Protein AF-A0A3B3S1I8-F1 (afdb_monomer)

Mean predicted aligned error: 24.07 Å

Secondary structure (DSSP, 8-state):
-HHHHHHHHHHHHHHHHHHHHHHHHHHHHHHHHHHHHHHHHHHHHHHHHHHHHHHHHHHHHHHHHHHHHHHHHHHHHHHHHHHHHHHHHHHHHHHHHHHHHHHHHHHHHHHHHHHHHHHHHHHHHHHHHHHHHHHHHHHHHHHH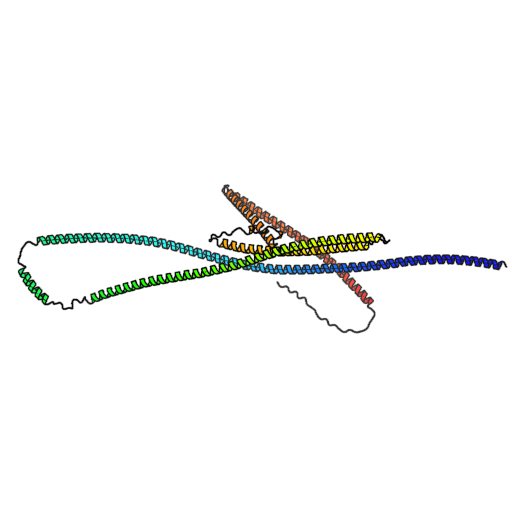HHHHHHHHHHHHHHHHHHHHHHHHHHHHHHHHHHHHHHHH-----SSHHHHHHHHHHHHHHHTT----TTSS---HHHHHHHHHHHHHHHHHHHHHHHHHHHHHHHHHHHHHHHHHHHHHHHHHHHHHHHHHHHHHHHHHHHHHHHHHHHHHHHHHHHHHHHHHHHHHHHHHHHHHHHHHHHHHHHHHHHHHTTSS----HHHHHHHHHHHHHHHHHHHHHHHHHHHHHHHHHHHHHHHHHHHHHHHHHHHHHHHHHHHHTGGG-----S-GGGG----TTTS-HHHHHHHHHHHHHHHHHHHHHHHHHHHHHHHHHHHHS--HHHHHHHHHHHHHHHHHHHHHHHHHHHHHHHHHHHHHHHHHHHHHHHHHHHHHHHHHHHHHHHHHHHHHHHHHH-------------------------

pLDDT: mean 82.88, std 17.0, range [35.06, 98.38]

Organism: NCBI:txid1676925

Radius of gyration: 67.81 Å; Cα contacts (8 Å, |Δi|>4): 25; chains: 1; bounding box: 142×93×246 Å

Sequence (566 aa):
MDIQENLKSQLQDRDRHLTDENIQLRDKNESVSAQLGAIQSKLDETAGSKAELSTKLIFSEEEKLKMSKDVIEVQIQTNKMKERYEAEAYELKNKILFLENRLMELEVEKDRSQRETQYAKGCLHAAEKNHKELVDEYVTLKSNYLALTEEHDREVSRNQELSEELLELAQAQDTLLKRSEGRAQRMPGREAAAELDRVRELVSRMSQHRLKPDELMVSEQERKILEEKLLRKQEELKEELERMKQHYEGQQRHLEDKMMAMSKEQQENKQTVHNIQHQLSKQTVALLSSQNQLKEVEMENSRLQLQVKELNEEYRARLQRYLQDFAEHLDQQSRNREAEKAPDEGHTRRFVNSVLQDVKTSYRSREEQLASAARMYKKRLRQTTRGHEALLVEYRMQREQILALADRGLVPGPPESHFCLLDGELRTDQGQELQRLREDKARLEHQLRDALEQSTLRSVSLLESGNPRNTSEEMWTDIRKELKDFVHSTLEVQERERAQLLTRAAVAEGQLSELQEYVDKHLGRYKEEITHLRHLLDTKGSRPRSAVEPKSDPGHHSKRSTSHEI

Foldseek 3Di:
DVVVVVVVVVVVVVVVVVVVVVVVVVVVVVVVVVVVVVVVVVVVVVVVVVVVVVVVVVVVVVVVVVVVVVVVVVVVVVVVVVVVVVVVVVVVVVVVVVVVVVVVVVVVVVVVVVVVVVVVVVVVVVVVVVVVVVVVVVVVVVVVVVVVVVVVVVVVVVVVVVVVVVVVVVVVVVVVVVVVVVVVPPDDDDCPVVVVVVVVVVVVVVVVPPPDPPVVPPDPVNVVVVVVVVVVVVVVVVVVVVVVVVVVVVVVVVVVVVVVVVVVVVVVVVVVVVVVVVVVVVVVVVVVVVVVVVVVVVVVVVVVVVVVVVVVVVVVVVVVVLVVVLVVLVVVQVVCVVPPDDRPVVVNVVSVVVVVVVVVVVVVVVVVVVVVVVVVVVVVLLVVLVVLVVVLVVLVVQLVVCVVVVPPPDDSDDRCVVVDDPDPVSDDPVSVVVVVVVVVVVVVVVVVVVVVVVVVVVVVVVVPDPDPPVVVVVVVVVVVVVVVVVVVVVVVVVVVVVVVVVVVVVVVVVVVVVVVVVCVVVVVVVVVVVVVVVVVVVVVVPDDDDDDDDDDDDDDDDDDDDDDDD

Solvent-accessible surface area (backbone atoms only — not comparable to full-atom values): 31429 Å² total; per-residue (Å²): 118,70,69,62,54,52,53,50,50,54,49,51,54,49,51,49,51,51,50,52,50,50,49,54,51,47,55,51,51,51,51,50,51,52,51,50,50,53,52,50,52,51,49,52,51,52,52,49,54,52,52,54,51,51,52,54,48,53,52,54,51,52,50,50,52,49,53,53,49,52,52,51,51,51,51,51,53,51,49,54,50,50,52,50,53,50,52,52,50,53,54,50,50,52,51,48,55,54,48,50,53,51,48,53,53,50,50,54,52,50,54,50,53,50,51,53,53,52,50,51,51,52,52,50,52,53,51,53,49,53,50,50,54,52,50,53,50,49,51,54,50,51,53,50,52,51,54,50,49,53,52,50,52,53,51,51,51,50,50,49,53,51,51,50,53,52,48,52,49,52,52,52,50,51,54,51,48,54,52,55,54,62,68,68,72,80,79,84,87,87,53,73,73,59,48,54,53,50,47,53,52,48,50,57,54,50,67,74,56,67,76,59,101,64,78,83,58,65,52,71,66,57,48,49,54,50,49,51,55,50,50,50,52,52,48,53,52,48,52,51,51,49,53,52,49,52,50,51,53,49,52,49,50,54,51,51,52,49,51,50,51,52,51,49,52,52,49,51,50,53,49,51,51,50,50,50,52,52,50,50,51,53,50,51,52,52,49,53,51,52,53,48,52,50,52,51,51,52,52,48,50,55,50,51,53,48,51,53,49,51,51,52,50,50,51,51,51,51,53,49,46,52,52,48,53,54,48,52,52,52,52,50,53,58,63,50,58,83,46,102,61,80,82,67,61,67,58,58,52,48,51,54,50,48,54,54,49,52,53,51,52,51,52,50,53,51,49,52,51,51,52,52,49,52,52,50,51,54,52,51,49,53,50,52,45,51,50,50,54,52,50,51,52,52,51,48,55,54,31,50,52,38,60,72,50,65,87,72,80,67,79,59,68,80,63,69,77,80,72,52,81,82,55,73,90,72,45,52,74,68,56,50,51,55,46,52,54,50,53,52,47,53,50,49,55,47,51,49,50,54,50,50,51,52,49,50,54,53,54,55,56,59,75,73,53,96,56,80,71,64,54,54,55,52,52,51,50,49,52,55,46,52,55,47,53,49,52,51,53,53,49,52,52,52,51,49,52,49,51,52,50,50,52,53,48,52,52,52,53,49,53,51,50,52,51,50,51,48,47,60,61,47,52,54,52,51,50,51,50,52,50,49,53,47,52,55,48,53,68,74,54,77,66,95,77,84,87,80,83,83,87,80,85,91,84,78,89,79,80,86,78,85,74,88,80,136

Structure (mmCIF, N/CA/C/O backbone):
data_AF-A0A3B3S1I8-F1
#
_entry.id   AF-A0A3B3S1I8-F1
#
loop_
_atom_site.group_PDB
_atom_site.id
_atom_site.type_symbol
_atom_site.label_atom_id
_atom_site.label_alt_id
_atom_site.label_comp_id
_atom_site.label_asym_id
_atom_site.label_entity_id
_atom_site.label_seq_id
_atom_site.pdbx_PDB_ins_code
_atom_site.Cartn_x
_atom_site.Cartn_y
_atom_site.Cartn_z
_atom_site.occupancy
_atom_site.B_iso_or_equiv
_atom_site.auth_seq_id
_atom_site.auth_comp_id
_atom_site.auth_asym_id
_atom_site.auth_atom_id
_atom_site.pdbx_PDB_model_num
ATOM 1 N N . MET A 1 1 ? 71.754 -12.634 -121.141 1.00 55.78 1 MET A N 1
ATOM 2 C CA . MET A 1 1 ? 71.679 -11.795 -119.927 1.00 55.78 1 MET A CA 1
ATOM 3 C C . MET A 1 1 ? 70.228 -11.568 -119.498 1.00 55.78 1 MET A C 1
ATOM 5 O O . MET A 1 1 ? 69.970 -11.550 -118.306 1.00 55.78 1 MET A O 1
ATOM 9 N N . ASP A 1 2 ? 69.274 -11.589 -120.430 1.00 57.44 2 ASP A N 1
ATOM 10 C CA . ASP A 1 2 ? 67.850 -11.283 -120.184 1.00 57.44 2 ASP A CA 1
ATOM 11 C C . ASP A 1 2 ? 67.067 -12.294 -119.318 1.00 57.44 2 ASP A C 1
ATOM 13 O O . ASP A 1 2 ? 66.076 -11.940 -118.684 1.00 57.44 2 ASP A O 1
ATOM 17 N N . ILE A 1 3 ? 67.513 -13.554 -119.221 1.00 59.53 3 ILE A N 1
ATOM 18 C CA . ILE A 1 3 ? 66.848 -14.569 -118.376 1.00 59.53 3 ILE A CA 1
ATOM 19 C C . ILE A 1 3 ? 67.167 -14.349 -116.886 1.00 59.53 3 ILE A C 1
ATOM 21 O O . ILE A 1 3 ? 66.320 -14.594 -116.030 1.00 59.53 3 ILE A O 1
ATOM 25 N N . GLN A 1 4 ? 68.365 -13.845 -116.560 1.00 59.66 4 GLN A N 1
ATOM 26 C CA . GLN A 1 4 ? 68.774 -13.599 -115.171 1.00 59.66 4 GLN A CA 1
ATOM 27 C C . GLN A 1 4 ? 68.118 -12.346 -114.576 1.00 59.66 4 GLN A C 1
ATOM 29 O O . GLN A 1 4 ? 67.796 -12.350 -113.390 1.00 59.66 4 GLN A O 1
ATOM 34 N N . GLU A 1 5 ? 67.873 -11.301 -115.372 1.00 63.78 5 GLU A N 1
ATOM 35 C CA . GLU A 1 5 ? 67.153 -10.104 -114.909 1.00 63.78 5 GLU A CA 1
ATOM 36 C C . GLU A 1 5 ? 65.661 -10.364 -114.684 1.00 63.78 5 GLU A C 1
ATOM 38 O O . GLU A 1 5 ? 65.116 -9.916 -113.677 1.00 63.78 5 GLU A O 1
ATOM 43 N N . ASN A 1 6 ? 65.010 -11.157 -115.542 1.00 69.25 6 ASN A N 1
ATOM 44 C CA . ASN A 1 6 ? 63.597 -11.505 -115.368 1.00 69.25 6 ASN A CA 1
ATOM 45 C C . ASN A 1 6 ? 63.377 -12.410 -114.138 1.00 69.25 6 ASN A C 1
ATOM 47 O O . ASN A 1 6 ? 62.474 -12.166 -113.340 1.00 69.25 6 ASN A O 1
ATOM 51 N N . LEU A 1 7 ? 64.261 -13.393 -113.909 1.00 73.25 7 LEU A N 1
ATOM 52 C CA . LEU A 1 7 ? 64.214 -14.225 -112.698 1.00 73.25 7 LEU A CA 1
ATOM 53 C C . LEU A 1 7 ? 64.437 -13.387 -111.427 1.00 73.25 7 LEU A C 1
ATOM 55 O O . LEU A 1 7 ? 63.780 -13.604 -110.413 1.00 73.25 7 LEU A O 1
ATOM 59 N N . LYS A 1 8 ? 65.341 -12.401 -111.488 1.00 76.62 8 LYS A N 1
ATOM 60 C CA . LYS A 1 8 ? 65.618 -11.476 -110.382 1.00 76.62 8 LYS A CA 1
ATOM 61 C C . LYS A 1 8 ? 64.436 -10.543 -110.099 1.00 76.62 8 LYS A C 1
ATOM 63 O O . LYS A 1 8 ? 64.132 -10.325 -108.932 1.00 76.62 8 LYS A O 1
ATOM 68 N N . SER A 1 9 ? 63.746 -10.049 -111.129 1.00 75.81 9 SER A N 1
ATOM 69 C CA . SER A 1 9 ? 62.526 -9.242 -110.973 1.00 75.81 9 SER A CA 1
ATOM 70 C C . SER A 1 9 ? 61.381 -10.054 -110.363 1.00 75.81 9 SER A C 1
ATOM 72 O O . SER A 1 9 ? 60.743 -9.597 -109.422 1.00 75.81 9 SER A O 1
ATOM 74 N N . GLN A 1 10 ? 61.162 -11.288 -110.828 1.00 79.75 10 GLN A N 1
ATOM 75 C CA . GLN A 1 10 ? 60.129 -12.173 -110.272 1.00 79.75 10 GLN A CA 1
ATOM 76 C C . GLN A 1 10 ? 60.408 -12.564 -108.816 1.00 79.75 10 GLN A C 1
ATOM 78 O O . GLN A 1 10 ? 59.480 -12.652 -108.015 1.00 79.75 10 GLN A O 1
ATOM 83 N N . LEU A 1 11 ? 61.679 -12.774 -108.457 1.00 80.69 11 LEU A N 1
ATOM 84 C CA . LEU A 1 11 ? 62.080 -12.999 -107.068 1.00 80.69 11 LEU A CA 1
ATOM 85 C C . LEU A 1 11 ? 61.860 -11.749 -106.208 1.00 80.69 11 LEU A C 1
ATOM 87 O O . LEU A 1 11 ? 61.323 -11.875 -105.117 1.00 80.69 11 LEU A O 1
ATOM 91 N N . GLN A 1 12 ? 62.175 -10.552 -106.712 1.00 82.38 12 GLN A N 1
ATOM 92 C CA . GLN A 1 12 ? 61.922 -9.296 -105.994 1.00 82.38 12 GLN A CA 1
ATOM 93 C C . GLN A 1 12 ? 60.431 -9.021 -105.774 1.00 82.38 12 GLN A C 1
ATOM 95 O O . GLN A 1 12 ? 60.051 -8.582 -104.691 1.00 82.38 12 GLN A O 1
ATOM 100 N N . ASP A 1 13 ? 59.577 -9.286 -106.761 1.00 83.00 13 ASP A N 1
ATOM 101 C CA . ASP A 1 13 ? 58.129 -9.106 -106.611 1.00 83.00 13 ASP A CA 1
ATOM 102 C C . ASP A 1 13 ? 57.516 -10.168 -105.689 1.00 83.00 13 ASP A C 1
ATOM 104 O O . ASP A 1 13 ? 56.612 -9.870 -104.907 1.00 83.00 13 ASP A O 1
ATOM 108 N N . ARG A 1 14 ? 58.054 -11.393 -105.705 1.00 86.12 14 ARG A N 1
ATOM 109 C CA . ARG A 1 14 ? 57.677 -12.448 -104.758 1.00 86.12 14 ARG A CA 1
ATOM 110 C C . ARG A 1 14 ? 58.143 -12.134 -103.336 1.00 86.12 14 ARG A C 1
ATOM 112 O O . ARG A 1 14 ? 57.374 -12.358 -102.408 1.00 86.12 14 ARG A O 1
ATOM 119 N N . ASP A 1 15 ? 59.334 -11.569 -103.161 1.00 83.25 15 ASP A N 1
ATOM 120 C CA . ASP A 1 15 ? 59.824 -11.093 -101.864 1.00 83.25 15 ASP A CA 1
ATOM 121 C C . ASP A 1 15 ? 58.969 -9.932 -101.344 1.00 83.25 15 ASP A C 1
ATOM 123 O O . ASP A 1 15 ? 58.599 -9.945 -100.175 1.00 83.25 15 ASP A O 1
ATOM 127 N N . ARG A 1 16 ? 58.570 -8.985 -102.208 1.00 85.44 16 ARG A N 1
ATOM 128 C CA . ARG A 1 16 ? 57.635 -7.900 -101.854 1.00 85.44 16 ARG A CA 1
ATOM 129 C C . ARG A 1 16 ? 56.271 -8.429 -101.414 1.00 85.44 16 ARG A C 1
ATOM 131 O O . ARG A 1 16 ? 55.774 -8.040 -100.361 1.00 85.44 16 ARG A O 1
ATOM 138 N N . HIS A 1 17 ? 55.695 -9.363 -102.172 1.00 88.25 17 HIS A N 1
ATOM 139 C CA . HIS A 1 17 ? 54.431 -10.000 -101.801 1.00 88.25 17 HIS A CA 1
ATOM 140 C C . HIS A 1 17 ? 54.547 -10.731 -100.458 1.00 88.25 17 HIS A C 1
ATOM 142 O O . HIS A 1 17 ? 53.671 -10.606 -99.607 1.00 88.25 17 HIS A O 1
ATOM 148 N N . LEU A 1 18 ? 55.636 -11.474 -100.244 1.00 88.38 18 LEU A N 1
ATOM 149 C CA . LEU A 1 18 ? 55.885 -12.158 -98.977 1.00 88.38 18 LEU A CA 1
ATOM 150 C C . LEU A 1 18 ? 56.093 -11.170 -97.824 1.00 88.38 18 LEU A C 1
ATOM 152 O O . LEU A 1 18 ? 55.641 -11.453 -96.718 1.00 88.38 18 LEU A O 1
ATOM 156 N N . THR A 1 19 ? 56.733 -10.016 -98.045 1.00 88.81 19 THR A N 1
ATOM 157 C CA . THR A 1 19 ? 56.860 -8.977 -97.012 1.00 88.81 19 THR A CA 1
ATOM 158 C C . THR A 1 19 ? 55.522 -8.334 -96.674 1.00 88.81 19 THR A C 1
ATOM 160 O O . THR A 1 19 ? 55.224 -8.186 -95.490 1.00 88.81 19 THR A O 1
ATOM 163 N N . ASP A 1 20 ? 54.693 -8.026 -97.672 1.00 90.81 20 ASP A N 1
ATOM 164 C CA . ASP A 1 20 ? 53.361 -7.447 -97.462 1.00 90.81 20 ASP A CA 1
ATOM 165 C C . ASP A 1 20 ? 52.439 -8.440 -96.741 1.00 90.81 20 ASP A C 1
ATOM 167 O O . ASP A 1 20 ? 51.731 -8.078 -95.801 1.00 90.81 20 ASP A O 1
ATOM 171 N N . GLU A 1 21 ? 52.500 -9.719 -97.115 1.00 92.19 21 GLU A N 1
ATOM 172 C CA . GLU A 1 21 ? 51.789 -10.799 -96.434 1.00 92.19 21 GLU A CA 1
ATOM 173 C C . GLU A 1 21 ? 52.281 -10.974 -94.988 1.00 92.19 21 GLU A C 1
ATOM 175 O O . GLU A 1 21 ? 51.470 -11.123 -94.074 1.00 92.19 21 GLU A O 1
ATOM 180 N N . ASN A 1 22 ? 53.593 -10.884 -94.741 1.00 91.69 22 ASN A N 1
ATOM 181 C CA . ASN A 1 22 ? 54.150 -10.951 -93.387 1.00 91.69 22 ASN A CA 1
ATOM 182 C C . ASN A 1 22 ? 53.676 -9.777 -92.519 1.00 91.69 22 ASN A C 1
ATOM 184 O O . ASN A 1 22 ? 53.337 -9.985 -91.357 1.00 91.69 22 ASN A O 1
ATOM 188 N N . ILE A 1 23 ? 53.613 -8.564 -93.078 1.00 91.75 23 ILE A N 1
ATOM 189 C CA . ILE A 1 23 ? 53.089 -7.376 -92.388 1.00 91.75 23 ILE A CA 1
ATOM 190 C C . ILE A 1 23 ? 51.607 -7.577 -92.054 1.00 91.75 23 ILE A C 1
ATOM 192 O O . ILE A 1 23 ? 51.225 -7.451 -90.895 1.00 91.75 23 ILE A O 1
ATOM 196 N N . GLN A 1 24 ? 50.785 -8.013 -93.013 1.00 92.56 24 GLN A N 1
ATOM 197 C CA . GLN A 1 24 ? 49.368 -8.291 -92.753 1.00 92.56 24 GLN A CA 1
ATOM 198 C C . GLN A 1 24 ? 49.156 -9.385 -91.698 1.00 92.56 24 GLN A C 1
ATOM 200 O O . GLN A 1 24 ? 48.206 -9.325 -90.916 1.00 92.56 24 GLN A O 1
ATOM 205 N N . LEU A 1 25 ? 50.009 -10.412 -91.675 1.00 92.56 25 LEU A N 1
ATOM 206 C CA . LEU A 1 25 ? 49.963 -11.455 -90.651 1.00 92.56 25 LEU A CA 1
ATOM 207 C C . LEU A 1 25 ? 50.380 -10.924 -89.277 1.00 92.56 25 LEU A C 1
ATOM 209 O O . LEU A 1 25 ? 49.781 -11.330 -88.282 1.00 92.56 25 LEU A O 1
ATOM 213 N N . ARG A 1 26 ? 51.350 -10.004 -89.208 1.00 92.31 26 ARG A N 1
ATOM 214 C CA . ARG A 1 26 ? 51.726 -9.323 -87.961 1.00 92.31 26 ARG A CA 1
ATOM 215 C C . ARG A 1 26 ? 50.583 -8.470 -87.430 1.00 92.31 26 ARG A C 1
ATOM 217 O O . ARG A 1 26 ? 50.203 -8.676 -86.285 1.00 92.31 26 ARG A O 1
ATOM 224 N N . ASP A 1 27 ? 49.962 -7.643 -88.266 1.00 93.44 27 ASP A N 1
ATOM 225 C CA . ASP A 1 27 ? 48.827 -6.802 -87.863 1.00 93.44 27 ASP A CA 1
ATOM 226 C C . ASP A 1 27 ? 47.646 -7.649 -87.361 1.00 93.44 27 ASP A C 1
ATOM 228 O O . ASP A 1 27 ? 47.021 -7.351 -86.340 1.00 93.44 27 ASP A O 1
ATOM 232 N N . LYS A 1 28 ? 47.353 -8.765 -88.044 1.00 94.31 28 LYS A N 1
ATOM 233 C CA . LYS A 1 28 ? 46.335 -9.729 -87.596 1.00 94.31 28 LYS A CA 1
ATOM 234 C C . LYS A 1 28 ? 46.716 -10.376 -86.266 1.00 94.31 28 LYS A C 1
ATOM 236 O O . LYS A 1 28 ? 45.856 -10.519 -85.402 1.00 94.31 28 LYS A O 1
ATOM 241 N N . ASN A 1 29 ? 47.978 -10.757 -86.084 1.00 93.38 29 ASN A N 1
ATOM 242 C CA . ASN A 1 29 ? 48.455 -11.356 -84.840 1.00 93.38 29 ASN A CA 1
ATOM 243 C C . ASN A 1 29 ? 48.420 -10.357 -83.669 1.00 93.38 29 ASN A C 1
ATOM 245 O O . ASN A 1 29 ? 48.033 -10.720 -82.558 1.00 93.38 29 ASN A O 1
ATOM 249 N N . GLU A 1 30 ? 48.755 -9.091 -83.914 1.00 93.88 30 GLU A N 1
ATOM 250 C CA . GLU A 1 30 ? 48.625 -8.002 -82.943 1.00 93.88 30 GLU A CA 1
ATOM 251 C C . GLU A 1 30 ? 47.156 -7.755 -82.580 1.00 93.88 30 GLU A C 1
ATOM 253 O O . GLU A 1 30 ? 46.819 -7.674 -81.398 1.00 93.88 30 GLU A O 1
ATOM 258 N N . SER A 1 31 ? 46.257 -7.740 -83.570 1.00 94.00 31 SER A N 1
ATOM 259 C CA . SER A 1 31 ? 44.812 -7.623 -83.346 1.00 94.00 31 SER A CA 1
ATOM 260 C C . SER A 1 31 ? 44.261 -8.777 -82.501 1.00 94.00 31 SER A C 1
ATOM 262 O O . SER A 1 31 ? 43.536 -8.546 -81.531 1.00 94.00 31 SER A O 1
ATOM 264 N N . VAL A 1 32 ? 44.650 -10.017 -82.811 1.00 94.56 32 VAL A N 1
ATOM 265 C CA . VAL A 1 32 ? 44.266 -11.205 -82.034 1.00 94.56 32 VAL A CA 1
ATOM 266 C C . VAL A 1 32 ? 44.841 -11.146 -80.618 1.00 94.56 32 VAL A C 1
ATOM 268 O O . VAL A 1 32 ? 44.130 -11.453 -79.665 1.00 94.56 32 VAL A O 1
ATOM 271 N N . SER A 1 33 ? 46.086 -10.698 -80.448 1.00 93.38 33 SER A N 1
ATOM 272 C CA . SER A 1 33 ? 46.712 -10.546 -79.127 1.00 93.38 33 SER A CA 1
ATOM 273 C C . SER A 1 33 ? 46.005 -9.487 -78.277 1.00 93.38 33 SER A C 1
ATOM 275 O O . SER A 1 33 ? 45.767 -9.704 -77.089 1.00 93.38 33 SER A O 1
ATOM 277 N N . ALA A 1 34 ? 45.593 -8.370 -78.883 1.00 94.56 34 ALA A N 1
ATOM 278 C CA . ALA A 1 34 ? 44.805 -7.340 -78.211 1.00 94.56 34 ALA A CA 1
ATOM 279 C C . ALA A 1 34 ? 43.411 -7.853 -77.808 1.00 94.56 34 ALA A C 1
ATOM 281 O O . ALA A 1 34 ? 42.953 -7.600 -76.692 1.00 94.56 34 ALA A O 1
ATOM 282 N N . GLN A 1 35 ? 42.747 -8.621 -78.680 1.00 95.12 35 GLN A N 1
ATOM 283 C CA . GLN A 1 35 ? 41.468 -9.264 -78.363 1.00 95.12 35 GLN A CA 1
ATOM 284 C C . GLN A 1 35 ? 41.607 -10.296 -77.239 1.00 95.12 35 GLN A C 1
ATOM 286 O O . GLN A 1 35 ? 40.775 -10.317 -76.332 1.00 95.12 35 GLN A O 1
ATOM 291 N N . LEU A 1 36 ? 42.667 -11.109 -77.260 1.00 95.38 36 LEU A N 1
ATOM 292 C CA . LEU A 1 36 ? 42.980 -12.063 -76.198 1.00 95.38 36 LEU A CA 1
ATOM 293 C C . LEU A 1 36 ? 43.176 -11.339 -74.858 1.00 95.38 36 LEU A C 1
ATOM 295 O O . LEU A 1 36 ? 42.572 -11.732 -73.864 1.00 95.38 36 LEU A O 1
ATOM 299 N N . GLY A 1 37 ? 43.938 -10.241 -74.846 1.00 94.88 37 GLY A N 1
ATOM 300 C CA . GLY A 1 37 ? 44.134 -9.410 -73.655 1.00 94.88 37 GLY A CA 1
ATOM 301 C C . GLY A 1 37 ? 42.830 -8.805 -73.126 1.00 94.88 37 GLY A C 1
ATOM 302 O O . GLY A 1 37 ? 42.581 -8.833 -71.923 1.00 94.88 37 GLY A O 1
ATOM 303 N N . ALA A 1 38 ? 41.949 -8.329 -74.010 1.00 94.81 38 ALA A N 1
ATOM 304 C CA . ALA A 1 38 ? 40.638 -7.809 -73.619 1.00 94.81 38 ALA A CA 1
ATOM 305 C C . ALA A 1 38 ? 39.718 -8.899 -73.041 1.00 94.81 38 ALA A C 1
ATOM 307 O O . ALA A 1 38 ? 38.988 -8.648 -72.081 1.00 94.81 38 ALA A O 1
ATOM 308 N N . ILE A 1 39 ? 39.746 -10.112 -73.603 1.00 95.12 39 ILE A N 1
ATOM 309 C CA . ILE A 1 39 ? 39.012 -11.265 -73.063 1.00 95.12 39 ILE A CA 1
ATOM 310 C C . ILE A 1 39 ? 39.578 -11.662 -71.699 1.00 95.12 39 ILE A C 1
ATOM 312 O O . ILE A 1 39 ? 38.803 -11.934 -70.785 1.00 95.12 39 ILE A O 1
ATOM 316 N N . GLN A 1 40 ? 40.900 -11.653 -71.539 1.00 95.81 40 GLN A N 1
ATOM 317 C CA . GLN A 1 40 ? 41.551 -11.985 -70.278 1.00 95.81 40 GLN A CA 1
ATOM 318 C C . GLN A 1 40 ? 41.228 -10.963 -69.180 1.00 95.81 40 GLN A C 1
ATOM 320 O O . GLN A 1 40 ? 40.819 -11.367 -68.099 1.00 95.81 40 GLN A O 1
ATOM 325 N N . SER A 1 41 ? 41.258 -9.661 -69.484 1.00 95.00 41 SER A N 1
ATOM 326 C CA . SER A 1 41 ? 40.821 -8.610 -68.548 1.00 95.00 41 SER A CA 1
ATOM 327 C C . SER A 1 41 ? 39.369 -8.801 -68.110 1.00 95.00 41 SER A C 1
ATOM 329 O O . SER A 1 41 ? 39.063 -8.746 -66.923 1.00 95.00 41 SER A O 1
ATOM 331 N N . LYS A 1 42 ? 38.461 -9.095 -69.052 1.00 95.81 42 LYS A N 1
ATOM 332 C CA . LYS A 1 42 ? 37.056 -9.388 -68.725 1.00 95.81 42 LYS A CA 1
ATOM 333 C C . LYS A 1 42 ? 36.923 -10.642 -67.869 1.00 95.81 42 LYS A C 1
ATOM 335 O O . LYS A 1 42 ? 36.095 -10.673 -66.966 1.00 95.81 42 LYS A O 1
ATOM 340 N N . LEU A 1 43 ? 37.716 -11.677 -68.142 1.00 96.00 43 LEU A N 1
ATOM 341 C CA . LEU A 1 43 ? 37.721 -12.889 -67.332 1.00 96.00 43 LEU A CA 1
ATOM 342 C C . LEU A 1 43 ? 38.167 -12.578 -65.898 1.00 96.00 43 LEU A C 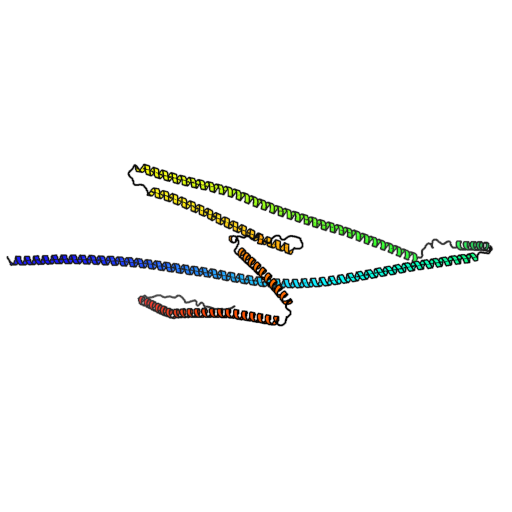1
ATOM 344 O O . LEU A 1 43 ? 37.486 -12.988 -64.961 1.00 96.00 43 LEU A O 1
ATOM 348 N N . ASP A 1 44 ? 39.228 -11.793 -65.727 1.00 95.31 44 ASP A N 1
ATOM 349 C CA . ASP A 1 44 ? 39.735 -11.387 -64.414 1.00 95.31 44 ASP A CA 1
ATOM 350 C C . ASP A 1 44 ? 38.714 -10.521 -63.652 1.00 95.31 44 ASP A C 1
ATOM 352 O O . ASP A 1 44 ? 38.441 -10.772 -62.476 1.00 95.31 44 ASP A O 1
ATOM 356 N N . GLU A 1 45 ? 38.048 -9.579 -64.326 1.00 95.75 45 GLU A N 1
ATOM 357 C CA . GLU A 1 45 ? 36.943 -8.787 -63.762 1.00 95.75 45 GLU A CA 1
ATOM 358 C C . GLU A 1 45 ? 35.746 -9.665 -63.354 1.00 95.75 45 GLU A C 1
ATOM 360 O O . GLU A 1 45 ? 35.159 -9.497 -62.277 1.00 95.75 45 GLU A O 1
ATOM 365 N N . THR A 1 46 ? 35.379 -10.647 -64.185 1.00 95.25 46 THR A N 1
ATOM 366 C CA . THR A 1 46 ? 34.297 -11.590 -63.857 1.00 95.25 46 THR A CA 1
ATOM 367 C C . THR A 1 46 ? 34.672 -12.510 -62.694 1.00 95.25 46 THR A C 1
ATOM 369 O O . THR A 1 46 ? 33.824 -12.823 -61.858 1.00 95.25 46 THR A O 1
ATOM 372 N N . ALA A 1 47 ? 35.939 -12.911 -62.580 1.00 94.75 47 ALA A N 1
ATOM 373 C CA . ALA A 1 47 ? 36.433 -13.698 -61.456 1.00 94.75 47 ALA A CA 1
ATOM 374 C C . ALA A 1 47 ? 36.446 -12.874 -60.157 1.00 94.75 47 ALA A C 1
ATOM 376 O O . ALA A 1 47 ? 36.002 -13.373 -59.120 1.00 94.75 47 ALA A O 1
ATOM 377 N N . GLY A 1 48 ? 36.875 -11.609 -60.226 1.00 95.25 48 GLY A N 1
ATOM 378 C CA . GLY A 1 48 ? 36.845 -10.666 -59.106 1.00 95.25 48 GLY A CA 1
ATOM 379 C C . GLY A 1 48 ? 35.425 -10.414 -58.599 1.00 95.25 48 GLY A C 1
ATOM 380 O O . GLY A 1 48 ? 35.139 -10.633 -57.423 1.00 95.25 48 GLY A O 1
ATOM 381 N N . SER A 1 49 ? 34.496 -10.068 -59.494 1.00 94.81 49 SER A N 1
ATOM 382 C CA . SER A 1 49 ? 33.084 -9.858 -59.133 1.00 94.81 49 SER A CA 1
ATOM 383 C C . SER A 1 49 ? 32.414 -11.124 -58.588 1.00 94.81 49 SER A C 1
ATOM 385 O O . SER A 1 49 ? 31.660 -11.051 -57.616 1.00 94.81 49 SER A O 1
ATOM 387 N N . LYS A 1 50 ? 32.724 -12.309 -59.132 1.00 95.50 50 LYS A N 1
ATOM 388 C CA . LYS A 1 50 ? 32.254 -13.588 -58.575 1.00 95.50 50 LYS A CA 1
ATOM 389 C C . LYS A 1 50 ? 32.769 -13.816 -57.150 1.00 95.50 50 LYS A C 1
ATOM 391 O O . LYS A 1 50 ? 31.997 -14.256 -56.298 1.00 95.50 50 LYS A O 1
ATOM 396 N N . ALA A 1 51 ? 34.042 -13.523 -56.883 1.00 94.50 51 ALA A N 1
ATOM 397 C CA . ALA A 1 51 ? 34.619 -13.648 -55.547 1.00 94.50 51 ALA A CA 1
ATOM 398 C C . ALA A 1 51 ? 33.963 -12.671 -54.555 1.00 94.50 51 ALA A C 1
ATOM 400 O O . ALA A 1 51 ? 33.569 -13.087 -53.468 1.00 94.50 51 ALA A O 1
ATOM 401 N N . GLU A 1 52 ? 33.756 -11.411 -54.948 1.00 96.38 52 GLU A N 1
ATOM 402 C CA . GLU A 1 52 ? 33.061 -10.409 -54.126 1.00 96.38 52 GLU A CA 1
ATOM 403 C C . GLU A 1 52 ? 31.601 -10.775 -53.827 1.00 96.38 52 GLU A C 1
ATOM 405 O O . GLU A 1 52 ? 31.111 -10.554 -52.720 1.00 96.38 52 GLU A O 1
ATOM 410 N N . LEU A 1 53 ? 30.876 -11.330 -54.802 1.00 95.50 53 LEU A N 1
ATOM 411 C CA . LEU A 1 53 ? 29.510 -11.803 -54.573 1.00 95.50 53 LEU A CA 1
ATOM 412 C C . LEU A 1 53 ? 29.491 -12.996 -53.612 1.00 95.50 53 LEU A C 1
ATOM 414 O O . LEU A 1 53 ? 28.633 -13.053 -52.733 1.00 95.50 53 LEU A O 1
ATOM 418 N N . SER A 1 54 ? 30.454 -13.913 -53.731 1.00 95.75 54 SER A N 1
ATOM 419 C CA . SER A 1 54 ? 30.581 -15.047 -52.814 1.00 95.75 54 SER A CA 1
ATOM 420 C C . SER A 1 54 ? 30.874 -14.601 -51.380 1.00 95.75 54 SER A C 1
ATOM 422 O O . SER A 1 54 ? 30.296 -15.161 -50.453 1.00 95.75 54 SER A O 1
ATOM 424 N N . THR A 1 55 ? 31.736 -13.600 -51.167 1.00 96.12 55 THR A N 1
ATOM 425 C CA . THR A 1 55 ? 32.030 -13.095 -49.813 1.00 96.12 55 THR A CA 1
ATOM 426 C C . THR A 1 55 ? 30.838 -12.360 -49.208 1.00 96.12 55 THR A C 1
ATOM 428 O O . THR A 1 55 ? 30.525 -12.569 -48.037 1.00 96.12 55 THR A O 1
ATOM 431 N N . LYS A 1 56 ? 30.116 -11.562 -50.006 1.00 97.06 56 LYS A N 1
ATOM 432 C CA . LYS A 1 56 ? 28.864 -10.916 -49.576 1.00 97.06 56 LYS A CA 1
ATOM 433 C C . LYS A 1 56 ? 27.789 -11.935 -49.201 1.00 97.06 56 LYS A C 1
ATOM 435 O O . LYS A 1 56 ? 27.094 -11.733 -48.209 1.00 97.06 56 LYS A O 1
ATOM 440 N N . LEU A 1 57 ? 27.669 -13.027 -49.960 1.00 97.06 57 LEU A N 1
ATOM 441 C CA . LEU A 1 57 ? 26.732 -14.105 -49.647 1.00 97.06 57 LEU A CA 1
ATOM 442 C C . LEU A 1 57 ? 27.075 -14.758 -48.303 1.00 97.06 57 LEU A C 1
ATOM 444 O O . LEU A 1 57 ? 26.199 -14.836 -47.446 1.00 97.06 57 LEU A O 1
ATOM 448 N N . ILE A 1 58 ? 28.342 -15.130 -48.089 1.00 96.88 58 ILE A N 1
ATOM 449 C CA . ILE A 1 58 ? 28.812 -15.714 -46.820 1.00 96.88 58 ILE A CA 1
ATOM 450 C C . ILE A 1 58 ? 28.484 -14.787 -45.644 1.00 96.88 58 ILE A C 1
ATOM 452 O O . ILE A 1 58 ? 27.888 -15.226 -44.666 1.00 96.88 58 ILE A O 1
ATOM 456 N N . PHE A 1 59 ? 28.788 -13.493 -45.763 1.00 95.75 59 PHE A N 1
ATOM 457 C CA . PHE A 1 59 ? 28.477 -12.520 -44.715 1.00 95.75 59 PHE A CA 1
ATOM 458 C C . PHE A 1 59 ? 26.968 -12.429 -44.436 1.00 95.75 59 PHE A C 1
ATOM 460 O O . PHE A 1 59 ? 26.547 -12.437 -43.282 1.00 95.75 59 PHE A O 1
ATOM 467 N N . SER A 1 60 ? 26.133 -12.418 -45.480 1.00 95.38 60 SER A N 1
ATOM 468 C CA . SER A 1 60 ? 24.674 -12.394 -45.312 1.00 95.38 60 SER A CA 1
ATOM 469 C C . SER A 1 60 ? 24.125 -13.667 -44.647 1.00 95.38 60 SER A C 1
ATOM 471 O O . SER A 1 60 ? 23.171 -13.604 -43.868 1.00 95.38 60 SER A O 1
ATOM 473 N N . GLU A 1 61 ? 24.735 -14.828 -44.907 1.00 95.88 61 GLU A N 1
ATOM 474 C CA . GLU A 1 61 ? 24.388 -16.093 -44.255 1.00 95.88 61 GLU A CA 1
ATOM 475 C C . GLU A 1 61 ? 24.816 -16.104 -42.781 1.00 95.88 61 GLU A C 1
ATOM 477 O O . GLU A 1 61 ? 24.033 -16.516 -41.922 1.00 95.88 61 GLU A O 1
ATOM 482 N N . GLU A 1 62 ? 26.005 -15.587 -42.462 1.00 96.62 62 GLU A N 1
ATOM 483 C CA . GLU A 1 62 ? 26.477 -15.417 -41.083 1.00 96.62 62 GLU A CA 1
ATOM 484 C C . GLU A 1 62 ? 25.573 -14.471 -40.282 1.00 96.62 62 GLU A C 1
ATOM 486 O O . GLU A 1 62 ? 25.184 -14.790 -39.154 1.00 96.62 62 GLU A O 1
ATOM 491 N N . GLU A 1 63 ? 25.167 -13.341 -40.865 1.00 96.12 63 GLU A N 1
ATOM 492 C CA . GLU A 1 63 ? 24.211 -12.424 -40.240 1.00 96.12 63 GLU A CA 1
ATOM 493 C C . GLU A 1 63 ? 22.850 -13.089 -40.016 1.00 96.12 63 GLU A C 1
ATOM 495 O O . GLU A 1 63 ? 22.261 -12.942 -38.943 1.00 96.12 63 GLU A O 1
ATOM 500 N N . LYS A 1 64 ? 22.359 -13.877 -40.980 1.00 97.81 64 LYS A N 1
ATOM 501 C CA . LYS A 1 64 ? 21.108 -14.634 -40.833 1.00 97.81 64 LYS A CA 1
ATOM 502 C C . LYS A 1 64 ? 21.189 -15.662 -39.706 1.00 97.81 64 LYS A C 1
ATOM 504 O O . LYS A 1 64 ? 20.240 -15.784 -38.930 1.00 97.81 64 LYS A O 1
ATOM 509 N N . LEU A 1 65 ? 22.307 -16.377 -39.581 1.00 97.00 65 LEU A N 1
ATOM 510 C CA . LEU A 1 65 ? 22.536 -17.315 -38.478 1.00 97.00 65 LEU A CA 1
ATOM 511 C C . LEU A 1 65 ? 22.617 -16.592 -37.133 1.00 97.00 65 LEU A C 1
ATOM 513 O O . LEU A 1 65 ? 22.037 -17.063 -36.153 1.00 97.00 65 LEU A O 1
ATOM 517 N N . LYS A 1 66 ? 23.270 -15.428 -37.087 1.00 98.06 66 LYS A N 1
ATOM 518 C CA . LYS A 1 66 ? 23.331 -14.587 -35.888 1.00 98.06 66 LYS A CA 1
ATOM 519 C C . LYS A 1 66 ? 21.940 -14.111 -35.467 1.00 98.06 66 LYS A C 1
ATOM 521 O O . LYS A 1 66 ? 21.552 -14.335 -34.327 1.00 98.06 66 LYS A O 1
ATOM 526 N N . MET A 1 67 ? 21.151 -13.567 -36.394 1.00 97.69 67 MET A N 1
ATOM 527 C CA . MET A 1 67 ? 19.764 -13.174 -36.127 1.00 97.69 67 MET A CA 1
ATOM 528 C C . MET A 1 67 ? 18.911 -14.368 -35.677 1.00 97.69 67 MET A C 1
ATOM 530 O O . MET A 1 67 ? 18.156 -14.255 -34.717 1.00 97.69 67 MET A O 1
ATOM 534 N N . SER A 1 68 ? 19.055 -15.535 -36.318 1.00 96.44 68 SER A N 1
ATOM 535 C CA . SER A 1 68 ? 18.338 -16.753 -35.917 1.00 96.44 68 SER A CA 1
ATOM 536 C C . SER A 1 68 ? 18.709 -17.208 -34.504 1.00 96.44 68 SER A C 1
ATOM 538 O O . SER A 1 68 ? 17.837 -17.669 -33.769 1.00 96.44 68 SER A O 1
ATOM 540 N N . LYS A 1 69 ? 19.983 -17.090 -34.114 1.00 98.25 69 LYS A N 1
ATOM 541 C CA . LYS A 1 69 ? 20.445 -17.386 -32.755 1.00 98.25 69 LYS A CA 1
ATOM 542 C C . LYS A 1 69 ? 19.823 -16.420 -31.747 1.00 98.25 69 LYS A C 1
ATOM 544 O O . LYS A 1 69 ? 19.275 -16.880 -30.748 1.00 98.25 69 LYS A O 1
ATOM 549 N N . ASP A 1 70 ? 19.870 -15.121 -32.028 1.00 97.62 70 ASP A N 1
ATOM 550 C CA . ASP A 1 70 ? 19.336 -14.085 -31.138 1.00 97.62 70 ASP A CA 1
ATOM 551 C C . ASP A 1 70 ? 17.817 -14.255 -30.942 1.00 97.62 70 ASP A C 1
ATOM 553 O O . ASP A 1 70 ? 17.314 -14.148 -29.824 1.00 97.62 70 ASP A O 1
ATOM 557 N N . VAL A 1 71 ? 17.080 -14.617 -32.000 1.00 97.56 71 VAL A N 1
ATOM 558 C CA . VAL A 1 71 ? 15.641 -14.933 -31.920 1.00 97.56 71 VAL A CA 1
ATOM 559 C C . VAL A 1 71 ? 15.378 -16.129 -31.001 1.00 97.56 71 VAL A C 1
ATOM 561 O O . VAL A 1 71 ? 14.496 -16.057 -30.144 1.00 97.56 71 VAL A O 1
ATOM 564 N N . ILE A 1 72 ? 16.149 -17.214 -31.134 1.00 98.25 72 ILE A N 1
ATOM 565 C CA . ILE A 1 72 ? 16.019 -18.391 -30.261 1.00 98.25 72 ILE A CA 1
ATOM 566 C C . ILE A 1 72 ? 16.356 -18.024 -28.811 1.00 98.25 72 ILE A C 1
ATOM 568 O O . ILE A 1 72 ? 15.656 -18.445 -27.891 1.00 98.25 72 ILE A O 1
ATOM 572 N N . GLU A 1 73 ? 17.392 -17.218 -28.585 1.00 98.12 73 GLU A N 1
ATOM 573 C CA . GLU A 1 73 ? 17.776 -16.779 -27.244 1.00 98.12 73 GLU A CA 1
ATOM 574 C C . GLU A 1 73 ? 16.668 -15.948 -26.585 1.00 98.12 73 GLU A C 1
ATOM 576 O O . GLU A 1 73 ? 16.284 -16.227 -25.447 1.00 98.12 73 GLU A O 1
ATOM 581 N N . VAL A 1 74 ? 16.071 -15.004 -27.318 1.00 97.06 74 VAL A N 1
ATOM 582 C CA . VAL A 1 74 ? 14.908 -14.238 -26.848 1.00 97.06 74 VAL A CA 1
ATOM 583 C C . VAL A 1 74 ? 13.714 -15.154 -26.573 1.00 97.06 74 VAL A C 1
ATOM 585 O O . VAL A 1 74 ? 13.036 -14.978 -25.559 1.00 97.06 74 VAL A O 1
ATOM 588 N N . GLN A 1 75 ? 13.460 -16.163 -27.410 1.00 97.06 75 GLN A N 1
ATOM 589 C CA . GLN A 1 75 ? 12.377 -17.125 -27.188 1.00 97.06 75 GLN A CA 1
ATOM 590 C C . GLN A 1 75 ? 12.603 -17.960 -25.918 1.00 97.06 75 GLN A C 1
ATOM 592 O O . GLN A 1 75 ? 11.674 -18.148 -25.132 1.00 97.06 75 GLN A O 1
ATOM 597 N N . ILE A 1 76 ? 13.840 -18.396 -25.662 1.00 97.44 76 ILE A N 1
ATOM 598 C CA . ILE A 1 76 ? 14.212 -19.105 -24.430 1.00 97.44 76 ILE A CA 1
ATOM 599 C C . ILE A 1 76 ? 14.031 -18.197 -23.210 1.00 97.44 76 ILE A C 1
ATOM 601 O O . ILE A 1 76 ? 13.449 -18.627 -22.216 1.00 97.44 76 ILE A O 1
ATOM 605 N N . GLN A 1 77 ? 14.502 -16.948 -23.265 1.00 97.38 77 GLN A N 1
ATOM 606 C CA . GLN A 1 77 ? 14.321 -15.989 -22.168 1.00 97.38 77 GLN A CA 1
ATOM 607 C C . GLN A 1 77 ? 12.837 -15.709 -21.910 1.00 97.38 77 GLN A C 1
ATOM 609 O O . GLN A 1 77 ? 12.401 -15.698 -20.762 1.00 97.38 77 GLN A O 1
ATOM 614 N N . THR A 1 78 ? 12.043 -15.564 -22.971 1.00 96.94 78 THR A N 1
ATOM 615 C CA . THR A 1 78 ? 10.588 -15.384 -22.880 1.00 96.94 78 THR A CA 1
ATOM 616 C C . THR A 1 78 ? 9.925 -16.576 -22.195 1.00 96.94 78 THR A C 1
ATOM 618 O O . THR A 1 78 ? 9.116 -16.384 -21.290 1.00 96.94 78 THR A O 1
ATOM 621 N N . ASN A 1 79 ? 10.291 -17.804 -22.572 1.00 97.69 79 ASN A N 1
ATOM 622 C CA . ASN A 1 79 ? 9.758 -19.014 -21.945 1.00 97.69 79 ASN A CA 1
ATOM 623 C C . ASN A 1 79 ? 10.172 -19.124 -20.471 1.00 97.69 79 ASN A C 1
ATOM 625 O O . ASN A 1 79 ? 9.316 -19.365 -19.630 1.00 97.69 79 ASN A O 1
ATOM 629 N N . LYS A 1 80 ? 11.433 -18.830 -20.130 1.00 98.00 80 LYS A N 1
ATOM 630 C CA . LYS A 1 80 ? 11.893 -18.790 -18.729 1.00 98.00 80 LYS A CA 1
ATOM 631 C C . LYS A 1 80 ? 11.118 -17.779 -17.886 1.00 98.00 80 LYS A C 1
ATOM 633 O O . LYS A 1 80 ? 10.840 -18.035 -16.720 1.00 98.00 80 LYS A O 1
ATOM 638 N N . MET A 1 81 ? 10.793 -16.616 -18.450 1.00 95.62 81 MET A N 1
ATOM 639 C CA . MET A 1 81 ? 9.972 -15.628 -17.752 1.00 95.62 81 MET A CA 1
ATOM 640 C C . MET A 1 81 ? 8.538 -16.130 -17.565 1.00 95.62 81 MET A C 1
ATOM 642 O O . MET A 1 81 ? 8.007 -15.997 -16.470 1.00 95.62 81 MET A O 1
ATOM 646 N N . LYS A 1 82 ? 7.936 -16.760 -18.583 1.00 97.06 82 LYS A N 1
ATOM 647 C CA . LYS A 1 82 ? 6.607 -17.383 -18.466 1.00 97.06 82 LYS A CA 1
ATOM 648 C C . LYS A 1 82 ? 6.563 -18.466 -17.389 1.00 97.06 82 LYS A C 1
ATOM 650 O O . LYS A 1 82 ? 5.675 -18.419 -16.553 1.00 97.06 82 LYS A O 1
ATOM 655 N N . GLU A 1 83 ? 7.549 -19.360 -17.350 1.00 96.50 83 GLU A N 1
ATOM 656 C CA . GLU A 1 83 ? 7.655 -20.404 -16.319 1.00 96.50 83 GLU A CA 1
ATOM 657 C C . GLU A 1 83 ? 7.711 -19.811 -14.904 1.00 96.50 83 GLU A C 1
ATOM 659 O O . GLU A 1 83 ? 7.048 -20.309 -13.997 1.00 96.50 83 GLU A O 1
ATOM 664 N N . ARG A 1 84 ? 8.456 -18.712 -14.708 1.00 96.94 84 ARG A N 1
ATOM 665 C CA . ARG A 1 84 ? 8.489 -17.999 -13.418 1.00 96.94 84 ARG A CA 1
ATOM 666 C C . ARG A 1 84 ? 7.133 -17.404 -13.061 1.00 96.94 84 ARG A C 1
ATOM 668 O O . ARG A 1 84 ? 6.688 -17.581 -11.936 1.00 96.94 84 ARG A O 1
ATOM 675 N N . TYR A 1 85 ? 6.474 -16.740 -14.010 1.00 96.19 85 TYR A N 1
ATOM 676 C CA . TYR A 1 85 ? 5.146 -16.173 -13.776 1.00 96.19 85 TYR A CA 1
ATOM 677 C C . TYR A 1 85 ? 4.110 -17.248 -13.455 1.00 96.19 85 TYR A C 1
ATOM 679 O O . TYR A 1 85 ? 3.278 -17.047 -12.577 1.00 96.19 85 TYR A O 1
ATOM 687 N N . GLU A 1 86 ? 4.163 -18.392 -14.134 1.00 97.00 86 GLU A N 1
ATOM 688 C CA . GLU A 1 86 ? 3.289 -19.525 -13.843 1.00 97.00 86 GLU A CA 1
ATOM 689 C C . GLU A 1 86 ? 3.565 -20.077 -12.441 1.00 97.00 86 GLU A C 1
ATOM 691 O O . GLU A 1 86 ? 2.626 -20.233 -11.666 1.00 97.00 86 GLU A O 1
ATOM 696 N N . ALA A 1 87 ? 4.832 -20.289 -12.068 1.00 96.25 87 ALA A N 1
ATOM 697 C CA . ALA A 1 87 ? 5.203 -20.747 -10.728 1.00 96.25 87 ALA A CA 1
ATOM 698 C C . ALA A 1 87 ? 4.732 -19.781 -9.624 1.00 96.25 87 ALA A C 1
ATOM 700 O O . ALA A 1 87 ? 4.068 -20.207 -8.679 1.00 96.25 87 ALA A O 1
ATOM 701 N N . GLU A 1 88 ? 4.994 -18.480 -9.777 1.00 96.94 88 GLU A N 1
ATOM 702 C CA . GLU A 1 88 ? 4.526 -17.442 -8.850 1.00 96.94 88 GLU A CA 1
ATOM 703 C C . GLU A 1 88 ? 2.991 -17.406 -8.777 1.00 96.94 88 GLU A C 1
ATOM 705 O O . GLU A 1 88 ? 2.421 -17.297 -7.691 1.00 96.94 88 GLU A O 1
ATOM 710 N N . ALA A 1 89 ? 2.292 -17.561 -9.906 1.00 96.88 89 ALA A N 1
ATOM 711 C CA . ALA A 1 89 ? 0.833 -17.623 -9.933 1.00 96.88 89 ALA A CA 1
ATOM 712 C C . ALA A 1 89 ? 0.287 -18.851 -9.186 1.00 96.88 89 ALA A C 1
ATOM 714 O O . ALA A 1 89 ? -0.705 -18.731 -8.461 1.00 96.88 89 ALA A O 1
ATOM 715 N N . TYR A 1 90 ? 0.930 -20.016 -9.310 1.00 97.38 90 TYR A N 1
ATOM 716 C CA . TYR A 1 90 ? 0.567 -21.210 -8.541 1.00 97.38 90 TYR A CA 1
ATOM 717 C C . TYR A 1 90 ? 0.803 -21.018 -7.037 1.00 97.38 90 TYR A C 1
ATOM 719 O O . TYR A 1 90 ? -0.068 -21.361 -6.235 1.00 97.38 90 TYR A O 1
ATOM 727 N N . GLU A 1 91 ? 1.934 -20.432 -6.637 1.00 97.62 91 GLU A N 1
ATOM 728 C CA . GLU A 1 91 ? 2.222 -20.121 -5.231 1.00 97.62 91 GLU A CA 1
ATOM 729 C C . GLU A 1 91 ? 1.202 -19.139 -4.642 1.00 97.62 91 GLU A C 1
ATOM 731 O O . GLU A 1 91 ? 0.663 -19.371 -3.554 1.00 97.62 91 GLU A O 1
ATOM 736 N N . LEU A 1 92 ? 0.874 -18.076 -5.381 1.00 96.81 92 LEU A N 1
ATOM 737 C CA . LEU A 1 92 ? -0.138 -17.100 -4.980 1.00 96.81 92 LEU A CA 1
ATOM 738 C C . LEU A 1 92 ? -1.525 -17.736 -4.877 1.00 96.81 92 LEU A C 1
ATOM 740 O O . LEU A 1 92 ? -2.219 -17.508 -3.887 1.00 96.81 92 LEU A O 1
ATOM 744 N N . LYS A 1 93 ? -1.916 -18.581 -5.836 1.00 98.38 93 LYS A N 1
ATOM 745 C CA . LYS A 1 93 ? -3.188 -19.313 -5.790 1.00 98.38 93 LYS A CA 1
ATOM 746 C C . LYS A 1 93 ? -3.272 -20.217 -4.559 1.00 98.38 93 LYS A C 1
ATOM 748 O O . LYS A 1 93 ? -4.287 -20.211 -3.868 1.00 98.38 93 LYS A O 1
ATOM 753 N N . ASN A 1 94 ? -2.196 -20.933 -4.236 1.00 98.06 94 ASN A N 1
ATOM 754 C CA . ASN A 1 94 ? -2.129 -21.750 -3.024 1.00 98.06 94 ASN A CA 1
ATOM 755 C C . ASN A 1 94 ? -2.239 -20.896 -1.756 1.00 98.06 94 ASN A C 1
ATOM 757 O O . ASN A 1 94 ? -2.915 -21.285 -0.802 1.00 98.06 94 ASN A O 1
ATOM 761 N N . LYS A 1 95 ? -1.614 -19.712 -1.740 1.00 98.25 95 LYS A N 1
ATOM 762 C CA . LYS A 1 95 ? -1.717 -18.797 -0.602 1.00 98.25 95 LYS A CA 1
ATOM 763 C C . LYS A 1 95 ? -3.127 -18.231 -0.442 1.00 98.25 95 LYS A C 1
ATOM 765 O O . LYS A 1 95 ? -3.589 -18.136 0.691 1.00 98.25 95 LYS A O 1
ATOM 770 N N . ILE A 1 96 ? -3.801 -17.894 -1.542 1.00 96.69 96 ILE A N 1
ATOM 771 C CA . ILE A 1 96 ? -5.198 -17.443 -1.542 1.00 96.69 96 ILE A CA 1
ATOM 772 C C . ILE A 1 96 ? -6.096 -18.538 -0.970 1.00 96.69 96 ILE A C 1
ATOM 774 O O . ILE A 1 96 ? -6.777 -18.275 0.010 1.00 96.69 96 ILE A O 1
ATOM 778 N N . LEU A 1 97 ? -6.006 -19.774 -1.471 1.00 98.38 97 LEU A N 1
ATOM 779 C CA . LEU A 1 97 ? -6.800 -20.898 -0.956 1.00 98.38 97 LEU A CA 1
ATOM 780 C C . LEU A 1 97 ? -6.568 -21.139 0.542 1.00 98.38 97 LEU A C 1
ATOM 782 O O . LEU A 1 97 ? -7.506 -21.375 1.299 1.00 98.38 97 LEU A O 1
ATOM 786 N N . PHE A 1 98 ? -5.317 -21.041 1.001 1.00 98.06 98 PHE A N 1
ATOM 787 C CA . PHE A 1 98 ? -5.006 -21.131 2.427 1.00 98.06 98 PHE A CA 1
ATOM 788 C C . PHE A 1 98 ? -5.673 -20.010 3.239 1.00 98.06 98 PHE A C 1
ATOM 790 O O . PHE A 1 98 ? -6.207 -20.260 4.319 1.00 98.06 98 PHE A O 1
ATOM 797 N N . LEU A 1 99 ? -5.631 -18.773 2.738 1.00 97.50 99 LEU A N 1
ATOM 798 C CA . LEU A 1 99 ? -6.246 -17.628 3.404 1.00 97.50 99 LEU A CA 1
ATOM 799 C C . LEU A 1 99 ? -7.776 -17.706 3.381 1.00 97.50 99 LEU A C 1
ATOM 801 O O . LEU A 1 99 ? -8.389 -17.388 4.390 1.00 97.50 99 LEU A O 1
ATOM 805 N N . GLU A 1 100 ? -8.384 -18.173 2.292 1.00 97.81 100 GLU A N 1
ATOM 806 C CA . GLU A 1 100 ? -9.828 -18.407 2.180 1.00 97.81 100 GLU A CA 1
ATOM 807 C C . GLU A 1 100 ? -10.301 -19.466 3.180 1.00 97.81 100 GLU A C 1
ATOM 809 O O . GLU A 1 100 ? -11.255 -19.226 3.918 1.00 97.81 100 GLU A O 1
ATOM 814 N N . ASN A 1 101 ? -9.584 -20.589 3.292 1.00 97.25 101 ASN A N 1
ATOM 815 C CA . ASN A 1 101 ? -9.876 -21.608 4.303 1.00 97.25 101 ASN A CA 1
ATOM 816 C C . ASN A 1 101 ? -9.768 -21.031 5.720 1.00 97.25 101 ASN A C 1
ATOM 818 O O . ASN A 1 101 ? -10.651 -21.242 6.550 1.00 97.25 101 ASN A O 1
ATOM 822 N N . ARG A 1 102 ? -8.718 -20.244 5.992 1.00 98.25 102 ARG A N 1
ATOM 823 C CA . ARG A 1 102 ? -8.536 -19.612 7.302 1.00 98.25 102 ARG A CA 1
ATOM 824 C C . ARG A 1 102 ? -9.616 -18.572 7.608 1.00 98.25 102 ARG A C 1
ATOM 826 O O . ARG A 1 102 ? -10.032 -18.457 8.756 1.00 98.25 102 ARG A O 1
ATOM 833 N N . LEU A 1 103 ? -10.064 -17.812 6.611 1.00 97.12 103 LEU A N 1
ATOM 834 C CA . LEU A 1 103 ? -11.172 -16.867 6.754 1.00 97.12 103 LEU A CA 1
ATOM 835 C C . LEU A 1 103 ? -12.477 -17.601 7.061 1.00 97.12 103 LEU A C 1
ATOM 837 O O . LEU A 1 103 ? -13.173 -17.203 7.989 1.00 97.12 103 LEU A O 1
ATOM 841 N N . MET A 1 104 ? -12.758 -18.705 6.366 1.00 98.06 104 MET A N 1
ATOM 842 C CA . MET A 1 104 ? -13.941 -19.530 6.619 1.00 98.06 104 MET A CA 1
ATOM 843 C C . MET A 1 104 ? -13.945 -20.105 8.045 1.00 98.06 104 MET A C 1
ATOM 845 O O . MET A 1 104 ? -14.970 -20.064 8.723 1.00 98.06 104 MET A O 1
ATOM 849 N N . GLU A 1 105 ? -12.800 -20.586 8.542 1.00 97.94 105 GLU A N 1
ATOM 850 C CA . GLU A 1 105 ? -12.655 -21.017 9.942 1.00 97.94 105 GLU A CA 1
ATOM 851 C C . GLU A 1 105 ? -12.980 -19.882 10.925 1.00 97.94 105 GLU A C 1
ATOM 853 O O . GLU A 1 105 ? -13.761 -20.068 11.861 1.00 97.94 105 GLU A O 1
ATOM 858 N N . LEU A 1 106 ? -12.419 -18.691 10.693 1.00 96.50 106 LEU A N 1
ATOM 859 C CA . LEU A 1 106 ? -12.640 -17.520 11.545 1.00 96.50 106 LEU A CA 1
ATOM 860 C C . LEU A 1 106 ? -14.090 -17.017 11.493 1.00 96.50 106 LEU A C 1
ATOM 862 O O . LEU A 1 106 ? -14.609 -16.550 12.506 1.00 96.50 106 LEU A O 1
ATOM 866 N N . GLU A 1 107 ? -14.762 -17.114 10.347 1.00 97.44 107 GLU A N 1
ATOM 867 C CA . GLU A 1 107 ? -16.187 -16.793 10.215 1.00 97.44 107 GLU A CA 1
ATOM 868 C C . GLU A 1 107 ? -17.053 -17.747 11.043 1.00 97.44 107 GLU A C 1
ATOM 870 O O . GLU A 1 107 ? -17.931 -17.297 11.781 1.00 97.44 107 GLU A O 1
ATOM 875 N N . VAL A 1 108 ? -16.755 -19.049 11.014 1.00 97.44 108 VAL A N 1
ATOM 876 C CA . VAL A 1 108 ? -17.458 -20.043 11.841 1.00 97.44 108 VAL A CA 1
ATOM 877 C C . VAL A 1 108 ? -17.221 -19.797 13.336 1.00 97.44 108 VAL A C 1
ATOM 879 O O . VAL A 1 108 ? -18.165 -19.878 14.130 1.00 97.44 108 VAL A O 1
ATOM 882 N N . GLU A 1 109 ? -15.990 -19.473 13.739 1.00 97.44 109 GLU A N 1
ATOM 883 C CA . GLU A 1 109 ? -15.662 -19.117 15.127 1.00 97.44 109 GLU A CA 1
ATOM 884 C C . GLU A 1 109 ? -16.396 -17.846 15.576 1.00 97.44 109 GLU A C 1
ATOM 886 O O . GLU A 1 109 ? -17.003 -17.825 16.651 1.00 97.44 109 GLU A O 1
ATOM 891 N N . LYS A 1 110 ? -16.420 -16.811 14.730 1.00 97.06 110 LYS A N 1
ATOM 892 C CA . LYS A 1 110 ? -17.164 -15.571 14.978 1.00 97.06 110 LYS A CA 1
ATOM 893 C C . LYS A 1 110 ? -18.652 -15.849 15.172 1.00 97.06 110 LYS A C 1
ATOM 895 O O . LYS A 1 110 ? -19.227 -15.379 16.153 1.00 97.06 110 LYS A O 1
ATOM 900 N N . ASP A 1 111 ? -19.272 -16.614 14.279 1.00 97.81 111 ASP A N 1
ATOM 901 C CA . ASP A 1 111 ? -20.691 -16.964 14.368 1.00 97.81 111 ASP A CA 1
ATOM 902 C C . ASP A 1 111 ? -21.002 -17.751 15.643 1.00 97.81 111 ASP A C 1
ATOM 904 O O . ASP A 1 111 ? -22.027 -17.529 16.295 1.00 97.81 111 ASP A O 1
ATOM 908 N N . ARG A 1 112 ? -20.104 -18.656 16.042 1.00 98.12 112 ARG A N 1
ATOM 909 C CA . ARG A 1 112 ? -20.222 -19.390 17.303 1.00 98.12 112 ARG A CA 1
ATOM 910 C C . ARG A 1 112 ? -20.190 -18.444 18.502 1.00 98.12 112 ARG A C 1
ATOM 912 O O . ARG A 1 112 ? -21.111 -18.487 19.318 1.00 98.12 112 ARG A O 1
ATOM 919 N N . SER A 1 113 ? -19.197 -17.561 18.589 1.00 93.69 113 SER A N 1
ATOM 920 C CA . SER A 1 113 ? -19.114 -16.574 19.672 1.00 93.69 113 SER A CA 1
ATOM 921 C C . SER A 1 113 ? -20.310 -15.618 19.670 1.00 93.69 113 SER A C 1
ATOM 923 O O . SER A 1 113 ? -20.828 -15.262 20.728 1.00 93.69 113 SER A O 1
ATOM 925 N N . GLN A 1 114 ? -20.824 -15.236 18.499 1.00 97.75 114 GLN A N 1
ATOM 926 C CA . GLN A 1 114 ? -22.044 -14.435 18.403 1.00 97.75 114 GLN A CA 1
ATOM 927 C C . GLN A 1 114 ? -23.257 -15.162 18.994 1.00 97.75 114 GLN A C 1
ATOM 929 O O . GLN A 1 114 ? -23.987 -14.565 19.784 1.00 97.75 114 GLN A O 1
ATOM 934 N N . ARG A 1 115 ? -23.447 -16.452 18.699 1.00 97.88 115 ARG A N 1
ATOM 935 C CA . ARG A 1 115 ? -24.527 -17.250 19.308 1.00 97.88 115 ARG A CA 1
ATOM 936 C C . ARG A 1 115 ? -24.367 -17.366 20.825 1.00 97.88 115 ARG A C 1
ATOM 938 O O . ARG A 1 115 ? -25.341 -17.190 21.550 1.00 97.88 115 ARG A O 1
ATOM 945 N N . GLU A 1 116 ? -23.149 -17.598 21.313 1.00 97.25 116 GLU A N 1
ATOM 946 C CA . GLU A 1 116 ? -22.855 -17.679 22.753 1.00 97.25 116 GLU A CA 1
ATOM 947 C C . GLU A 1 116 ? -23.153 -16.350 23.468 1.00 97.25 116 GLU A C 1
ATOM 949 O O . GLU A 1 116 ? -23.795 -16.335 24.519 1.00 97.25 116 GLU A O 1
ATOM 954 N N . THR A 1 117 ? -22.780 -15.213 22.870 1.00 96.00 117 THR A N 1
ATOM 955 C CA . THR A 1 117 ? -23.101 -13.890 23.434 1.00 96.00 117 THR A CA 1
ATOM 956 C C . THR A 1 117 ? -24.597 -13.582 23.408 1.00 96.00 117 THR A C 1
ATOM 958 O O . THR A 1 117 ? -25.111 -13.008 24.367 1.00 96.00 117 THR A O 1
ATOM 961 N N . GLN A 1 118 ? -25.322 -13.968 22.353 1.00 97.44 118 GLN A N 1
ATOM 962 C CA . GLN A 1 118 ? -26.781 -13.821 22.291 1.00 97.44 118 GLN A CA 1
ATOM 963 C C . GLN A 1 118 ? -27.472 -14.670 23.360 1.00 97.44 118 GLN A C 1
ATOM 965 O O . GLN A 1 118 ? -28.364 -14.177 24.049 1.00 97.44 118 GLN A O 1
ATOM 970 N N . TYR A 1 119 ? -27.018 -15.910 23.547 1.00 97.50 119 TYR A N 1
ATOM 971 C CA . TYR A 1 119 ? -27.509 -16.790 24.601 1.00 97.50 119 TYR A CA 1
ATOM 972 C C . TYR A 1 119 ? -27.268 -16.193 25.994 1.00 97.50 119 TYR A C 1
ATOM 974 O O . TYR A 1 119 ? -28.208 -16.058 26.775 1.00 97.50 119 TYR A O 1
ATOM 982 N N . ALA A 1 120 ? -26.042 -15.741 26.282 1.00 96.81 120 ALA A N 1
ATOM 983 C CA . ALA A 1 120 ? -25.703 -15.115 27.560 1.00 96.81 120 ALA A CA 1
ATOM 984 C C . ALA A 1 120 ? -26.524 -13.841 27.828 1.00 96.81 120 ALA A C 1
ATOM 986 O O . ALA A 1 120 ? -27.005 -13.644 28.943 1.00 96.81 120 ALA A O 1
ATOM 987 N N . LYS A 1 121 ? -26.748 -13.005 26.802 1.00 97.56 121 LYS A N 1
ATOM 988 C CA . LYS A 1 121 ? -27.638 -11.834 26.891 1.00 97.56 121 LYS A CA 1
ATOM 989 C C . LYS A 1 121 ? -29.080 -12.234 27.206 1.00 97.56 121 LYS A C 1
ATOM 991 O O . LYS A 1 121 ? -29.712 -11.591 28.037 1.00 97.56 121 LYS A O 1
ATOM 996 N N . GLY A 1 122 ? -29.585 -13.300 26.583 1.00 97.94 122 GLY A N 1
ATOM 997 C CA . GLY A 1 122 ? -30.908 -13.850 26.882 1.00 97.94 122 GLY A CA 1
ATOM 998 C C . GLY A 1 122 ? -31.032 -14.317 28.335 1.00 97.94 122 GLY A C 1
ATOM 999 O O . GLY A 1 122 ? -31.993 -13.958 29.016 1.00 97.94 122 GLY A O 1
ATOM 1000 N N . CYS A 1 123 ? -30.034 -15.048 28.842 1.00 97.56 123 CYS A N 1
ATOM 1001 C CA . CYS A 1 123 ? -29.989 -15.479 30.242 1.00 97.56 123 CYS A CA 1
ATOM 1002 C C . CYS A 1 123 ? -29.923 -14.298 31.219 1.00 97.56 123 CYS A C 1
ATOM 1004 O O . CYS A 1 123 ? -30.637 -14.300 32.220 1.00 97.56 123 CYS A O 1
ATOM 1006 N N . LEU A 1 124 ? -29.104 -13.283 30.922 1.00 97.12 124 LEU A N 1
ATOM 1007 C CA . LEU A 1 124 ? -29.011 -12.069 31.734 1.00 97.12 124 LEU A CA 1
ATOM 1008 C C . LEU A 1 124 ? -30.361 -11.350 31.798 1.00 97.12 124 LEU A C 1
ATOM 1010 O O . LEU A 1 124 ? -30.827 -11.025 32.884 1.00 97.12 124 LEU A O 1
ATOM 1014 N N . HIS A 1 125 ? -31.021 -11.170 30.654 1.00 98.00 125 HIS A N 1
ATOM 1015 C CA . HIS A 1 125 ? -32.318 -10.503 30.600 1.00 98.00 125 HIS A CA 1
ATOM 1016 C C . HIS A 1 125 ? -33.398 -11.253 31.398 1.00 98.00 125 HIS A C 1
ATOM 1018 O O . HIS A 1 125 ? -34.197 -10.636 32.102 1.00 98.00 125 HIS A O 1
ATOM 1024 N N . ALA A 1 126 ? -33.400 -12.588 31.340 1.00 97.94 126 ALA A N 1
ATOM 1025 C CA . ALA A 1 126 ? -34.294 -13.407 32.154 1.00 97.94 126 ALA A CA 1
ATOM 1026 C C . ALA A 1 126 ? -34.009 -13.247 33.660 1.00 97.94 126 ALA A C 1
ATOM 1028 O O . ALA A 1 126 ? -34.938 -13.084 34.447 1.00 97.94 126 ALA A O 1
ATOM 1029 N N . ALA A 1 127 ? -32.735 -13.231 34.064 1.00 96.75 127 ALA A N 1
ATOM 1030 C CA . ALA A 1 127 ? -32.348 -13.017 35.458 1.00 96.75 127 ALA A CA 1
ATOM 1031 C C . ALA A 1 127 ? -32.720 -11.611 35.963 1.00 96.75 127 ALA A C 1
ATOM 1033 O O . ALA A 1 127 ? -33.221 -11.473 37.077 1.00 96.75 127 ALA A O 1
ATOM 1034 N N . GLU A 1 128 ? -32.537 -10.574 35.141 1.00 97.31 128 GLU A N 1
ATOM 1035 C CA . GLU A 1 128 ? -32.960 -9.204 35.452 1.00 97.31 128 GLU A CA 1
ATOM 1036 C C . GLU A 1 128 ? -34.475 -9.100 35.636 1.00 97.31 128 GLU A C 1
ATOM 1038 O O . GLU A 1 128 ? -34.939 -8.393 36.532 1.00 97.31 128 GLU A O 1
ATOM 1043 N N . LYS A 1 129 ? -35.254 -9.806 34.809 1.00 98.00 129 LYS A N 1
ATOM 1044 C CA . LYS A 1 129 ? -36.711 -9.863 34.950 1.00 98.00 129 LYS A CA 1
ATOM 1045 C C . LYS A 1 129 ? -37.110 -10.513 36.276 1.00 98.00 129 LYS A C 1
ATOM 1047 O O . LYS A 1 129 ? -37.867 -9.906 37.025 1.00 98.00 129 LYS A O 1
ATOM 1052 N N . ASN A 1 130 ? -36.531 -11.668 36.602 1.00 97.69 130 ASN A N 1
ATOM 1053 C CA . ASN A 1 130 ? -36.788 -12.352 37.872 1.00 97.69 130 ASN A CA 1
ATOM 1054 C C . ASN A 1 130 ? -36.391 -11.483 39.076 1.00 97.69 130 ASN A C 1
ATOM 1056 O O . ASN A 1 130 ? -37.079 -11.471 40.090 1.00 97.69 130 ASN A O 1
ATOM 1060 N N . HIS A 1 131 ? -35.288 -10.734 38.976 1.00 97.19 131 HIS A N 1
ATOM 1061 C CA . HIS A 1 131 ? -34.878 -9.815 40.035 1.00 97.19 131 HIS A CA 1
ATOM 1062 C C . HIS A 1 131 ? -35.890 -8.681 40.234 1.00 97.19 131 HIS A C 1
ATOM 1064 O O . HIS A 1 131 ? -36.211 -8.358 41.373 1.00 97.19 131 HIS A O 1
ATOM 1070 N N . LYS A 1 132 ? -36.419 -8.102 39.147 1.00 97.69 132 LYS A N 1
ATOM 1071 C CA . LYS A 1 132 ? -37.476 -7.082 39.226 1.00 97.69 132 LYS A CA 1
ATOM 1072 C C . LYS A 1 132 ? -38.740 -7.634 39.880 1.00 97.69 132 LYS A C 1
ATOM 1074 O O . LYS A 1 132 ? -39.235 -7.017 40.812 1.00 97.69 132 LYS A O 1
ATOM 1079 N N . GLU A 1 133 ? -39.189 -8.814 39.455 1.00 97.50 133 GLU A N 1
ATOM 1080 C CA . GLU A 1 133 ? -40.345 -9.496 40.052 1.00 97.50 133 GLU A CA 1
ATOM 1081 C C . GLU A 1 133 ? -40.135 -9.729 41.560 1.00 97.50 133 GLU A C 1
ATOM 1083 O O . GLU A 1 133 ? -41.001 -9.392 42.361 1.00 97.50 133 GLU A O 1
ATOM 1088 N N . LEU A 1 134 ? -38.946 -10.187 41.972 1.00 97.62 134 LEU A N 1
ATOM 1089 C CA . LEU A 1 134 ? -38.620 -10.395 43.387 1.00 97.62 134 LEU A CA 1
ATOM 1090 C C . LEU A 1 134 ? -38.574 -9.086 44.195 1.00 97.62 134 LEU A C 1
ATOM 1092 O O . LEU A 1 134 ? -38.956 -9.058 45.366 1.00 97.62 134 LEU A O 1
ATOM 1096 N N . VAL A 1 135 ? -38.088 -7.996 43.598 1.00 97.81 135 VAL A N 1
ATOM 1097 C CA . VAL A 1 135 ? -38.096 -6.670 44.232 1.00 97.81 135 VAL A CA 1
ATOM 1098 C C . VAL A 1 135 ? -39.529 -6.180 44.422 1.00 97.81 135 VAL A C 1
ATOM 1100 O O . VAL A 1 135 ? -39.854 -5.698 45.508 1.00 97.81 135 VAL A O 1
ATOM 1103 N N . ASP A 1 136 ? -40.390 -6.343 43.418 1.00 97.12 136 ASP A N 1
ATOM 1104 C CA . ASP A 1 136 ? -41.804 -5.978 43.508 1.00 97.12 136 ASP A CA 1
ATOM 1105 C C . ASP A 1 136 ? -42.509 -6.801 44.600 1.00 97.12 136 ASP A C 1
ATOM 1107 O O . ASP A 1 136 ? -43.186 -6.237 45.466 1.00 97.12 136 ASP A O 1
ATOM 1111 N N . GLU A 1 137 ? -42.270 -8.115 44.650 1.00 97.31 137 GLU A N 1
ATOM 1112 C CA . GLU A 1 137 ? -42.753 -8.991 45.724 1.00 97.31 137 GLU A CA 1
ATOM 1113 C C . GLU A 1 137 ? -42.270 -8.518 47.104 1.00 97.31 137 GLU A C 1
ATOM 1115 O O . GLU A 1 137 ? -43.073 -8.379 48.028 1.00 97.31 137 GLU A O 1
ATOM 1120 N N . TYR A 1 138 ? -40.987 -8.181 47.254 1.00 97.56 138 TYR A N 1
ATOM 1121 C CA . TYR A 1 138 ? -40.448 -7.674 48.518 1.00 97.56 138 TYR A CA 1
ATOM 1122 C C . TYR A 1 138 ? -41.079 -6.341 48.938 1.00 97.56 138 TYR A C 1
ATOM 1124 O O . TYR A 1 138 ? -41.366 -6.136 50.120 1.00 97.56 138 TYR A O 1
ATOM 1132 N N . VAL A 1 139 ? -41.327 -5.432 47.991 1.00 98.06 139 VAL A N 1
ATOM 1133 C CA . VAL A 1 139 ? -42.010 -4.160 48.261 1.00 98.06 139 VAL A CA 1
ATOM 1134 C C . VAL A 1 139 ? -43.433 -4.416 48.753 1.00 98.06 139 VAL A C 1
ATOM 1136 O O . VAL A 1 139 ? -43.812 -3.866 49.788 1.00 98.06 139 VAL A O 1
ATOM 1139 N N . THR A 1 140 ? -44.194 -5.287 48.081 1.00 97.81 140 THR A N 1
ATOM 1140 C CA . THR A 1 140 ? -45.557 -5.635 48.526 1.00 97.81 140 THR A CA 1
ATOM 1141 C C . THR A 1 140 ? -45.556 -6.273 49.913 1.00 97.81 140 THR A C 1
ATOM 1143 O O . THR A 1 140 ? -46.349 -5.891 50.774 1.00 97.81 140 THR A O 1
ATOM 1146 N N . LEU A 1 141 ? -44.615 -7.182 50.175 1.00 97.94 141 LEU A N 1
ATOM 1147 C CA . LEU A 1 141 ? -44.466 -7.836 51.467 1.00 97.94 141 LEU A CA 1
ATOM 1148 C C . LEU A 1 141 ? -44.121 -6.828 52.570 1.00 97.94 141 LEU A C 1
ATOM 1150 O O . LEU A 1 141 ? -44.722 -6.857 53.643 1.00 97.94 141 LEU A O 1
ATOM 1154 N N . LYS A 1 142 ? -43.204 -5.893 52.304 1.00 98.25 142 LYS A N 1
ATOM 1155 C CA . LYS A 1 142 ? -42.846 -4.823 53.242 1.00 98.25 142 LYS A CA 1
ATOM 1156 C C . LYS A 1 142 ? -44.042 -3.923 53.555 1.00 98.25 142 LYS A C 1
ATOM 1158 O O . LYS A 1 142 ? -44.253 -3.599 54.720 1.00 98.25 142 LYS A O 1
ATOM 1163 N N . SER A 1 143 ? -44.830 -3.544 52.550 1.00 97.62 143 SER A N 1
ATOM 1164 C CA . SER A 1 143 ? -46.064 -2.776 52.751 1.00 97.62 143 SER A CA 1
ATOM 1165 C C . SER A 1 143 ? -47.080 -3.533 53.610 1.00 97.62 143 SER A C 1
ATOM 1167 O O . SER A 1 143 ? -47.659 -2.935 54.514 1.00 97.62 143 SER A O 1
ATOM 1169 N N . ASN A 1 144 ? -47.239 -4.845 53.401 1.00 97.56 144 ASN A N 1
ATOM 1170 C CA . ASN A 1 144 ? -48.113 -5.684 54.228 1.00 97.56 144 ASN A CA 1
ATOM 1171 C C . ASN A 1 144 ? -47.636 -5.751 55.685 1.00 97.56 144 ASN A C 1
ATOM 1173 O O . ASN A 1 144 ? -48.444 -5.606 56.599 1.00 97.56 144 ASN A O 1
ATOM 1177 N N . TYR A 1 145 ? -46.330 -5.926 55.917 1.00 97.12 145 TYR A N 1
ATOM 1178 C CA . TYR A 1 145 ? -45.772 -5.908 57.272 1.00 97.12 145 TYR A CA 1
ATOM 1179 C C . TYR A 1 145 ? -45.965 -4.557 57.959 1.00 97.12 145 TYR A C 1
ATOM 1181 O O . TYR A 1 145 ? -46.308 -4.530 59.134 1.00 97.12 145 TYR A O 1
ATOM 1189 N N . LEU A 1 146 ? -45.784 -3.443 57.244 1.00 97.94 146 LEU A N 1
ATOM 1190 C CA . LEU A 1 146 ? -46.028 -2.111 57.802 1.00 97.94 146 LEU A CA 1
ATOM 1191 C C . LEU A 1 146 ? -47.495 -1.931 58.209 1.00 97.94 146 LEU A C 1
ATOM 1193 O O . LEU A 1 146 ? -47.755 -1.490 59.324 1.00 97.94 146 LEU A O 1
ATOM 1197 N N . ALA A 1 147 ? -48.439 -2.340 57.358 1.00 97.12 147 ALA A N 1
ATOM 1198 C CA . ALA A 1 147 ? -49.864 -2.287 57.681 1.00 97.12 147 ALA A CA 1
ATOM 1199 C C . ALA A 1 147 ? -50.212 -3.145 58.911 1.00 97.12 147 ALA A C 1
ATOM 1201 O O . ALA A 1 147 ? -50.955 -2.696 59.782 1.00 97.12 147 ALA A O 1
ATOM 1202 N N . LEU A 1 148 ? -49.633 -4.346 59.014 1.00 97.88 148 LEU A N 1
ATOM 1203 C CA . LEU A 1 148 ? -49.832 -5.234 60.160 1.00 97.88 148 LEU A CA 1
ATOM 1204 C C . LEU A 1 148 ? -49.259 -4.644 61.457 1.00 97.88 148 LEU A C 1
ATOM 1206 O O . LEU A 1 148 ? -49.890 -4.754 62.505 1.00 97.88 148 LEU A O 1
ATOM 1210 N N . THR A 1 149 ? -48.092 -3.999 61.398 1.00 97.12 149 THR A N 1
ATOM 1211 C CA . THR A 1 149 ? -47.511 -3.297 62.552 1.00 97.12 149 THR A CA 1
ATOM 1212 C C . THR A 1 149 ? -48.413 -2.152 63.002 1.00 97.12 149 THR A C 1
ATOM 1214 O O . THR A 1 149 ? -48.689 -2.035 64.188 1.00 97.12 149 THR A O 1
ATOM 1217 N N . GLU A 1 150 ? -48.952 -1.359 62.072 1.00 97.44 150 GLU A N 1
ATOM 1218 C CA . GLU A 1 150 ? -49.899 -0.299 62.427 1.00 97.44 150 GLU A CA 1
ATOM 1219 C C . GLU A 1 150 ? -51.193 -0.847 63.052 1.00 97.44 150 GLU A C 1
ATOM 1221 O O . GLU A 1 150 ? -51.740 -0.239 63.970 1.00 97.44 150 GLU A O 1
ATOM 1226 N N . GLU A 1 151 ? -51.726 -1.973 62.565 1.00 96.56 151 GLU A N 1
ATOM 1227 C CA . GLU A 1 151 ? -52.876 -2.634 63.201 1.00 96.56 151 GLU A CA 1
ATOM 1228 C C . GLU A 1 151 ? -52.539 -3.142 64.601 1.00 96.56 151 GLU A C 1
ATOM 1230 O O . GLU A 1 151 ? -53.331 -2.947 65.525 1.00 96.56 151 GLU A O 1
ATOM 1235 N N . HIS A 1 152 ? -51.358 -3.733 64.777 1.00 97.12 152 HIS A N 1
ATOM 1236 C CA . HIS A 1 152 ? -50.882 -4.163 66.083 1.00 97.12 152 HIS A CA 1
ATOM 1237 C C . HIS A 1 152 ? -50.755 -2.986 67.056 1.00 97.12 152 HIS A C 1
ATOM 1239 O O . HIS A 1 152 ? -51.264 -3.068 68.171 1.00 97.12 152 HIS A O 1
ATOM 1245 N N . ASP A 1 153 ? -50.160 -1.872 66.625 1.00 97.19 153 ASP A N 1
ATOM 1246 C CA . ASP A 1 153 ? -50.021 -0.664 67.441 1.00 97.19 153 ASP A CA 1
ATOM 1247 C C . ASP A 1 153 ? -51.393 -0.095 67.838 1.00 97.19 153 ASP A C 1
ATOM 1249 O O . ASP A 1 153 ? -51.597 0.269 68.997 1.00 97.19 153 ASP A O 1
ATOM 1253 N N . ARG A 1 154 ? -52.375 -0.093 66.922 1.00 96.62 154 ARG A N 1
ATOM 1254 C CA . ARG A 1 154 ? -53.763 0.305 67.232 1.00 96.62 154 ARG A CA 1
ATOM 1255 C C . ARG A 1 154 ? -54.397 -0.601 68.289 1.00 96.62 154 ARG A C 1
ATOM 1257 O O . ARG A 1 154 ? -55.071 -0.097 69.184 1.00 96.62 154 ARG A O 1
ATOM 1264 N N . GLU A 1 155 ? -54.199 -1.916 68.206 1.00 95.25 155 GLU A N 1
ATOM 1265 C CA . GLU A 1 155 ? -54.679 -2.863 69.224 1.00 95.25 155 GLU A CA 1
ATOM 1266 C C . GLU A 1 155 ? -53.966 -2.685 70.569 1.00 95.25 155 GLU A C 1
ATOM 1268 O O . GLU A 1 155 ? -54.591 -2.793 71.624 1.00 95.25 155 GLU A O 1
ATOM 1273 N N . VAL A 1 156 ? -52.669 -2.368 70.565 1.00 96.81 156 VAL A N 1
ATOM 1274 C CA . VAL A 1 156 ? -51.927 -2.038 71.788 1.00 96.81 156 VAL A CA 1
ATOM 1275 C C . VAL A 1 156 ? -52.495 -0.774 72.432 1.00 96.81 156 VAL A C 1
ATOM 1277 O O . VAL A 1 156 ? -52.754 -0.796 73.633 1.00 96.81 156 VAL A O 1
ATOM 1280 N N . SER A 1 157 ? -52.760 0.285 71.661 1.00 95.62 157 SER A N 1
ATOM 1281 C CA . SER A 1 157 ? -53.403 1.501 72.178 1.00 95.62 157 SER A CA 1
ATOM 1282 C C . SER A 1 157 ? -54.798 1.220 72.744 1.00 95.62 157 SER A C 1
ATOM 1284 O O . SER A 1 157 ? -55.088 1.644 73.856 1.00 95.62 157 SER A O 1
ATOM 1286 N N . ARG A 1 158 ? -55.629 0.422 72.059 1.00 96.38 158 ARG A N 1
ATOM 1287 C CA . ARG A 1 158 ? -56.949 0.009 72.577 1.00 96.38 158 ARG A CA 1
ATOM 1288 C C . ARG A 1 158 ? -56.850 -0.787 73.877 1.00 96.38 158 ARG A C 1
ATOM 1290 O O . ARG A 1 158 ? -57.636 -0.576 74.793 1.00 96.38 158 ARG A O 1
ATOM 1297 N N . ASN A 1 159 ? -55.892 -1.709 73.975 1.00 95.19 159 ASN A N 1
ATOM 1298 C CA . ASN A 1 159 ? -55.668 -2.473 75.203 1.00 95.19 159 ASN A CA 1
ATOM 1299 C C . ASN A 1 159 ? -55.153 -1.586 76.343 1.00 95.19 159 ASN A C 1
ATOM 1301 O O . ASN A 1 159 ? -55.515 -1.820 77.493 1.00 95.19 159 ASN A O 1
ATOM 1305 N N . GLN A 1 160 ? -54.328 -0.579 76.038 1.00 95.44 160 GLN A N 1
ATOM 1306 C CA . GLN A 1 160 ? -53.900 0.428 77.009 1.00 95.44 160 GLN A CA 1
ATOM 1307 C C . GLN A 1 160 ? -55.102 1.231 77.517 1.00 95.44 160 GLN A C 1
ATOM 1309 O O . GLN A 1 160 ? -55.313 1.257 78.726 1.00 95.44 160 GLN A O 1
ATOM 1314 N N . GLU A 1 161 ? -55.942 1.760 76.624 1.00 95.62 161 GLU A N 1
ATOM 1315 C CA . GLU A 1 161 ? -57.190 2.459 76.974 1.00 95.62 161 GLU A CA 1
ATOM 1316 C C . GLU A 1 161 ? -58.095 1.582 77.856 1.00 95.62 161 GLU A C 1
ATOM 1318 O O . GLU A 1 161 ? -58.496 1.992 78.941 1.00 95.62 161 GLU A O 1
ATOM 1323 N N . LEU A 1 162 ? -58.338 0.327 77.463 1.00 95.50 162 LEU A N 1
ATOM 1324 C CA . LEU A 1 162 ? -59.142 -0.609 78.253 1.00 95.50 162 LEU A CA 1
ATOM 1325 C C . LEU A 1 162 ? -58.514 -0.894 79.629 1.00 95.50 162 LEU A C 1
ATOM 1327 O O . LEU A 1 162 ? -59.217 -1.042 80.627 1.00 95.50 162 LEU A O 1
ATOM 1331 N N . SER A 1 163 ? -57.184 -0.991 79.701 1.00 95.25 163 SER A N 1
ATOM 1332 C CA . SER A 1 163 ? -56.479 -1.190 80.968 1.00 95.25 163 SER A CA 1
ATOM 1333 C C . SER A 1 163 ? -56.587 0.028 81.890 1.00 95.25 163 SER A C 1
ATOM 1335 O O . SER A 1 163 ? -56.729 -0.148 83.101 1.00 95.25 163 SER A O 1
ATOM 1337 N N . GLU A 1 164 ? -56.583 1.240 81.329 1.00 93.75 164 GLU A N 1
ATOM 1338 C CA . GLU A 1 164 ? -56.824 2.491 82.050 1.00 93.75 164 GLU A CA 1
ATOM 1339 C C . GLU A 1 164 ? -58.272 2.553 82.550 1.00 93.75 164 GLU A C 1
ATOM 1341 O O . GLU A 1 164 ? -58.486 2.771 83.741 1.00 93.75 164 GLU A O 1
ATOM 1346 N N . GLU A 1 165 ? -59.257 2.234 81.705 1.00 94.44 165 GLU A N 1
ATOM 1347 C CA . GLU A 1 165 ? -60.672 2.154 82.095 1.00 94.44 165 GLU A CA 1
ATOM 1348 C C . GLU A 1 165 ? -60.903 1.146 83.235 1.00 94.44 165 GLU A C 1
ATOM 1350 O O . GLU A 1 165 ? -61.611 1.428 84.205 1.00 94.44 165 GLU A O 1
ATOM 1355 N N . LEU A 1 166 ? -60.278 -0.035 83.167 1.00 94.25 166 LEU A N 1
ATOM 1356 C CA . LEU A 1 166 ? -60.348 -1.037 84.235 1.00 94.25 166 LEU A CA 1
ATOM 1357 C C . LEU A 1 166 ? -59.697 -0.544 85.532 1.00 94.25 166 LEU A C 1
ATOM 1359 O O . LEU A 1 166 ? -60.213 -0.819 86.620 1.00 94.25 166 LEU A O 1
ATOM 1363 N N . LEU A 1 167 ? -58.583 0.186 85.435 1.00 93.31 167 LEU A N 1
ATOM 1364 C CA . LEU A 1 167 ? -57.921 0.793 86.586 1.00 93.31 167 LEU A CA 1
ATOM 1365 C C . LEU A 1 167 ? -58.814 1.863 87.230 1.00 93.31 167 LEU A C 1
ATOM 1367 O O . LEU A 1 167 ? -58.961 1.877 88.452 1.00 93.31 167 LEU A O 1
ATOM 1371 N N . GLU A 1 168 ? -59.442 2.724 86.430 1.00 92.44 168 GLU A N 1
ATOM 1372 C CA . GLU A 1 168 ? -60.396 3.735 86.896 1.00 92.44 168 GLU A CA 1
ATOM 1373 C C . GLU A 1 168 ? -61.614 3.097 87.574 1.00 92.44 168 GLU A C 1
ATOM 1375 O O . GLU A 1 168 ? -62.031 3.538 88.649 1.00 92.44 168 GLU A O 1
ATOM 1380 N N . LEU A 1 169 ? -62.153 2.010 87.011 1.00 91.00 169 LEU A N 1
ATOM 1381 C CA . LEU A 1 169 ? -63.242 1.240 87.618 1.00 91.00 169 LEU A CA 1
ATOM 1382 C C . LEU A 1 169 ? -62.829 0.597 88.948 1.00 91.00 169 LEU A C 1
ATOM 1384 O O . LEU A 1 169 ? -63.593 0.657 89.916 1.00 91.00 169 LEU A O 1
ATOM 1388 N N . ALA A 1 170 ? -61.627 0.022 89.032 1.00 88.75 170 ALA A N 1
ATOM 1389 C CA . ALA A 1 170 ? -61.091 -0.530 90.275 1.00 88.75 170 ALA A CA 1
ATOM 1390 C C . ALA A 1 170 ? -60.900 0.564 91.340 1.00 88.75 170 ALA A C 1
ATOM 1392 O O . ALA A 1 170 ? -61.309 0.395 92.489 1.00 88.75 170 ALA A O 1
ATOM 1393 N N . GLN A 1 171 ? -60.371 1.729 90.955 1.00 86.12 171 GLN A N 1
ATOM 1394 C CA . GLN A 1 171 ? -60.259 2.889 91.843 1.00 86.12 171 GLN A CA 1
ATOM 1395 C C . GLN A 1 171 ? -61.638 3.386 92.305 1.00 86.12 171 GLN A C 1
ATOM 1397 O O . GLN A 1 171 ? -61.828 3.685 93.488 1.00 86.12 171 GLN A O 1
ATOM 1402 N N . ALA A 1 172 ? -62.634 3.431 91.416 1.00 84.50 172 ALA A N 1
ATOM 1403 C CA . ALA A 1 172 ? -64.010 3.770 91.770 1.00 84.50 172 ALA A CA 1
ATOM 1404 C C . ALA A 1 172 ? -64.600 2.753 92.766 1.00 84.50 172 ALA A C 1
ATOM 1406 O O . ALA A 1 172 ? -65.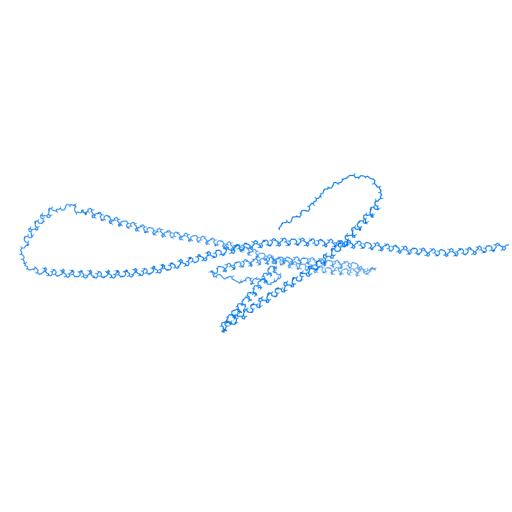198 3.153 93.770 1.00 84.50 172 ALA A O 1
ATOM 1407 N N . GLN A 1 173 ? -64.370 1.455 92.563 1.00 83.31 173 GLN A N 1
ATOM 1408 C CA . GLN A 1 173 ? -64.772 0.401 93.495 1.00 83.31 173 GLN A CA 1
ATOM 1409 C C . GLN A 1 173 ? -64.101 0.560 94.871 1.00 83.31 173 GLN A C 1
ATOM 1411 O O . GLN A 1 173 ? -64.790 0.504 95.893 1.00 83.31 173 GLN A O 1
ATOM 1416 N N . ASP A 1 174 ? -62.801 0.855 94.919 1.00 82.06 174 ASP A N 1
ATOM 1417 C CA . ASP A 1 174 ? -62.066 1.125 96.161 1.00 82.06 174 ASP A CA 1
ATOM 1418 C C . ASP A 1 174 ? -62.603 2.356 96.905 1.00 82.06 174 ASP A C 1
ATOM 1420 O O . ASP A 1 174 ? -62.721 2.352 98.134 1.00 82.06 174 ASP A O 1
ATOM 1424 N N . THR A 1 175 ? -62.970 3.428 96.194 1.00 81.38 175 THR A N 1
ATOM 1425 C CA . THR A 1 175 ? -63.583 4.607 96.834 1.00 81.38 175 THR A CA 1
ATOM 1426 C C . THR A 1 175 ? -64.967 4.306 97.414 1.00 81.38 175 THR A C 1
ATOM 1428 O O . THR A 1 175 ? -65.318 4.835 98.475 1.00 81.38 175 THR A O 1
ATOM 1431 N N . LEU A 1 176 ? -65.746 3.429 96.770 1.00 76.88 176 LEU A N 1
ATOM 1432 C CA . LEU A 1 176 ? -67.032 2.953 97.286 1.00 76.88 176 LEU A CA 1
ATOM 1433 C C . LEU A 1 176 ? -66.851 2.048 98.510 1.00 76.88 176 LEU A C 1
ATOM 1435 O O . LEU A 1 176 ? -67.578 2.218 99.493 1.00 76.88 176 LEU A O 1
ATOM 1439 N N . LEU A 1 177 ? -65.854 1.159 98.496 1.00 73.88 177 LEU A N 1
ATOM 1440 C CA . LEU A 1 177 ? -65.478 0.336 99.648 1.00 73.88 177 LEU A CA 1
ATOM 1441 C C . LEU A 1 177 ? -65.068 1.210 100.839 1.00 73.88 177 LEU A C 1
ATOM 1443 O O . LEU A 1 177 ? -65.654 1.069 101.911 1.00 73.88 177 LEU A O 1
ATOM 1447 N N . LYS A 1 178 ? -64.205 2.214 100.640 1.00 72.00 178 LYS A N 1
ATOM 1448 C CA . LYS A 1 178 ? -63.824 3.188 101.685 1.00 72.00 178 LYS A CA 1
ATOM 1449 C C . LYS A 1 178 ? -65.017 3.987 102.226 1.00 72.00 178 LYS A C 1
ATOM 1451 O O . LYS A 1 178 ? -65.086 4.283 103.418 1.00 72.00 178 LYS A O 1
ATOM 1456 N N . ARG A 1 179 ? -66.004 4.316 101.383 1.00 63.19 179 ARG A N 1
ATOM 1457 C CA . ARG A 1 179 ? -67.280 4.927 101.816 1.00 63.19 179 ARG A CA 1
ATOM 1458 C C . ARG A 1 179 ? -68.152 3.963 102.627 1.00 63.19 179 ARG A C 1
ATOM 1460 O O . ARG A 1 179 ? -68.846 4.412 103.540 1.00 63.19 179 ARG A O 1
ATOM 1467 N N . SER A 1 180 ? -68.125 2.668 102.310 1.00 57.09 180 SER A N 1
ATOM 1468 C CA . SER A 1 180 ? -68.828 1.622 103.063 1.00 57.09 180 SER A CA 1
ATOM 1469 C C . SER A 1 180 ? -68.177 1.364 104.429 1.00 57.09 180 SER A C 1
ATOM 1471 O O . SER A 1 180 ? -68.881 1.290 105.436 1.00 57.09 180 SER A O 1
ATOM 1473 N N . GLU A 1 181 ? -66.843 1.377 104.493 1.00 54.44 181 GLU A N 1
ATOM 1474 C CA . GLU A 1 181 ? -66.054 1.278 105.726 1.00 54.44 181 GLU A CA 1
ATOM 1475 C C . GLU A 1 181 ? -66.236 2.520 106.614 1.00 54.44 181 GLU A C 1
ATOM 1477 O O . GLU A 1 181 ? -66.437 2.399 107.823 1.00 54.44 181 GLU A O 1
ATOM 1482 N N . GLY A 1 182 ? -66.308 3.717 106.020 1.00 54.88 182 GLY A N 1
ATOM 1483 C CA . GLY A 1 182 ? -66.641 4.959 106.729 1.00 54.88 182 GLY A CA 1
ATOM 1484 C C . GLY A 1 182 ? -68.058 4.988 107.323 1.00 54.88 182 GLY A C 1
ATOM 1485 O O . GLY A 1 182 ? -68.324 5.751 108.251 1.00 54.88 182 GLY A O 1
ATOM 1486 N N . ARG A 1 183 ? -68.976 4.133 106.846 1.00 49.47 183 ARG A N 1
ATOM 1487 C CA . ARG A 1 183 ? -70.318 3.954 107.433 1.00 49.47 183 ARG A CA 1
ATOM 1488 C C . ARG A 1 183 ? -70.327 2.959 108.603 1.00 49.47 183 ARG A C 1
ATOM 1490 O O . ARG A 1 183 ? -71.265 2.994 109.396 1.00 49.47 183 ARG A O 1
ATOM 1497 N N . ALA A 1 184 ? -69.290 2.129 108.742 1.00 45.72 184 ALA A N 1
ATOM 1498 C CA . ALA A 1 184 ? -69.125 1.171 109.838 1.00 45.72 184 ALA A CA 1
ATOM 1499 C C . ALA A 1 184 ? -68.418 1.761 111.081 1.00 45.72 184 ALA A C 1
ATOM 1501 O O . ALA A 1 184 ? -68.412 1.140 112.140 1.00 45.72 184 ALA A O 1
ATOM 1502 N N . GLN A 1 185 ? -67.882 2.985 111.011 1.00 44.62 185 GLN A N 1
ATOM 1503 C CA . GLN A 1 185 ? -67.194 3.655 112.125 1.00 44.62 185 GLN A CA 1
ATOM 1504 C C . GLN A 1 185 ? -68.095 4.659 112.862 1.00 44.62 185 GLN A C 1
ATOM 1506 O O . GLN A 1 185 ? -67.847 5.862 112.918 1.00 44.62 185 GLN A O 1
ATOM 1511 N N . ARG A 1 186 ? -69.161 4.153 113.485 1.00 40.44 186 ARG A N 1
ATOM 1512 C CA . ARG A 1 186 ? -69.823 4.815 114.620 1.00 40.44 186 ARG A CA 1
ATOM 1513 C C . ARG A 1 186 ? -70.131 3.769 115.679 1.00 40.44 186 ARG A C 1
ATOM 1515 O O . ARG A 1 186 ? -71.230 3.246 115.686 1.00 40.44 186 ARG A O 1
ATOM 1522 N N . MET A 1 187 ? -69.166 3.483 116.550 1.00 35.06 187 MET A N 1
ATOM 1523 C CA . MET A 1 187 ? -69.365 3.288 117.994 1.00 35.06 187 MET A CA 1
ATOM 1524 C C . MET A 1 187 ? -67.992 3.271 118.694 1.00 35.06 187 MET A C 1
ATOM 1526 O O . MET A 1 187 ? -67.048 2.692 118.157 1.00 35.06 187 MET A O 1
ATOM 1530 N N . PRO A 1 188 ? -67.843 3.922 119.863 1.00 49.22 188 PRO A N 1
ATOM 1531 C CA . PRO A 1 188 ? -66.556 4.083 120.521 1.00 49.22 188 PRO A CA 1
ATOM 1532 C C . PRO A 1 188 ? -66.233 2.927 121.477 1.00 49.22 188 PRO A C 1
ATOM 1534 O O . PRO A 1 188 ? -67.082 2.463 122.231 1.00 49.22 188 PRO A O 1
ATOM 1537 N N . GLY A 1 189 ? -64.952 2.557 121.493 1.00 48.94 189 GLY A N 1
ATOM 1538 C CA . GLY A 1 189 ? -64.195 2.268 122.710 1.00 48.94 189 GLY A CA 1
ATOM 1539 C C . GLY A 1 189 ? -64.661 1.111 123.593 1.00 48.94 189 GLY A C 1
ATOM 1540 O O . GLY A 1 189 ? -65.278 1.341 124.630 1.00 48.94 189 GLY A O 1
ATOM 1541 N N . ARG A 1 190 ? -64.201 -0.112 123.291 1.00 47.50 190 ARG A N 1
ATOM 1542 C CA . ARG A 1 190 ? -63.934 -1.117 124.342 1.00 47.50 190 ARG A CA 1
ATOM 1543 C C . ARG A 1 190 ? -62.891 -2.195 124.009 1.00 47.50 190 ARG A C 1
ATOM 1545 O O . ARG A 1 190 ? -62.815 -3.182 124.728 1.00 47.50 190 ARG A O 1
ATOM 1552 N N . GLU A 1 191 ? -62.064 -2.022 122.976 1.00 52.50 191 GLU A N 1
ATOM 1553 C CA . GLU A 1 191 ? -61.136 -3.089 122.541 1.00 52.50 191 GLU A CA 1
ATOM 1554 C C . GLU A 1 191 ? -59.649 -2.700 122.558 1.00 52.50 191 GLU A C 1
ATOM 1556 O O . GLU A 1 191 ? -58.794 -3.576 122.506 1.00 52.50 191 GLU A O 1
ATOM 1561 N N . ALA A 1 192 ? -59.303 -1.425 122.773 1.00 56.59 192 ALA A N 1
ATOM 1562 C CA . ALA A 1 192 ? -57.899 -0.996 122.839 1.00 56.59 192 ALA A CA 1
ATOM 1563 C C . ALA A 1 192 ? -57.130 -1.578 124.047 1.00 56.59 192 ALA A C 1
ATOM 1565 O O . ALA A 1 192 ? -55.919 -1.759 123.980 1.00 56.59 192 ALA A O 1
ATOM 1566 N N . ALA A 1 193 ? -57.820 -1.912 125.146 1.00 53.16 193 ALA A N 1
ATOM 1567 C CA . ALA A 1 193 ? -57.185 -2.514 126.323 1.00 53.16 193 ALA A CA 1
ATOM 1568 C C . ALA A 1 193 ? -56.903 -4.019 126.144 1.00 53.16 193 ALA A C 1
ATOM 1570 O O . ALA A 1 193 ? -55.898 -4.506 126.646 1.00 53.16 193 ALA A O 1
ATOM 1571 N N . ALA A 1 194 ? -57.735 -4.735 125.378 1.00 58.31 194 ALA A N 1
ATOM 1572 C CA . ALA A 1 194 ? -57.506 -6.143 125.044 1.00 58.31 194 ALA A CA 1
ATOM 1573 C C . ALA A 1 194 ? -56.486 -6.305 123.900 1.00 58.31 194 ALA A C 1
ATOM 1575 O O . ALA A 1 194 ? -55.723 -7.269 123.885 1.00 58.31 194 ALA A O 1
ATOM 1576 N N . GLU A 1 195 ? -56.423 -5.341 122.978 1.00 58.31 195 GLU A N 1
ATOM 1577 C CA . GLU A 1 195 ? -55.395 -5.270 121.932 1.00 58.31 195 GLU A CA 1
ATOM 1578 C C . GLU A 1 195 ? -53.998 -5.002 122.514 1.00 58.31 195 GLU A C 1
ATOM 1580 O O . GLU A 1 195 ? -53.030 -5.572 122.031 1.00 58.31 195 GLU A O 1
ATOM 1585 N N . LEU A 1 196 ? -53.859 -4.232 123.603 1.00 60.81 196 LEU A N 1
ATOM 1586 C CA . LEU A 1 196 ? -52.554 -4.023 124.252 1.00 60.81 196 LEU A CA 1
ATOM 1587 C C . LEU A 1 196 ? -52.006 -5.279 124.949 1.00 60.81 196 LEU A C 1
ATOM 1589 O O . LEU A 1 196 ? -50.787 -5.449 125.001 1.00 60.81 196 LEU A O 1
ATOM 1593 N N . ASP A 1 197 ? -52.871 -6.177 125.429 1.00 57.12 197 ASP A N 1
ATOM 1594 C CA . ASP A 1 197 ? -52.457 -7.472 125.988 1.00 57.12 197 ASP A CA 1
ATOM 1595 C C . ASP A 1 197 ? -52.194 -8.515 124.889 1.00 57.12 197 ASP A C 1
ATOM 1597 O O . ASP A 1 197 ? -51.224 -9.268 124.982 1.00 57.12 197 ASP A O 1
ATOM 1601 N N . ARG A 1 198 ? -52.934 -8.470 123.771 1.00 62.16 198 ARG A N 1
ATOM 1602 C CA . ARG A 1 198 ? -52.611 -9.247 122.558 1.00 62.16 198 ARG A CA 1
ATOM 1603 C C . ARG A 1 198 ? -51.323 -8.782 121.889 1.00 62.16 198 ARG A C 1
ATOM 1605 O O . ARG A 1 198 ? -50.567 -9.621 121.420 1.00 62.16 198 ARG A O 1
ATOM 1612 N N . VAL A 1 199 ? -51.028 -7.481 121.881 1.00 60.53 199 VAL A N 1
ATOM 1613 C CA . VAL A 1 199 ? -49.759 -6.921 121.389 1.00 60.53 199 VAL A CA 1
ATOM 1614 C C . VAL A 1 199 ? -48.615 -7.284 122.334 1.00 60.53 199 VAL A C 1
ATOM 1616 O O . VAL A 1 199 ? -47.531 -7.602 121.857 1.00 60.53 199 VAL A O 1
ATOM 1619 N N . ARG A 1 200 ? -48.837 -7.349 123.655 1.00 59.53 200 ARG A N 1
ATOM 1620 C CA . ARG A 1 200 ? -47.840 -7.887 124.600 1.00 59.53 200 ARG A CA 1
ATOM 1621 C C . ARG A 1 200 ? -47.547 -9.368 124.337 1.00 59.53 200 ARG A C 1
ATOM 1623 O O . ARG A 1 200 ? -46.382 -9.754 124.327 1.00 59.53 200 ARG A O 1
ATOM 1630 N N . GLU A 1 201 ? -48.565 -10.168 124.029 1.00 59.00 201 GLU A N 1
ATOM 1631 C CA . GLU A 1 201 ? -48.401 -11.589 123.697 1.00 59.00 201 GLU A CA 1
ATOM 1632 C C . GLU A 1 201 ? -47.841 -11.821 122.277 1.00 59.00 201 GLU A C 1
ATOM 1634 O O . GLU A 1 201 ? -47.048 -12.739 122.063 1.00 59.00 201 GLU A O 1
ATOM 1639 N N . LEU A 1 202 ? -48.141 -10.938 121.318 1.00 63.09 202 LEU A N 1
ATOM 1640 C CA . LEU A 1 202 ? -47.563 -10.930 119.970 1.00 63.09 202 LEU A CA 1
ATOM 1641 C C . LEU A 1 202 ? -46.096 -10.471 119.988 1.00 63.09 202 LEU A C 1
ATOM 1643 O O . LEU A 1 202 ? -45.282 -11.033 119.267 1.00 63.09 202 LEU A O 1
ATOM 1647 N N . VAL A 1 203 ? -45.719 -9.531 120.861 1.00 60.34 203 VAL A N 1
ATOM 1648 C CA . VAL A 1 203 ? -44.321 -9.118 121.094 1.00 60.34 203 VAL A CA 1
ATOM 1649 C C . VAL A 1 203 ? -43.535 -10.217 121.826 1.00 60.34 203 VAL A C 1
ATOM 1651 O O . VAL A 1 203 ? -42.369 -10.457 121.506 1.00 60.34 203 VAL A O 1
ATOM 1654 N N . SER A 1 204 ? -44.164 -10.978 122.728 1.00 56.88 204 SER A N 1
ATOM 1655 C CA . SER A 1 204 ? -43.580 -12.208 123.289 1.00 56.88 204 SER A CA 1
ATOM 1656 C C . SER A 1 204 ? -43.430 -13.334 122.250 1.00 56.88 204 SER A C 1
ATOM 1658 O O . SER A 1 204 ? -42.442 -14.063 122.294 1.00 56.88 204 SER A O 1
ATOM 1660 N N . ARG A 1 205 ? -44.328 -13.437 121.258 1.00 57.44 205 ARG A N 1
ATOM 1661 C CA . ARG A 1 205 ? -44.179 -14.354 120.106 1.00 57.44 205 ARG A CA 1
ATOM 1662 C C . ARG A 1 205 ? -43.140 -13.875 119.082 1.00 57.44 205 ARG A C 1
ATOM 1664 O O . ARG A 1 205 ? -42.387 -14.686 118.556 1.00 57.44 205 ARG A O 1
ATOM 1671 N N . MET A 1 206 ? -43.021 -12.569 118.845 1.00 49.94 206 MET A N 1
ATOM 1672 C CA . MET A 1 206 ? -42.028 -11.987 117.931 1.00 49.94 206 MET A CA 1
ATOM 1673 C C . MET A 1 206 ? -40.614 -11.936 118.527 1.00 49.94 206 MET A C 1
ATOM 1675 O O . MET A 1 206 ? -39.636 -12.019 117.792 1.00 49.94 206 MET A O 1
ATOM 1679 N N . SER A 1 207 ? -40.474 -11.881 119.855 1.00 53.53 207 SER A N 1
ATOM 1680 C CA . SER A 1 207 ? -39.170 -11.999 120.531 1.00 53.53 207 SER A CA 1
ATOM 1681 C C . SER A 1 207 ? -38.607 -13.429 120.549 1.00 53.53 207 SER A C 1
ATOM 1683 O O . SER A 1 207 ? -37.402 -13.593 120.749 1.00 53.53 207 SER A O 1
ATOM 1685 N N . GLN A 1 208 ? -39.429 -14.450 120.263 1.00 50.12 208 GLN A N 1
ATOM 1686 C CA . GLN A 1 208 ? -38.987 -15.833 120.015 1.00 50.12 208 GLN A CA 1
ATOM 1687 C C . GLN A 1 208 ? -38.619 -16.105 118.546 1.00 50.12 208 GLN A C 1
ATOM 1689 O O . GLN A 1 208 ? -37.931 -17.084 118.265 1.00 50.12 208 GLN A O 1
ATOM 1694 N N . HIS A 1 209 ? -38.950 -15.193 117.628 1.00 47.97 209 HIS A N 1
ATOM 1695 C CA . HIS A 1 209 ? -38.395 -15.150 116.276 1.00 47.97 209 HIS A CA 1
ATOM 1696 C C . HIS A 1 209 ? -37.441 -13.963 116.133 1.00 47.97 209 HIS A C 1
ATOM 1698 O O . HIS A 1 209 ? -37.619 -13.067 115.310 1.00 47.97 209 HIS A O 1
ATOM 1704 N N . ARG A 1 210 ? -36.338 -14.001 116.894 1.00 50.53 210 ARG A N 1
ATOM 1705 C CA . ARG A 1 210 ? -35.087 -13.499 116.324 1.00 50.53 210 ARG A CA 1
ATOM 1706 C C . ARG A 1 210 ? -34.796 -14.381 115.121 1.00 50.53 210 ARG A C 1
ATOM 1708 O O . ARG A 1 210 ? -34.319 -15.503 115.284 1.00 50.53 210 ARG A O 1
ATOM 1715 N N . LEU A 1 211 ? -35.119 -13.877 113.935 1.00 47.06 211 LEU A N 1
ATOM 1716 C CA . LEU A 1 211 ? -34.546 -14.393 112.708 1.00 47.06 211 LEU A CA 1
ATOM 1717 C C . LEU A 1 211 ? -33.038 -14.435 112.924 1.00 47.06 211 LEU A C 1
ATOM 1719 O O . LEU A 1 211 ? -32.383 -13.422 113.187 1.00 47.06 211 LEU A O 1
ATOM 1723 N N . LYS A 1 212 ? -32.512 -15.657 112.918 1.00 52.06 212 LYS A N 1
ATOM 1724 C CA . LYS A 1 212 ? -31.087 -15.888 112.755 1.00 52.06 212 LYS A CA 1
ATOM 1725 C C . LYS A 1 212 ? -30.652 -15.171 111.467 1.00 52.06 212 LYS A C 1
ATOM 1727 O O . LYS A 1 212 ? -31.488 -14.958 110.587 1.00 52.06 212 LYS A O 1
ATOM 1732 N N . PRO A 1 213 ? -29.372 -14.811 111.320 1.00 47.06 213 PRO A N 1
ATOM 1733 C CA . PRO A 1 213 ? -28.826 -14.313 110.058 1.00 47.06 213 PRO A CA 1
ATOM 1734 C C . PRO A 1 213 ? -28.783 -15.423 108.981 1.00 47.06 213 PRO A C 1
ATOM 1736 O O . PRO A 1 213 ? -27.729 -15.707 108.433 1.00 47.06 213 PRO A O 1
ATOM 1739 N N . ASP A 1 214 ? -29.925 -16.059 108.710 1.00 48.19 214 ASP A N 1
ATOM 1740 C CA . ASP A 1 214 ? -30.128 -17.180 107.785 1.00 48.19 214 ASP A CA 1
ATOM 1741 C C . ASP A 1 214 ? -31.355 -16.980 106.873 1.00 48.19 214 ASP A C 1
ATOM 1743 O O . ASP A 1 214 ? -31.567 -17.760 105.958 1.00 48.19 214 ASP A O 1
ATOM 1747 N N . GLU A 1 215 ? -32.131 -15.903 107.041 1.00 44.50 215 GLU A N 1
ATOM 1748 C CA . GLU A 1 215 ? -33.240 -15.537 106.132 1.00 44.50 215 GLU A CA 1
ATOM 1749 C C . GLU A 1 215 ? -32.940 -14.278 105.291 1.00 44.50 215 GLU A C 1
ATOM 1751 O O . GLU A 1 215 ? -33.815 -13.702 104.656 1.00 44.50 215 GLU A O 1
ATOM 1756 N N . LEU A 1 216 ? -31.662 -13.882 105.223 1.00 50.16 216 LEU A N 1
ATOM 1757 C CA . LEU A 1 216 ? -31.109 -13.140 104.074 1.00 50.16 216 LEU A CA 1
ATOM 1758 C C . LEU A 1 216 ? -30.629 -14.094 102.962 1.00 50.16 216 LEU A C 1
ATOM 1760 O O . LEU A 1 216 ? -30.117 -13.654 101.929 1.00 50.16 216 LEU A O 1
ATOM 1764 N N . MET A 1 217 ? -30.794 -15.404 103.164 1.00 53.44 217 MET A N 1
ATOM 1765 C CA . MET A 1 217 ? -30.656 -16.410 102.123 1.00 53.44 217 MET A CA 1
ATOM 1766 C C . MET A 1 217 ? -31.881 -16.324 101.216 1.00 53.44 217 MET A C 1
ATOM 1768 O O . MET A 1 217 ? -32.876 -17.015 101.413 1.00 53.44 217 MET A O 1
ATOM 1772 N N . VAL A 1 218 ? -31.794 -15.460 100.203 1.00 54.53 218 VAL A N 1
ATOM 1773 C CA . VAL A 1 218 ? -32.520 -15.649 98.941 1.00 54.53 218 VAL A CA 1
ATOM 1774 C C . VAL A 1 218 ? -32.500 -17.151 98.633 1.00 54.53 218 VAL A C 1
ATOM 1776 O O . VAL A 1 218 ? -31.412 -17.739 98.620 1.00 54.53 218 VAL A O 1
ATOM 1779 N N . SER A 1 219 ? -33.676 -17.768 98.466 1.00 64.12 219 SER A N 1
ATOM 1780 C CA . SER A 1 219 ? -33.812 -19.208 98.201 1.00 64.12 219 SER A CA 1
ATOM 1781 C C . SER A 1 219 ? -32.797 -19.633 97.136 1.00 64.12 219 SER A C 1
ATOM 1783 O O . SER A 1 219 ? -32.588 -18.901 96.166 1.00 64.12 219 SER A O 1
ATOM 1785 N N . GLU A 1 220 ? -32.137 -20.786 97.288 1.00 66.62 220 GLU A N 1
ATOM 1786 C CA . GLU A 1 220 ? -31.104 -21.227 96.336 1.00 66.62 220 GLU A CA 1
ATOM 1787 C C . GLU A 1 220 ? -31.598 -21.201 94.880 1.00 66.62 220 GLU A C 1
ATOM 1789 O O . GLU A 1 220 ? -30.814 -20.918 93.975 1.00 66.62 220 GLU A O 1
ATOM 1794 N N . GLN A 1 221 ? -32.896 -21.438 94.643 1.00 72.38 221 GLN A N 1
ATOM 1795 C CA . GLN A 1 221 ? -33.512 -21.267 93.324 1.00 72.38 221 GLN A CA 1
ATOM 1796 C C . GLN A 1 221 ? -33.476 -19.818 92.819 1.00 72.38 221 GLN A C 1
ATOM 1798 O O . GLN A 1 221 ? -33.130 -19.581 91.667 1.00 72.38 221 GLN A O 1
ATOM 1803 N N . GLU A 1 222 ? -33.823 -18.838 93.648 1.00 73.75 222 GLU A N 1
ATOM 1804 C CA . GLU A 1 222 ? -33.837 -17.424 93.259 1.00 73.75 222 GLU A CA 1
ATOM 1805 C C . GLU A 1 222 ? -32.420 -16.881 93.050 1.00 73.75 222 GLU A C 1
ATOM 1807 O O . GLU A 1 222 ? -32.191 -16.118 92.110 1.00 73.75 222 GLU A O 1
ATOM 1812 N N . ARG A 1 223 ? -31.448 -17.339 93.855 1.00 74.62 223 ARG A N 1
ATOM 1813 C CA . ARG A 1 223 ? -30.020 -17.071 93.630 1.00 74.62 223 ARG A CA 1
ATOM 1814 C C . ARG A 1 223 ? -29.560 -17.610 92.280 1.00 74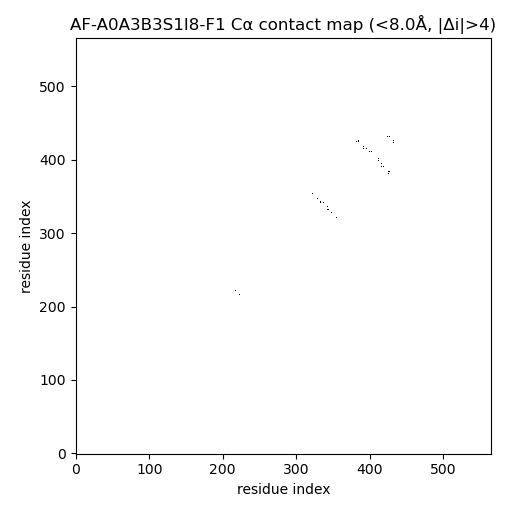.62 223 ARG A C 1
ATOM 1816 O O . ARG A 1 223 ? -28.956 -16.854 91.530 1.00 74.62 223 ARG A O 1
ATOM 1823 N N . LYS A 1 224 ? -29.920 -18.851 91.937 1.00 80.75 224 LYS A N 1
ATOM 1824 C CA . LYS A 1 224 ? -29.606 -19.457 90.632 1.00 80.75 224 LYS A CA 1
ATOM 1825 C C . LYS A 1 224 ? -30.242 -18.694 89.468 1.00 80.75 224 LYS A C 1
ATOM 1827 O O . LYS A 1 224 ? -29.567 -18.421 88.487 1.00 80.75 224 LYS A O 1
ATOM 1832 N N . ILE A 1 225 ? -31.505 -18.275 89.587 1.00 84.56 225 ILE A N 1
ATOM 1833 C CA . ILE A 1 225 ? -32.191 -17.498 88.537 1.00 84.56 225 ILE A CA 1
ATOM 1834 C C . ILE A 1 225 ? -31.551 -16.113 88.355 1.00 84.56 225 ILE A C 1
ATOM 1836 O O . ILE A 1 225 ? -31.417 -15.629 87.229 1.00 84.56 225 ILE A O 1
ATOM 1840 N N . LEU A 1 226 ? -31.174 -15.445 89.448 1.00 82.12 226 LEU A N 1
ATOM 1841 C CA . LEU A 1 226 ? -30.468 -14.164 89.393 1.00 82.12 226 LEU A CA 1
ATOM 1842 C C . LEU A 1 226 ? -29.066 -14.322 88.800 1.00 82.12 226 LEU A C 1
ATOM 1844 O O . LEU A 1 226 ? -28.678 -13.506 87.969 1.00 82.12 226 LEU A O 1
ATOM 1848 N N . GLU A 1 227 ? -28.343 -15.373 89.176 1.00 83.38 227 GLU A N 1
ATOM 1849 C CA . GLU A 1 227 ? -27.017 -15.712 88.656 1.00 83.38 227 GLU A CA 1
ATOM 1850 C C . GLU A 1 227 ? -27.067 -16.023 87.153 1.00 83.38 227 GLU A C 1
ATOM 1852 O O . GLU A 1 227 ? -26.305 -15.437 86.389 1.00 83.38 227 GLU A O 1
ATOM 1857 N N . GLU A 1 228 ? -28.042 -16.812 86.691 1.00 85.31 228 GLU A N 1
ATOM 1858 C CA . GLU A 1 228 ? -28.287 -17.058 85.263 1.00 85.31 228 GLU A CA 1
ATOM 1859 C C . GLU A 1 228 ? -28.613 -15.772 84.491 1.00 85.31 228 GLU A C 1
ATOM 1861 O O . GLU A 1 228 ? -28.091 -15.554 83.398 1.00 85.31 228 GLU A O 1
ATOM 1866 N N . LYS A 1 229 ? -29.449 -14.882 85.043 1.00 89.81 229 LYS A N 1
ATOM 1867 C CA . LYS A 1 229 ? -29.755 -13.585 84.408 1.00 89.81 229 LYS A CA 1
ATOM 1868 C C . LYS A 1 229 ? -28.529 -12.675 84.331 1.00 89.81 229 LYS A C 1
ATOM 1870 O O . LYS A 1 229 ? -28.390 -11.925 83.367 1.00 89.81 229 LYS A O 1
ATOM 1875 N N . LEU A 1 230 ? -27.666 -12.707 85.342 1.00 89.38 230 LEU A N 1
ATOM 1876 C CA . LEU A 1 230 ? -26.456 -11.887 85.400 1.00 89.38 230 LEU A CA 1
ATOM 1877 C C . LEU A 1 230 ? -25.387 -12.420 84.437 1.00 89.38 230 LEU A C 1
ATOM 1879 O O . LEU A 1 230 ? -24.759 -11.626 83.741 1.00 89.38 230 LEU A O 1
ATOM 1883 N N . LEU A 1 231 ? -25.263 -13.746 84.320 1.00 89.94 231 LEU A N 1
ATOM 1884 C CA . LEU A 1 231 ? -24.423 -14.417 83.325 1.00 89.94 231 LEU A CA 1
ATOM 1885 C C . LEU A 1 231 ? -24.888 -14.120 81.897 1.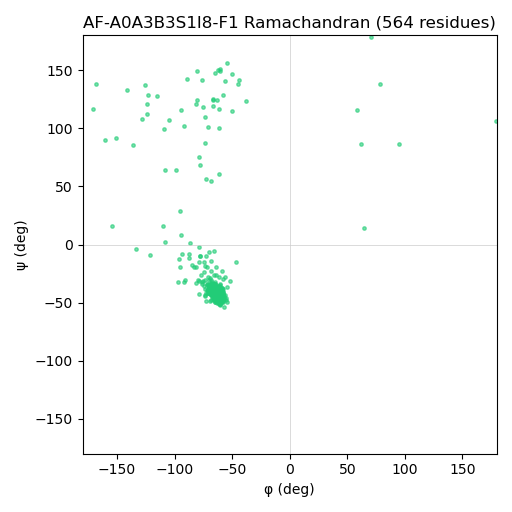00 89.94 231 LEU A C 1
ATOM 1887 O O . LEU A 1 231 ? -24.065 -13.716 81.084 1.00 89.94 231 LEU A O 1
ATOM 1891 N N . ARG A 1 232 ? -26.196 -14.196 81.611 1.00 88.31 232 ARG A N 1
ATOM 1892 C CA . ARG A 1 232 ? -26.739 -13.823 80.291 1.00 88.31 232 ARG A CA 1
ATOM 1893 C C . ARG A 1 232 ? -26.456 -12.368 79.937 1.00 88.31 232 ARG A C 1
ATOM 1895 O O . ARG A 1 232 ? -25.966 -12.100 78.853 1.00 88.31 232 ARG A O 1
ATOM 1902 N N . LYS A 1 233 ? -26.656 -11.427 80.867 1.00 91.44 233 LYS A N 1
ATOM 1903 C CA . LYS A 1 233 ? -26.276 -10.018 80.645 1.00 91.44 233 LYS A CA 1
ATOM 1904 C C . LYS A 1 233 ? -24.773 -9.845 80.427 1.00 91.44 233 LYS A C 1
ATOM 1906 O O . LYS A 1 233 ? -24.351 -8.991 79.656 1.00 91.44 233 LYS A O 1
ATOM 1911 N N . GLN A 1 234 ? -23.951 -10.632 81.118 1.00 92.94 234 GLN A N 1
ATOM 1912 C CA . GLN A 1 234 ? -22.505 -10.623 80.922 1.00 92.94 234 GLN A CA 1
ATOM 1913 C C . GLN A 1 234 ? -22.110 -11.193 79.549 1.00 92.94 234 GLN A C 1
ATOM 1915 O O . GLN A 1 234 ? -21.152 -10.706 78.955 1.00 92.94 234 GLN A O 1
ATOM 1920 N N . GLU A 1 235 ? -22.823 -12.198 79.044 1.00 93.06 235 GLU A N 1
ATOM 1921 C CA . GLU A 1 235 ? -22.669 -12.745 77.690 1.00 93.06 235 GLU A CA 1
ATOM 1922 C C . GLU A 1 235 ? -23.136 -11.743 76.630 1.00 93.06 235 GLU A C 1
ATOM 1924 O O . GLU A 1 235 ? -22.367 -11.433 75.728 1.00 93.06 235 GLU A O 1
ATOM 1929 N N . GLU A 1 236 ? -24.311 -11.135 76.798 1.00 93.50 236 GLU A N 1
ATOM 1930 C CA . GLU A 1 236 ? -24.839 -10.076 75.925 1.00 93.50 236 GLU A CA 1
ATOM 1931 C C . GLU A 1 236 ? -23.852 -8.903 75.803 1.00 93.50 236 GLU A C 1
ATOM 1933 O O . GLU A 1 236 ? -23.534 -8.471 74.695 1.00 93.50 236 GLU A O 1
ATOM 1938 N N . LEU A 1 237 ? -23.286 -8.437 76.924 1.00 93.75 237 LEU A N 1
ATOM 1939 C CA . LEU A 1 237 ? -22.260 -7.387 76.930 1.00 93.75 237 LEU A CA 1
ATOM 1940 C C . LEU A 1 237 ? -20.960 -7.824 76.239 1.00 93.75 237 LEU A C 1
ATOM 1942 O O . LEU A 1 237 ? -20.320 -7.009 75.574 1.00 93.75 237 LEU A O 1
ATOM 1946 N N . LYS A 1 238 ? -20.542 -9.088 76.392 1.00 95.94 238 LYS A N 1
ATOM 1947 C CA . LYS A 1 238 ? -19.361 -9.627 75.692 1.00 95.94 238 LYS A CA 1
ATOM 1948 C C . LYS A 1 238 ? -19.596 -9.680 74.187 1.00 95.94 238 LYS A C 1
ATOM 1950 O O . LYS A 1 238 ? -18.737 -9.225 73.437 1.00 95.94 238 LYS A O 1
ATOM 1955 N N . GLU A 1 239 ? -20.759 -10.159 73.758 1.00 95.12 239 GLU A N 1
ATOM 1956 C CA . GLU A 1 239 ? -21.130 -10.201 72.347 1.00 95.12 239 GLU A CA 1
ATOM 1957 C C . GLU A 1 239 ? -21.232 -8.798 71.744 1.00 95.12 239 GLU A C 1
ATOM 1959 O O . GLU A 1 239 ? -20.767 -8.572 70.630 1.00 95.12 239 GLU A O 1
ATOM 1964 N N . GLU A 1 240 ? -21.813 -7.831 72.458 1.00 94.38 240 GLU A N 1
ATOM 1965 C CA . GLU A 1 240 ? -21.851 -6.430 72.024 1.00 94.38 240 GLU A CA 1
ATOM 1966 C C . GLU A 1 240 ? -20.445 -5.846 71.863 1.00 94.38 240 GLU A C 1
ATOM 1968 O O . GLU A 1 240 ? -20.160 -5.171 70.869 1.00 94.38 240 GLU A O 1
ATOM 1973 N N . LEU A 1 241 ? -19.546 -6.143 72.803 1.00 94.31 241 LEU A N 1
ATOM 1974 C CA . LEU A 1 241 ? -18.156 -5.701 72.754 1.00 94.31 241 LEU A CA 1
ATOM 1975 C C . LEU A 1 241 ? -17.391 -6.361 71.596 1.00 94.31 241 LEU A C 1
ATOM 1977 O O . LEU A 1 241 ? -16.600 -5.701 70.921 1.00 94.31 241 LEU A O 1
ATOM 1981 N N . GLU A 1 242 ? -17.665 -7.632 71.305 1.00 95.88 242 GLU A N 1
ATOM 1982 C CA . GLU A 1 242 ? -17.114 -8.348 70.152 1.00 95.88 242 GLU A CA 1
ATOM 1983 C C . GLU A 1 242 ? -17.663 -7.826 68.824 1.00 95.88 242 GLU A C 1
ATOM 1985 O O . GLU A 1 242 ? -16.880 -7.593 67.903 1.00 95.88 242 GLU A O 1
ATOM 1990 N N . ARG A 1 243 ? -18.968 -7.545 68.730 1.00 97.19 243 ARG A N 1
ATOM 1991 C CA . ARG A 1 243 ? -19.581 -6.892 67.560 1.00 97.19 243 ARG A CA 1
ATOM 1992 C C . ARG A 1 243 ? -18.953 -5.520 67.310 1.00 97.19 243 ARG A C 1
ATOM 1994 O O . ARG A 1 243 ? -18.588 -5.203 66.177 1.00 97.19 243 ARG A O 1
ATOM 2001 N N . MET A 1 244 ? -18.764 -4.723 68.363 1.00 96.00 244 MET A N 1
ATOM 2002 C CA . MET A 1 244 ? -18.103 -3.419 68.280 1.00 96.00 244 MET A CA 1
ATOM 2003 C C . MET A 1 244 ? -16.645 -3.556 67.818 1.00 96.00 244 MET A C 1
ATOM 2005 O O . MET A 1 244 ? -16.209 -2.832 66.922 1.00 96.00 244 MET A O 1
ATOM 2009 N N . LYS A 1 245 ? -15.899 -4.515 68.375 1.00 97.00 245 LYS A N 1
ATOM 2010 C CA . LYS A 1 245 ? -14.513 -4.795 67.983 1.00 97.00 245 LYS A CA 1
ATOM 2011 C C . LYS A 1 245 ? -14.411 -5.211 66.514 1.00 97.00 245 LYS A C 1
ATOM 2013 O O . LYS A 1 245 ? -13.594 -4.656 65.788 1.00 97.00 245 LYS A O 1
ATOM 2018 N N . GLN A 1 246 ? -15.268 -6.123 66.056 1.00 97.44 246 GLN A N 1
ATOM 2019 C CA . GLN A 1 246 ? -15.320 -6.552 64.655 1.00 97.44 246 GLN A CA 1
ATOM 2020 C C . GLN A 1 246 ? -15.657 -5.392 63.712 1.00 97.44 246 GLN A C 1
ATOM 2022 O O . GLN A 1 246 ? -15.075 -5.295 62.632 1.00 97.44 246 GLN A O 1
ATOM 2027 N N . HIS A 1 247 ? -16.555 -4.489 64.119 1.00 96.69 247 HIS A N 1
ATOM 2028 C CA . HIS A 1 247 ? -16.868 -3.295 63.340 1.00 96.69 247 HIS A CA 1
ATOM 2029 C C . HIS A 1 247 ? -15.654 -2.369 63.203 1.00 96.69 247 HIS A C 1
ATOM 2031 O O . HIS A 1 247 ? -15.335 -1.959 62.088 1.00 96.69 247 HIS A O 1
ATOM 2037 N N . TYR A 1 248 ? -14.937 -2.091 64.297 1.00 97.19 248 TYR A N 1
ATOM 2038 C CA . TYR A 1 248 ? -13.722 -1.272 64.255 1.00 97.19 248 TYR A CA 1
ATOM 2039 C C . TYR A 1 248 ? -12.595 -1.930 63.460 1.00 97.19 248 TYR A C 1
ATOM 2041 O O . TYR A 1 248 ? -11.960 -1.264 62.648 1.00 97.19 248 TYR A O 1
ATOM 2049 N N . GLU A 1 249 ? -12.378 -3.235 63.621 1.00 97.50 249 GLU A N 1
ATOM 2050 C CA . GLU A 1 249 ? -11.417 -3.980 62.804 1.00 97.50 249 GLU A CA 1
ATOM 2051 C C . GLU A 1 249 ? -11.793 -3.940 61.316 1.00 97.50 249 GLU A C 1
ATOM 2053 O O . GLU A 1 249 ? -10.926 -3.771 60.462 1.00 97.50 249 GLU A O 1
ATOM 2058 N N . GLY A 1 250 ? -13.083 -4.057 60.986 1.00 97.44 250 GLY A N 1
ATOM 2059 C CA . GLY A 1 250 ? -13.580 -3.930 59.616 1.00 97.44 250 GLY A CA 1
ATOM 2060 C C . GLY A 1 250 ? -13.376 -2.527 59.044 1.00 97.44 250 GLY A C 1
ATOM 2061 O O . GLY A 1 250 ? -12.913 -2.385 57.914 1.00 97.44 250 GLY A O 1
ATOM 2062 N N . GLN A 1 251 ? -13.657 -1.484 59.829 1.00 96.38 251 GLN A N 1
ATOM 2063 C CA . GLN A 1 251 ? -13.382 -0.099 59.446 1.00 96.38 251 GLN A CA 1
ATOM 2064 C C . GLN A 1 251 ? -11.882 0.149 59.247 1.00 96.38 251 GLN A C 1
ATOM 2066 O O . GLN A 1 251 ? -11.501 0.804 58.278 1.00 96.38 251 GLN A O 1
ATOM 2071 N N . GLN A 1 252 ? -11.034 -0.393 60.123 1.00 95.94 252 GLN A N 1
ATOM 2072 C CA . GLN A 1 252 ? -9.585 -0.269 60.016 1.00 95.94 252 GLN A CA 1
ATOM 2073 C C . GLN A 1 252 ? -9.067 -0.949 58.743 1.00 95.94 252 GLN A C 1
ATOM 2075 O O . GLN A 1 252 ? -8.375 -0.301 57.961 1.00 95.94 252 GLN A O 1
ATOM 2080 N N . ARG A 1 253 ? -9.485 -2.194 58.475 1.00 97.25 253 ARG A N 1
ATOM 2081 C CA . ARG A 1 253 ? -9.143 -2.908 57.232 1.00 97.25 253 ARG A CA 1
ATOM 2082 C C . ARG A 1 253 ? -9.611 -2.143 55.994 1.00 97.25 253 ARG A C 1
ATOM 2084 O O . ARG A 1 253 ? -8.845 -1.975 55.059 1.00 97.25 253 ARG A O 1
ATOM 2091 N N . HIS A 1 254 ? -10.826 -1.589 56.009 1.00 97.38 254 HIS A N 1
ATOM 2092 C CA . HIS A 1 254 ? -11.341 -0.782 54.893 1.00 97.38 254 HIS A CA 1
ATOM 2093 C C . HIS A 1 254 ? -10.508 0.480 54.627 1.00 97.38 254 HIS A C 1
ATOM 2095 O O . HIS A 1 254 ? -10.311 0.874 53.477 1.00 97.38 254 HIS A O 1
ATOM 2101 N N . LEU A 1 255 ? -10.021 1.141 55.679 1.00 96.75 255 LEU A N 1
ATOM 2102 C CA . LEU A 1 255 ? -9.130 2.294 55.539 1.00 96.75 255 LEU A CA 1
ATOM 2103 C C . LEU A 1 255 ? -7.742 1.884 55.032 1.00 96.75 255 LEU A C 1
ATOM 2105 O O . LEU A 1 255 ? -7.186 2.581 54.184 1.00 96.75 255 LEU A O 1
ATOM 2109 N N . GLU A 1 256 ? -7.207 0.761 55.508 1.00 97.44 256 GLU A N 1
ATOM 2110 C CA . GLU A 1 256 ? -5.950 0.179 55.025 1.00 97.44 256 GLU A CA 1
ATOM 2111 C C . GLU A 1 256 ? -6.055 -0.199 53.538 1.00 97.44 256 GLU A C 1
ATOM 2113 O O . GLU A 1 256 ? -5.220 0.229 52.740 1.00 97.44 256 GLU A O 1
ATOM 2118 N N . ASP A 1 257 ? -7.129 -0.876 53.128 1.00 97.25 257 ASP A N 1
ATOM 2119 C CA . ASP A 1 257 ? -7.395 -1.247 51.733 1.00 97.25 257 ASP A CA 1
ATOM 2120 C C . ASP A 1 257 ? -7.515 -0.012 50.831 1.00 97.25 257 ASP A C 1
ATOM 2122 O O . ASP A 1 257 ? -6.920 0.041 49.751 1.00 97.25 257 ASP A O 1
ATOM 2126 N N . LYS A 1 258 ? -8.223 1.031 51.286 1.00 97.88 258 LYS A N 1
ATOM 2127 C CA . LYS A 1 258 ? -8.298 2.317 50.572 1.00 97.88 258 LYS A CA 1
ATOM 2128 C C . LYS A 1 258 ? -6.934 2.988 50.447 1.00 97.88 258 LYS A C 1
ATOM 2130 O O . LYS A 1 258 ? -6.613 3.515 49.383 1.00 97.88 258 LYS A O 1
ATOM 2135 N N . MET A 1 259 ? -6.127 2.981 51.507 1.00 96.69 259 MET A N 1
ATOM 2136 C CA . MET A 1 259 ? -4.779 3.553 51.489 1.00 96.69 259 MET A CA 1
ATOM 2137 C C . MET A 1 259 ? -3.869 2.795 50.518 1.00 96.69 259 MET A C 1
ATOM 2139 O O . MET A 1 259 ? -3.120 3.417 49.761 1.00 96.69 259 MET A O 1
ATOM 2143 N N . MET A 1 260 ? -3.969 1.466 50.491 1.00 96.94 260 MET A N 1
ATOM 2144 C CA . MET A 1 260 ? -3.230 0.609 49.566 1.00 96.94 260 MET A CA 1
ATOM 2145 C C . MET A 1 260 ? -3.664 0.836 48.116 1.00 96.94 260 MET A C 1
ATOM 2147 O O . MET A 1 260 ? -2.807 0.986 47.244 1.00 96.94 260 MET A O 1
ATOM 2151 N N . ALA A 1 261 ? -4.971 0.939 47.855 1.00 97.12 261 ALA A N 1
ATOM 2152 C CA . ALA A 1 261 ? -5.506 1.250 46.531 1.00 97.12 261 ALA A CA 1
ATOM 2153 C C . ALA A 1 261 ? -5.027 2.624 46.034 1.00 97.12 261 ALA A C 1
ATOM 2155 O O . ALA A 1 261 ? -4.474 2.712 44.938 1.00 97.12 261 ALA A O 1
ATOM 2156 N N . MET A 1 262 ? -5.134 3.669 46.865 1.00 96.38 262 MET A N 1
ATOM 2157 C CA . MET A 1 262 ? -4.623 5.003 46.523 1.00 96.38 262 MET A CA 1
ATOM 2158 C C . MET A 1 262 ? -3.102 5.009 46.315 1.00 96.38 262 MET A C 1
ATOM 2160 O O . MET A 1 262 ? -2.609 5.681 45.412 1.00 96.38 262 MET A O 1
ATOM 2164 N N . SER A 1 263 ? -2.338 4.252 47.109 1.00 96.00 263 SER A N 1
ATOM 2165 C CA . SER A 1 263 ? -0.878 4.153 46.952 1.00 96.00 263 SER A CA 1
ATOM 2166 C C . SER A 1 263 ? -0.487 3.456 45.647 1.00 96.00 263 SER A C 1
ATOM 2168 O O . SER A 1 263 ? 0.457 3.881 44.976 1.00 96.00 263 SER A O 1
ATOM 2170 N N . LYS A 1 264 ? -1.231 2.413 45.257 1.00 96.94 264 LYS A N 1
ATOM 2171 C CA . LYS A 1 264 ? -1.053 1.719 43.979 1.00 96.94 264 LYS A CA 1
ATOM 2172 C C . LYS A 1 264 ? -1.379 2.639 42.802 1.00 96.94 264 LYS A C 1
ATOM 2174 O O . LYS A 1 264 ? -0.552 2.768 41.905 1.00 96.94 264 LYS A O 1
ATOM 2179 N N . GLU A 1 265 ? -2.510 3.338 42.850 1.00 95.75 265 GLU A N 1
ATOM 2180 C CA . GLU A 1 265 ? -2.900 4.307 41.819 1.00 95.75 265 GLU A CA 1
ATOM 2181 C C . GLU A 1 265 ? -1.871 5.445 41.699 1.00 95.75 265 GLU A C 1
ATOM 2183 O O . GLU A 1 265 ? -1.454 5.807 40.600 1.00 95.75 265 GLU A O 1
ATOM 2188 N N . GLN A 1 266 ? -1.370 5.973 42.823 1.00 95.81 266 GLN A N 1
ATOM 2189 C CA . GLN A 1 266 ? -0.293 6.966 42.805 1.00 95.81 266 GLN A CA 1
ATOM 2190 C C . GLN A 1 266 ? 0.989 6.430 42.164 1.00 95.81 266 GLN A C 1
ATOM 2192 O O . GLN A 1 266 ? 1.677 7.173 41.460 1.00 95.81 266 GLN A O 1
ATOM 2197 N N . GLN A 1 267 ? 1.337 5.167 42.405 1.00 96.06 267 GLN A N 1
ATOM 2198 C CA . GLN A 1 267 ? 2.517 4.557 41.803 1.00 96.06 267 GLN A CA 1
ATOM 2199 C C . GLN A 1 267 ? 2.340 4.344 40.296 1.00 96.06 267 GLN A C 1
ATOM 2201 O O . GLN A 1 267 ? 3.253 4.656 39.530 1.00 96.06 267 GLN A O 1
ATOM 2206 N N . GLU A 1 268 ? 1.170 3.880 39.861 1.00 96.00 268 GLU A N 1
ATOM 2207 C CA . GLU A 1 268 ? 0.818 3.750 38.443 1.00 96.00 268 GLU A CA 1
ATOM 2208 C C . GLU A 1 268 ? 0.855 5.119 37.748 1.00 96.00 268 GLU A C 1
ATOM 2210 O O . GLU A 1 268 ? 1.518 5.269 36.723 1.00 96.00 268 GLU A O 1
ATOM 2215 N N . ASN A 1 269 ? 0.281 6.158 38.360 1.00 95.75 269 ASN A N 1
ATOM 2216 C CA . ASN A 1 269 ? 0.342 7.530 37.851 1.00 95.75 269 ASN A CA 1
ATOM 2217 C C . ASN A 1 269 ? 1.784 8.063 37.751 1.00 95.75 269 ASN A C 1
ATOM 2219 O O . ASN A 1 269 ? 2.144 8.726 36.780 1.00 95.75 269 ASN A O 1
ATOM 2223 N N . LYS A 1 270 ? 2.664 7.750 38.710 1.00 96.69 270 LYS A N 1
ATOM 2224 C CA . LYS A 1 270 ? 4.092 8.116 38.612 1.00 96.69 270 LYS A CA 1
ATOM 2225 C C . LYS A 1 270 ? 4.789 7.413 37.447 1.00 96.69 270 LYS A C 1
ATOM 2227 O O . LYS A 1 270 ? 5.634 8.029 36.790 1.00 96.69 270 LYS A O 1
ATOM 2232 N N . GLN A 1 271 ? 4.447 6.150 37.189 1.00 95.62 271 GLN A N 1
ATOM 2233 C CA . GLN A 1 271 ? 4.978 5.387 36.059 1.00 95.62 271 GLN A CA 1
ATOM 2234 C C . GLN A 1 271 ? 4.477 5.941 34.722 1.00 95.62 271 GLN A C 1
ATOM 2236 O O . GLN A 1 271 ? 5.282 6.120 33.808 1.00 95.62 271 GLN A O 1
ATOM 2241 N N . THR A 1 272 ? 3.188 6.276 34.601 1.00 96.25 272 THR A N 1
ATOM 2242 C CA . THR A 1 272 ? 2.648 6.881 33.372 1.00 96.25 272 THR A CA 1
ATOM 2243 C C . THR A 1 272 ? 3.285 8.239 33.094 1.00 96.25 272 THR A C 1
ATOM 2245 O O . THR A 1 272 ? 3.699 8.483 31.962 1.00 96.25 272 THR A O 1
ATOM 2248 N N . VAL A 1 273 ? 3.477 9.079 34.116 1.00 95.69 273 VAL A N 1
ATOM 2249 C CA . VAL A 1 273 ? 4.187 10.362 33.982 1.00 95.69 273 VAL A CA 1
ATOM 2250 C C . VAL A 1 273 ? 5.630 10.159 33.512 1.00 95.69 273 VAL A C 1
ATOM 2252 O O . VAL A 1 273 ? 6.054 10.827 32.570 1.00 95.69 273 VAL A O 1
ATOM 2255 N N . HIS A 1 274 ? 6.374 9.208 34.089 1.00 96.12 274 HIS A N 1
ATOM 2256 C CA . HIS A 1 274 ? 7.733 8.892 33.625 1.00 96.12 274 HIS A CA 1
ATOM 2257 C C . HIS A 1 274 ? 7.752 8.401 32.174 1.00 96.12 274 HIS A C 1
ATOM 2259 O O . HIS A 1 274 ? 8.609 8.815 31.392 1.00 96.12 274 HIS A O 1
ATOM 2265 N N . ASN A 1 275 ? 6.794 7.556 31.791 1.00 95.00 275 ASN A N 1
ATOM 2266 C CA . ASN A 1 275 ? 6.680 7.052 30.425 1.00 95.00 275 ASN A CA 1
ATOM 2267 C C . ASN A 1 275 ? 6.389 8.184 29.433 1.00 95.00 275 ASN A C 1
ATOM 2269 O O . ASN A 1 275 ? 7.053 8.267 28.399 1.00 95.00 275 ASN A O 1
ATOM 2273 N N . ILE A 1 276 ? 5.462 9.087 29.767 1.00 94.62 276 ILE A N 1
ATOM 2274 C CA . ILE A 1 276 ? 5.147 10.272 28.957 1.00 94.62 276 ILE A CA 1
ATOM 2275 C C . ILE A 1 276 ? 6.375 11.181 28.852 1.00 94.62 276 ILE A C 1
ATOM 2277 O O . ILE A 1 276 ? 6.736 11.599 27.755 1.00 94.62 276 ILE A O 1
ATOM 2281 N N . GLN A 1 277 ? 7.076 11.439 29.958 1.00 95.56 277 GLN A N 1
ATOM 2282 C CA . GLN A 1 277 ? 8.290 12.257 29.959 1.00 95.56 277 GLN A CA 1
ATOM 2283 C C . GLN A 1 277 ? 9.402 11.642 29.095 1.00 95.56 277 GLN A C 1
ATOM 2285 O O . GLN A 1 277 ? 10.096 12.355 28.367 1.00 95.56 277 GLN A O 1
ATOM 2290 N N . HIS A 1 278 ? 9.557 10.318 29.125 1.00 95.50 278 HIS A N 1
ATOM 2291 C CA . HIS A 1 278 ? 10.518 9.606 28.288 1.00 95.50 278 HIS A CA 1
ATOM 2292 C C . HIS A 1 278 ? 10.129 9.611 26.799 1.00 95.50 278 HIS A C 1
ATOM 2294 O O . HIS A 1 278 ? 10.989 9.732 25.926 1.00 95.50 278 HIS A O 1
ATOM 2300 N N . GLN A 1 279 ? 8.840 9.509 26.477 1.00 97.25 279 GLN A N 1
ATOM 2301 C CA . GLN A 1 279 ? 8.359 9.667 25.102 1.00 97.25 279 GLN A CA 1
ATOM 2302 C C . GLN A 1 279 ? 8.560 11.101 24.599 1.00 97.25 279 GLN A C 1
ATOM 2304 O O . GLN A 1 279 ? 9.027 11.295 23.478 1.00 97.25 279 GLN A O 1
ATOM 2309 N N . LEU A 1 280 ? 8.290 12.099 25.441 1.00 94.81 280 LEU A N 1
ATOM 2310 C CA . LEU A 1 280 ? 8.478 13.509 25.113 1.00 94.81 280 LEU A CA 1
ATOM 2311 C C . LEU A 1 280 ? 9.959 13.842 24.880 1.00 94.81 280 LEU A C 1
ATOM 2313 O O . LEU A 1 280 ? 10.285 14.562 23.935 1.00 94.81 280 LEU A O 1
ATOM 2317 N N . SER A 1 281 ? 10.879 13.269 25.662 1.00 93.94 281 SER A N 1
ATOM 2318 C CA . SER A 1 281 ? 12.318 13.438 25.423 1.00 93.94 281 SER A CA 1
ATOM 2319 C C . SER A 1 281 ? 12.773 12.768 24.123 1.00 93.94 281 SER A C 1
ATOM 2321 O O . SER A 1 281 ? 13.507 13.390 23.354 1.00 93.94 281 SER A O 1
ATOM 2323 N N . LYS A 1 282 ? 12.271 11.566 23.799 1.00 94.19 282 LYS A N 1
ATOM 2324 C CA . LYS A 1 282 ? 12.497 10.918 22.492 1.00 94.19 282 LYS A CA 1
ATOM 2325 C C . LYS A 1 282 ? 12.020 11.789 21.329 1.00 94.19 282 LYS A C 1
ATOM 2327 O O . LYS A 1 282 ? 12.764 11.979 20.369 1.00 94.19 282 LYS A O 1
ATOM 2332 N N . GLN A 1 283 ? 10.811 12.344 21.425 1.00 95.44 283 GLN A N 1
ATOM 2333 C CA . GLN A 1 283 ? 10.265 13.248 20.409 1.00 95.44 283 GLN A CA 1
ATOM 2334 C C . GLN A 1 283 ? 11.079 14.540 20.293 1.00 95.44 283 GLN A C 1
ATOM 2336 O O . GLN A 1 283 ? 11.361 14.982 19.184 1.00 95.44 283 GLN A O 1
ATOM 2341 N N . THR A 1 284 ? 11.530 15.105 21.415 1.00 96.00 284 THR A N 1
ATOM 2342 C CA . THR A 1 284 ? 12.380 16.309 21.427 1.00 96.00 284 THR A CA 1
ATOM 2343 C C . THR A 1 284 ? 13.714 16.056 20.726 1.00 96.00 284 THR A C 1
ATOM 2345 O O . THR A 1 284 ? 14.146 16.865 19.911 1.00 96.00 284 THR A O 1
ATOM 2348 N N . VAL A 1 285 ? 14.349 14.909 20.980 1.00 97.06 285 VAL A N 1
ATOM 2349 C CA . VAL A 1 285 ? 15.597 14.518 20.304 1.00 97.06 285 VAL A CA 1
ATOM 2350 C C . VAL A 1 285 ? 15.381 14.312 18.802 1.00 97.06 285 VAL A C 1
ATOM 2352 O O . VAL A 1 285 ? 16.196 14.778 18.008 1.00 97.06 285 VAL A O 1
ATOM 2355 N N . ALA A 1 286 ? 14.284 13.665 18.398 1.00 94.88 286 ALA A N 1
ATOM 2356 C CA . ALA A 1 286 ? 13.944 13.483 16.984 1.00 94.88 286 ALA A CA 1
ATOM 2357 C C . ALA A 1 286 ? 13.640 14.815 16.274 1.00 94.88 286 ALA A C 1
ATOM 2359 O O . ALA A 1 286 ? 14.043 15.024 15.130 1.00 94.88 286 ALA A O 1
ATOM 2360 N N . LEU A 1 287 ? 12.975 15.749 16.958 1.00 94.44 287 LEU A N 1
ATOM 2361 C CA . LEU A 1 287 ? 12.731 17.088 16.430 1.00 94.44 287 LEU A CA 1
ATOM 2362 C C . LEU A 1 287 ? 14.052 17.840 16.233 1.00 94.44 287 LEU A C 1
ATOM 2364 O O . LEU A 1 287 ? 14.294 18.370 15.151 1.00 94.44 287 LEU A O 1
ATOM 2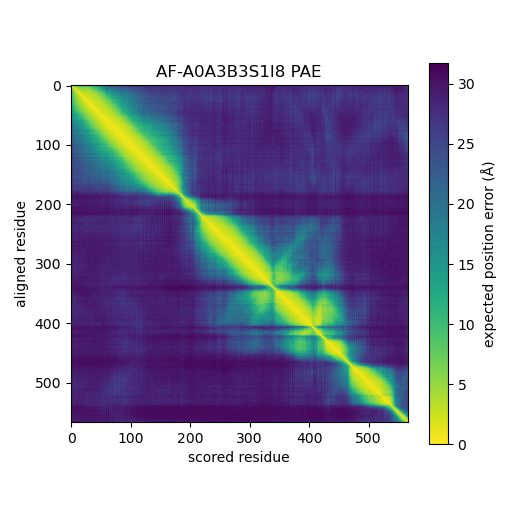368 N N . LEU A 1 288 ? 14.938 17.831 17.233 1.00 96.25 288 LEU A N 1
ATOM 2369 C CA . LEU A 1 288 ? 16.252 18.472 17.142 1.00 96.25 288 LEU A CA 1
ATOM 2370 C C . LEU A 1 288 ? 17.118 17.865 16.033 1.00 96.25 288 LEU A C 1
ATOM 2372 O O . LEU A 1 288 ? 17.773 18.607 15.302 1.00 96.25 288 LEU A O 1
ATOM 2376 N N . SER A 1 289 ? 17.104 16.540 15.858 1.00 93.06 289 SER A N 1
ATOM 2377 C CA . SER A 1 289 ? 17.842 15.900 14.765 1.00 93.06 289 SER A CA 1
ATOM 2378 C C . SER A 1 289 ? 17.278 16.291 13.397 1.00 93.06 289 SER A C 1
ATOM 2380 O O . SER A 1 289 ? 18.056 16.623 12.504 1.00 93.06 289 SER A O 1
ATOM 2382 N N . SER A 1 290 ? 15.951 16.363 13.245 1.00 86.81 290 SER A N 1
ATOM 2383 C CA . SER A 1 290 ? 15.320 16.847 12.009 1.00 86.81 290 SER A CA 1
ATOM 2384 C C . SER A 1 290 ? 15.635 18.323 11.727 1.00 86.81 290 SER A C 1
ATOM 2386 O O . SER A 1 290 ? 15.909 18.695 10.586 1.00 86.81 290 SER A O 1
ATOM 2388 N N . GLN A 1 291 ? 15.685 19.165 12.764 1.00 95.75 291 GLN A N 1
ATOM 2389 C CA . GLN A 1 291 ? 16.035 20.579 12.641 1.00 95.75 291 GLN A CA 1
ATOM 2390 C C . GLN A 1 291 ? 17.508 20.765 12.255 1.00 95.75 291 GLN A C 1
ATOM 2392 O O . GLN A 1 291 ? 17.829 21.646 11.457 1.00 95.75 291 GLN A O 1
ATOM 2397 N N . ASN A 1 292 ? 18.406 19.932 12.784 1.00 94.00 292 ASN A N 1
ATOM 2398 C CA . ASN A 1 292 ? 19.812 19.933 12.386 1.00 94.00 292 ASN A CA 1
ATOM 2399 C C . ASN A 1 292 ? 19.980 19.484 10.931 1.00 94.00 292 ASN A C 1
ATOM 2401 O O . ASN A 1 292 ? 20.674 20.160 10.180 1.00 94.00 292 ASN A O 1
ATOM 2405 N N . GLN A 1 293 ? 19.277 18.432 10.502 1.00 93.38 293 GLN A N 1
ATOM 2406 C CA . GLN A 1 293 ? 19.273 17.999 9.099 1.00 93.38 293 GLN A CA 1
ATOM 2407 C C . GLN A 1 293 ? 18.763 19.097 8.157 1.00 93.38 293 GLN A C 1
ATOM 2409 O O . GLN A 1 293 ? 19.310 19.287 7.073 1.00 93.38 293 GLN A O 1
ATOM 2414 N N . LEU A 1 294 ? 17.737 19.851 8.561 1.00 92.00 294 LEU A N 1
ATOM 2415 C CA . LEU A 1 294 ? 17.241 20.985 7.782 1.00 92.00 294 LEU A CA 1
ATOM 2416 C C . LEU A 1 294 ? 18.318 22.069 7.625 1.00 92.00 294 LEU A C 1
ATOM 2418 O O . LEU A 1 294 ? 18.577 22.499 6.504 1.00 92.00 294 LEU A O 1
ATOM 2422 N N . LYS A 1 295 ? 19.008 22.436 8.712 1.00 95.19 295 LYS A N 1
ATOM 2423 C CA . LYS A 1 295 ? 20.128 23.391 8.664 1.00 95.19 295 LYS A CA 1
ATOM 2424 C C . LYS A 1 295 ? 21.293 22.888 7.810 1.00 95.19 295 LYS A C 1
ATOM 2426 O O . LYS A 1 295 ? 21.883 23.665 7.067 1.00 95.19 295 LYS A O 1
ATOM 2431 N N . GLU A 1 296 ? 21.631 21.602 7.893 1.00 94.75 296 GLU A N 1
ATOM 2432 C CA . GLU A 1 296 ? 22.655 20.984 7.041 1.00 94.75 296 GLU A CA 1
ATOM 2433 C C . GLU A 1 296 ? 22.288 21.120 5.561 1.00 94.75 296 GLU A C 1
ATOM 2435 O O . GLU A 1 296 ? 23.100 21.593 4.768 1.00 94.75 296 GLU A O 1
ATOM 2440 N N . VAL A 1 297 ? 21.039 20.817 5.198 1.00 91.38 297 VAL A N 1
ATOM 2441 C CA . VAL A 1 297 ? 20.542 20.972 3.823 1.00 91.38 297 VAL A CA 1
ATOM 2442 C C . VAL A 1 297 ? 20.532 22.441 3.381 1.00 91.38 297 VAL A C 1
ATOM 2444 O O . VAL A 1 297 ? 20.849 22.730 2.228 1.00 91.38 297 VAL A O 1
ATOM 2447 N N . GLU A 1 298 ? 20.200 23.386 4.261 1.00 91.06 298 GLU A N 1
ATOM 2448 C CA . GLU A 1 298 ? 20.267 24.826 3.965 1.00 91.06 298 GLU A CA 1
ATOM 2449 C C . GLU A 1 298 ? 21.706 25.298 3.703 1.00 91.06 298 GLU A C 1
ATOM 2451 O O . GLU A 1 298 ? 21.961 26.043 2.746 1.00 91.06 298 GLU A O 1
ATOM 2456 N N . MET A 1 299 ? 22.666 24.829 4.505 1.00 91.56 299 MET A N 1
ATOM 2457 C CA . MET A 1 299 ? 24.090 25.099 4.293 1.00 91.56 299 MET A CA 1
ATOM 2458 C C . MET A 1 299 ? 24.593 24.460 2.996 1.00 91.56 299 MET A C 1
ATOM 2460 O O . MET A 1 299 ? 25.299 25.109 2.224 1.00 91.56 299 MET A O 1
ATOM 2464 N N . GLU A 1 300 ? 24.201 23.218 2.707 1.00 92.81 300 GLU A N 1
ATOM 2465 C CA . GLU A 1 300 ? 24.522 22.546 1.447 1.00 92.81 300 GLU A CA 1
ATOM 2466 C C . GLU A 1 300 ? 23.931 23.277 0.242 1.00 92.81 300 GLU A C 1
ATOM 2468 O O . GLU A 1 300 ? 24.621 23.443 -0.762 1.00 92.81 300 GLU A O 1
ATOM 2473 N N . ASN A 1 301 ? 22.691 23.761 0.336 1.00 89.12 301 ASN A N 1
ATOM 2474 C CA . ASN A 1 301 ? 22.053 24.546 -0.717 1.00 89.12 301 ASN A CA 1
ATOM 2475 C C . ASN A 1 301 ? 22.835 25.842 -0.969 1.00 89.12 301 ASN A C 1
ATOM 2477 O O . ASN A 1 301 ? 23.197 26.136 -2.106 1.00 89.12 301 ASN A O 1
ATOM 2481 N N . SER A 1 302 ? 23.204 26.555 0.095 1.00 92.19 302 SER A N 1
ATOM 2482 C CA . SER A 1 302 ? 24.039 27.759 0.004 1.00 92.19 302 SER A CA 1
ATOM 2483 C C . SER A 1 302 ? 25.406 27.461 -0.628 1.00 92.19 302 SER A C 1
ATOM 2485 O O . SER A 1 302 ? 25.863 28.191 -1.509 1.00 92.19 302 SER A O 1
ATOM 2487 N N . ARG A 1 303 ? 26.039 26.342 -0.251 1.00 94.94 303 ARG A N 1
ATOM 2488 C CA . ARG A 1 303 ? 27.311 25.884 -0.830 1.00 94.94 303 ARG A CA 1
ATOM 2489 C C . ARG A 1 303 ? 27.178 25.549 -2.315 1.00 94.94 303 ARG A C 1
ATOM 2491 O O . ARG A 1 303 ? 28.011 25.970 -3.111 1.00 94.94 303 ARG A O 1
ATOM 2498 N N . LEU A 1 304 ? 26.136 24.816 -2.701 1.00 90.06 304 LEU A N 1
ATOM 2499 C CA . LEU A 1 304 ? 25.865 24.469 -4.097 1.00 90.06 304 LEU A CA 1
ATOM 2500 C C . LEU A 1 304 ? 25.560 25.716 -4.935 1.00 90.06 304 LEU A C 1
ATOM 2502 O O . LEU A 1 304 ? 26.004 25.805 -6.077 1.00 90.06 304 LEU A O 1
ATOM 2506 N N . GLN A 1 305 ? 24.856 26.702 -4.375 1.00 89.94 305 GLN A N 1
ATOM 2507 C CA . GLN A 1 305 ? 24.631 27.986 -5.041 1.00 89.94 305 GLN A CA 1
ATOM 2508 C C . GLN A 1 305 ? 25.942 28.728 -5.314 1.00 89.94 305 GLN A C 1
ATOM 2510 O O . GLN A 1 305 ? 26.106 29.275 -6.404 1.00 89.94 305 GLN A O 1
ATOM 2515 N N . LEU A 1 306 ? 26.882 28.729 -4.363 1.00 93.50 306 LEU A N 1
ATOM 2516 C CA . LEU A 1 306 ? 28.214 29.302 -4.572 1.00 93.50 306 LEU A CA 1
ATOM 2517 C C . LEU A 1 306 ? 28.992 28.534 -5.645 1.00 93.50 306 LEU A C 1
ATOM 2519 O O . LEU A 1 306 ? 29.466 29.157 -6.588 1.00 93.50 306 LEU A O 1
ATOM 2523 N N . GLN A 1 307 ? 29.008 27.199 -5.597 1.00 91.88 307 GLN A N 1
ATOM 2524 C CA . GLN A 1 307 ? 29.662 26.380 -6.627 1.00 91.88 307 GLN A CA 1
ATOM 2525 C C . GLN A 1 307 ? 29.097 26.627 -8.032 1.00 91.88 307 GLN A C 1
ATOM 2527 O O . GLN A 1 307 ? 29.836 26.644 -9.011 1.00 91.88 307 GLN A O 1
ATOM 2532 N N . VAL A 1 308 ? 27.784 26.846 -8.162 1.00 87.06 308 VAL A N 1
ATOM 2533 C CA . VAL A 1 308 ? 27.176 27.210 -9.451 1.00 87.06 308 VAL A CA 1
ATOM 2534 C C . VAL A 1 308 ? 27.647 28.590 -9.920 1.00 87.06 308 VAL A C 1
ATOM 2536 O O . VAL A 1 308 ? 27.883 28.765 -11.115 1.00 87.06 308 VAL A O 1
ATOM 2539 N N . LYS A 1 309 ? 27.799 29.568 -9.017 1.00 92.50 309 LYS A N 1
ATOM 2540 C CA . LYS A 1 309 ? 28.348 30.891 -9.363 1.00 92.50 309 LYS A CA 1
ATOM 2541 C C . LYS A 1 309 ? 29.806 30.787 -9.809 1.00 92.50 309 LYS A C 1
ATOM 2543 O O . LYS A 1 309 ? 30.120 31.291 -10.882 1.00 92.50 309 LYS A O 1
ATOM 2548 N N . GLU A 1 310 ? 30.634 30.065 -9.059 1.00 93.62 310 GLU A N 1
ATOM 2549 C CA . GLU A 1 310 ? 32.045 29.816 -9.384 1.00 93.62 310 GLU A CA 1
ATOM 2550 C C . GLU A 1 310 ? 32.189 29.137 -10.749 1.00 93.62 310 GLU A C 1
ATOM 2552 O O . GLU A 1 310 ? 32.898 29.636 -11.617 1.00 93.62 310 GLU A O 1
ATOM 2557 N N . LEU A 1 311 ? 31.435 28.063 -11.008 1.00 86.12 311 LEU A N 1
ATOM 2558 C CA . LEU A 1 311 ? 31.455 27.389 -12.309 1.00 86.12 311 LEU A CA 1
ATOM 2559 C C . LEU A 1 311 ? 31.000 28.312 -13.446 1.00 86.12 311 LEU A C 1
ATOM 2561 O O . LEU A 1 311 ? 31.582 28.286 -14.526 1.00 86.12 311 LEU A O 1
ATOM 2565 N N . ASN A 1 312 ? 29.981 29.147 -13.231 1.00 87.88 312 ASN A N 1
ATOM 2566 C CA . ASN A 1 312 ? 29.548 30.121 -14.236 1.00 87.88 312 ASN A CA 1
ATOM 2567 C C . ASN A 1 312 ? 30.625 31.178 -14.521 1.00 87.88 312 ASN A C 1
ATOM 2569 O O . ASN A 1 312 ? 30.796 31.584 -15.672 1.00 87.88 312 ASN A O 1
ATOM 2573 N N . GLU A 1 313 ? 31.348 31.628 -13.498 1.00 92.00 313 GLU A N 1
ATOM 2574 C CA . GLU A 1 313 ? 32.490 32.533 -13.644 1.00 92.00 313 GLU A CA 1
ATOM 2575 C C . GLU A 1 313 ? 33.650 31.850 -14.372 1.00 92.00 313 GLU A C 1
ATOM 2577 O O . GLU A 1 313 ? 34.205 32.436 -15.301 1.00 92.00 313 GLU A O 1
ATOM 2582 N N . GLU A 1 314 ? 33.945 30.586 -14.058 1.00 89.19 314 GLU A N 1
ATOM 2583 C CA . GLU A 1 314 ? 34.917 29.779 -14.797 1.00 89.19 314 GLU A CA 1
ATOM 2584 C C . GLU A 1 314 ? 34.526 29.614 -16.268 1.00 89.19 314 GLU A C 1
ATOM 2586 O O . GLU A 1 314 ? 35.380 29.757 -17.143 1.00 89.19 314 GLU A O 1
ATOM 2591 N N . TYR A 1 315 ? 33.251 29.352 -16.572 1.00 84.81 315 TYR A N 1
ATOM 2592 C CA . TYR A 1 315 ? 32.765 29.268 -17.951 1.00 84.81 315 TYR A CA 1
ATOM 2593 C C . TYR A 1 315 ? 32.938 30.591 -18.691 1.00 84.81 315 TYR A C 1
ATOM 2595 O O . TYR A 1 315 ? 33.429 30.602 -19.820 1.00 84.81 315 TYR A O 1
ATOM 2603 N N . ARG A 1 316 ? 32.596 31.715 -18.052 1.00 89.19 316 ARG A N 1
ATOM 2604 C CA . ARG A 1 316 ? 32.813 33.052 -18.622 1.00 89.19 316 ARG A CA 1
ATOM 2605 C C . ARG A 1 316 ? 34.296 33.326 -18.861 1.00 89.19 316 ARG A C 1
ATOM 2607 O O . ARG A 1 316 ? 34.644 33.801 -19.937 1.00 89.19 316 ARG A O 1
ATOM 2614 N N . ALA A 1 317 ? 35.162 32.984 -17.910 1.00 88.25 317 ALA A N 1
ATOM 2615 C CA . ALA A 1 317 ? 36.605 33.169 -18.028 1.00 88.25 317 ALA A CA 1
ATOM 2616 C C . ALA A 1 317 ? 37.218 32.280 -19.123 1.00 88.25 317 ALA A C 1
ATOM 2618 O O . ALA A 1 317 ? 38.049 32.752 -19.895 1.00 88.25 317 ALA A O 1
ATOM 2619 N N . ARG A 1 318 ? 36.792 31.013 -19.247 1.00 87.56 318 ARG A N 1
ATOM 2620 C CA . ARG A 1 318 ? 37.230 30.116 -20.334 1.00 87.56 318 ARG A CA 1
ATOM 2621 C C . ARG A 1 318 ? 36.791 30.637 -21.698 1.00 87.56 318 ARG A C 1
ATOM 2623 O O . ARG A 1 318 ? 37.611 30.686 -22.603 1.00 87.56 318 ARG A O 1
ATOM 2630 N N . LEU A 1 319 ? 35.543 31.090 -21.833 1.00 86.12 319 LEU A N 1
ATOM 2631 C CA . LEU A 1 319 ? 35.056 31.707 -23.072 1.00 86.12 319 LEU A CA 1
ATOM 2632 C C . LEU A 1 319 ? 35.839 32.977 -23.427 1.00 86.12 319 LEU A C 1
ATOM 2634 O O . LEU A 1 319 ? 36.181 33.172 -24.589 1.00 86.12 319 LEU A O 1
ATOM 2638 N N . GLN A 1 320 ? 36.160 33.816 -22.439 1.00 90.06 320 GLN A N 1
ATOM 2639 C CA . GLN A 1 320 ? 37.005 34.994 -22.644 1.00 90.06 320 GLN A CA 1
ATOM 2640 C C . GLN A 1 320 ? 38.419 34.622 -23.100 1.00 90.06 320 GLN A C 1
ATOM 2642 O O . GLN A 1 320 ? 38.912 35.243 -24.035 1.00 90.06 320 GLN A O 1
ATOM 2647 N N . ARG A 1 321 ? 39.042 33.595 -22.504 1.00 87.94 321 ARG A N 1
ATOM 2648 C CA . ARG A 1 321 ? 40.350 33.090 -22.953 1.00 87.94 321 ARG A CA 1
ATOM 2649 C C . ARG A 1 321 ? 40.284 32.528 -24.364 1.00 87.94 321 ARG A C 1
ATOM 2651 O O . ARG A 1 321 ? 41.087 32.930 -25.183 1.00 87.94 321 ARG A O 1
ATOM 2658 N N . TYR A 1 322 ? 39.278 31.712 -24.690 1.00 87.25 322 TYR A N 1
ATOM 2659 C CA . TYR A 1 322 ? 39.105 31.226 -26.059 1.00 87.25 322 TYR A CA 1
ATOM 2660 C C . TYR A 1 322 ? 38.991 32.387 -27.054 1.00 87.25 322 TYR A C 1
ATOM 2662 O O . TYR A 1 322 ? 39.640 32.352 -28.090 1.00 87.25 322 TYR A O 1
ATOM 2670 N N . LEU A 1 323 ? 38.224 33.439 -26.740 1.00 87.12 323 LEU A N 1
ATOM 2671 C CA . LEU A 1 323 ? 38.129 34.641 -27.580 1.00 87.12 323 LEU A CA 1
ATOM 2672 C C . LEU A 1 323 ? 39.460 35.400 -27.698 1.00 87.12 323 LEU A C 1
ATOM 2674 O O . LEU A 1 323 ? 39.772 35.883 -28.784 1.00 87.12 323 LEU A O 1
ATOM 2678 N N . GLN A 1 324 ? 40.229 35.504 -26.611 1.00 88.69 324 GLN A N 1
ATOM 2679 C CA . GLN A 1 324 ? 41.566 36.109 -26.609 1.00 88.69 324 GLN A CA 1
ATOM 2680 C C . GLN A 1 324 ? 42.543 35.293 -27.456 1.00 88.69 324 GLN A C 1
ATOM 2682 O O . GLN A 1 324 ? 43.152 35.849 -28.359 1.00 88.69 324 GLN A O 1
ATOM 2687 N N . ASP A 1 325 ? 42.605 33.979 -27.257 1.00 84.69 325 ASP A N 1
ATOM 2688 C CA . ASP A 1 325 ? 43.433 33.057 -28.035 1.00 84.69 325 ASP A CA 1
ATOM 2689 C C . ASP A 1 325 ? 43.047 33.103 -29.527 1.00 84.69 325 ASP A C 1
ATOM 2691 O O . ASP A 1 325 ? 43.913 33.180 -30.397 1.00 84.69 325 ASP A O 1
ATOM 2695 N N . PHE A 1 326 ? 41.745 33.136 -29.857 1.00 81.88 326 PHE A N 1
ATOM 2696 C CA . PHE A 1 326 ? 41.268 33.338 -31.234 1.00 81.88 326 PHE A CA 1
ATOM 2697 C C . PHE A 1 326 ? 41.753 34.670 -31.819 1.00 81.88 326 PHE A C 1
ATOM 2699 O O . PHE A 1 326 ? 42.179 34.698 -32.974 1.00 81.88 326 PHE A O 1
ATOM 2706 N N . ALA A 1 327 ? 41.688 35.762 -31.054 1.00 83.50 327 ALA A N 1
ATOM 2707 C CA . ALA A 1 327 ? 42.153 37.076 -31.490 1.00 83.50 327 ALA A CA 1
ATOM 2708 C C . ALA A 1 327 ? 43.679 37.108 -31.679 1.00 83.50 327 ALA A C 1
ATOM 2710 O O . ALA A 1 327 ? 44.146 37.560 -32.719 1.00 83.50 327 ALA A O 1
ATOM 2711 N N . GLU A 1 328 ? 44.453 36.545 -30.748 1.00 83.38 328 GLU A N 1
ATOM 2712 C CA . GLU A 1 328 ? 45.913 36.435 -30.845 1.00 83.38 328 GLU A CA 1
ATOM 2713 C C . GLU A 1 328 ? 46.348 35.561 -32.026 1.00 83.38 328 GLU A C 1
ATOM 2715 O O . GLU A 1 328 ? 47.304 35.899 -32.724 1.00 83.38 328 GLU A O 1
ATOM 2720 N N . HIS A 1 329 ? 45.627 34.472 -32.308 1.00 75.38 329 HIS A N 1
ATOM 2721 C CA . HIS A 1 329 ? 45.857 33.649 -33.494 1.00 75.38 329 HIS A CA 1
ATOM 2722 C C . HIS A 1 329 ? 45.579 34.414 -34.794 1.00 75.38 329 HIS A C 1
ATOM 2724 O O . HIS A 1 329 ? 46.345 34.285 -35.752 1.00 75.38 329 HIS A O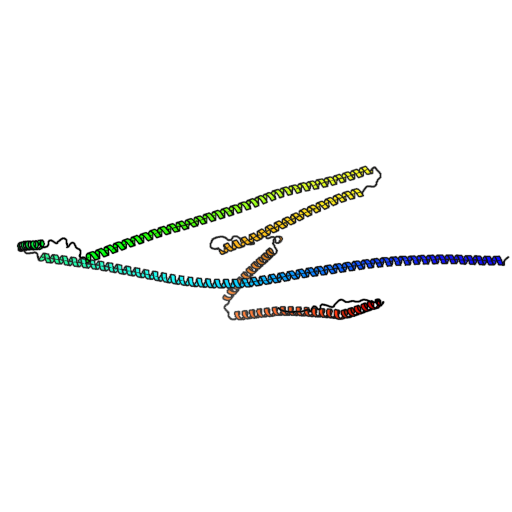 1
ATOM 2730 N N . LEU A 1 330 ? 44.515 35.221 -34.840 1.00 77.69 330 LEU A N 1
ATOM 2731 C CA . LEU A 1 330 ? 44.209 36.080 -35.989 1.00 77.69 330 LEU A CA 1
ATOM 2732 C C . LEU A 1 330 ? 45.245 37.206 -36.151 1.00 77.69 330 LEU A C 1
ATOM 2734 O O . LEU A 1 330 ? 45.655 37.494 -37.277 1.00 77.69 330 LEU A O 1
ATOM 2738 N N . ASP A 1 331 ? 45.733 37.780 -35.051 1.00 79.38 331 ASP A N 1
ATOM 2739 C CA . ASP A 1 331 ? 46.789 38.798 -35.039 1.00 79.38 331 ASP A CA 1
ATOM 2740 C C . ASP A 1 331 ? 48.167 38.223 -35.419 1.00 79.38 331 ASP A C 1
ATOM 2742 O O . ASP A 1 331 ? 48.958 38.863 -36.112 1.00 79.38 331 ASP A O 1
ATOM 2746 N N . GLN A 1 332 ? 48.473 36.986 -35.026 1.00 74.94 332 GLN A N 1
ATOM 2747 C CA . GLN A 1 332 ? 49.678 36.273 -35.464 1.00 74.94 332 GLN A CA 1
ATOM 2748 C C . GLN A 1 332 ? 49.592 35.881 -36.943 1.00 74.94 332 GLN A C 1
ATOM 2750 O O . GLN A 1 332 ? 50.585 35.995 -37.662 1.00 74.94 332 GLN A O 1
ATOM 2755 N N . GLN A 1 333 ? 48.414 35.476 -37.432 1.00 66.38 333 GLN A N 1
ATOM 2756 C CA . GLN A 1 333 ? 48.184 35.256 -38.863 1.00 66.38 333 GLN A CA 1
ATOM 2757 C C . GLN A 1 333 ? 48.295 36.552 -39.675 1.00 66.38 333 GLN A C 1
ATOM 2759 O O . GLN A 1 333 ? 48.814 36.509 -40.789 1.00 66.38 333 GLN A O 1
ATOM 2764 N N . SER A 1 334 ? 47.844 37.697 -39.150 1.00 66.94 334 SER A N 1
ATOM 2765 C CA . SER A 1 334 ? 47.946 38.988 -39.842 1.00 66.94 334 SER A CA 1
ATOM 2766 C C . SER A 1 334 ? 49.386 39.510 -39.891 1.00 66.94 334 SER A C 1
ATOM 2768 O O . SER A 1 334 ? 49.813 39.968 -40.948 1.00 66.94 334 SER A O 1
ATOM 2770 N N . ARG A 1 335 ? 50.171 39.342 -38.816 1.00 65.44 335 ARG A N 1
ATOM 2771 C CA . ARG A 1 335 ? 51.616 39.652 -38.784 1.00 65.44 335 ARG A CA 1
ATOM 2772 C C . ARG A 1 335 ? 52.449 38.733 -39.685 1.00 65.44 335 ARG A C 1
ATOM 2774 O O . ARG A 1 335 ? 53.384 39.190 -40.328 1.00 65.44 335 ARG A O 1
ATOM 2781 N N . ASN A 1 336 ? 52.090 37.452 -39.789 1.00 59.62 336 ASN A N 1
ATOM 2782 C CA . ASN A 1 336 ? 52.795 36.489 -40.644 1.00 59.62 336 ASN A CA 1
ATOM 2783 C C . ASN A 1 336 ? 52.456 36.610 -42.143 1.00 59.62 336 ASN A C 1
ATOM 2785 O O . ASN A 1 336 ? 53.151 36.004 -42.954 1.00 59.62 336 ASN A O 1
ATOM 2789 N N . ARG A 1 337 ? 51.437 37.394 -42.538 1.00 55.06 337 ARG A N 1
ATOM 2790 C CA . ARG A 1 337 ? 51.129 37.686 -43.956 1.00 55.06 337 ARG A CA 1
ATOM 2791 C C . ARG A 1 337 ? 52.180 38.558 -44.650 1.00 55.06 337 ARG A C 1
ATOM 2793 O O . ARG A 1 337 ? 52.171 38.625 -45.874 1.00 55.06 337 ARG A O 1
ATOM 2800 N N . GLU A 1 338 ? 53.083 39.195 -43.903 1.00 52.78 338 GLU A N 1
ATOM 2801 C CA . GLU A 1 338 ? 54.227 39.926 -44.469 1.00 52.78 338 GLU A CA 1
ATOM 2802 C C . GLU A 1 338 ? 55.317 38.985 -45.031 1.00 52.78 338 GLU A C 1
ATOM 2804 O O . GLU A 1 338 ? 56.203 39.437 -45.752 1.00 52.78 338 GLU A O 1
ATOM 2809 N N . ALA A 1 339 ? 55.227 37.668 -44.787 1.00 53.97 339 ALA A N 1
ATOM 2810 C CA . ALA A 1 339 ? 56.032 36.640 -45.448 1.00 53.97 339 ALA A CA 1
ATOM 2811 C C . ALA A 1 339 ? 55.128 35.718 -46.295 1.00 53.97 339 ALA A C 1
ATOM 2813 O O . ALA A 1 339 ? 54.146 35.179 -45.797 1.00 53.97 339 ALA A O 1
ATOM 2814 N N . GLU A 1 340 ? 55.459 35.526 -47.575 1.00 49.69 340 GLU A N 1
ATOM 2815 C CA . GLU A 1 340 ? 54.672 34.848 -48.628 1.00 49.69 340 GLU A CA 1
ATOM 2816 C C . GLU A 1 340 ? 54.343 33.348 -48.384 1.00 49.69 340 GLU A C 1
ATOM 2818 O O . GLU A 1 340 ? 54.720 32.475 -49.170 1.00 49.69 340 GLU A O 1
ATOM 2823 N N . LYS A 1 341 ? 53.618 32.986 -47.320 1.00 55.22 341 LYS A N 1
ATOM 2824 C CA . LYS A 1 341 ? 53.071 31.629 -47.146 1.00 55.22 341 LYS A CA 1
ATOM 2825 C C . LYS A 1 341 ? 51.564 31.649 -46.914 1.00 55.22 341 LYS A C 1
ATOM 2827 O O . LYS A 1 341 ? 51.036 32.479 -46.182 1.00 55.22 341 LYS A O 1
ATOM 2832 N N . ALA A 1 342 ? 50.890 30.714 -47.589 1.00 55.84 342 ALA A N 1
ATOM 2833 C CA . ALA A 1 342 ? 49.442 30.531 -47.583 1.00 55.84 342 ALA A CA 1
ATOM 2834 C C . ALA A 1 342 ? 48.866 30.475 -46.152 1.00 55.84 342 ALA A C 1
ATOM 2836 O O . ALA A 1 342 ? 49.539 29.969 -45.249 1.00 55.84 342 ALA A O 1
ATOM 2837 N N . PRO A 1 343 ? 47.631 30.971 -45.934 1.00 58.66 343 PRO A N 1
ATOM 2838 C CA . PRO A 1 343 ? 47.014 30.979 -44.614 1.00 58.66 343 PRO A CA 1
ATOM 2839 C C . PRO A 1 343 ? 46.922 29.554 -44.064 1.00 58.66 343 PRO A C 1
ATOM 2841 O O . PRO A 1 343 ? 46.424 28.645 -44.725 1.00 58.66 343 PRO A O 1
ATOM 2844 N N . ASP A 1 344 ? 47.405 29.358 -42.839 1.00 64.31 344 ASP A N 1
ATOM 2845 C CA . ASP A 1 344 ? 47.402 28.062 -42.163 1.00 64.31 344 ASP A CA 1
ATOM 2846 C C . ASP A 1 344 ? 45.998 27.750 -41.606 1.00 64.31 344 ASP A C 1
ATOM 2848 O O . ASP A 1 344 ? 45.739 27.765 -40.399 1.00 64.31 344 ASP A O 1
ATOM 2852 N N . GLU A 1 345 ? 45.051 27.517 -42.520 1.00 66.62 345 GLU A N 1
ATOM 2853 C CA . GLU A 1 345 ? 43.646 27.180 -42.240 1.00 66.62 345 GLU A CA 1
ATOM 2854 C C . GLU A 1 345 ? 43.507 25.896 -41.405 1.00 66.62 345 GLU A C 1
ATOM 2856 O O . GLU A 1 345 ? 42.508 25.678 -40.713 1.00 66.62 345 GLU A O 1
ATOM 2861 N N . GLY A 1 346 ? 44.525 25.032 -41.439 1.00 75.50 346 GLY A N 1
ATOM 2862 C CA . GLY A 1 346 ? 44.562 23.792 -40.676 1.00 75.50 346 GLY A CA 1
ATOM 2863 C C . GLY A 1 346 ? 44.704 24.014 -39.170 1.00 75.50 346 GLY A C 1
ATOM 2864 O O . GLY A 1 346 ? 44.141 23.237 -38.395 1.00 75.50 346 GLY A O 1
ATOM 2865 N N . HIS A 1 347 ? 45.428 25.052 -38.740 1.00 73.88 347 HIS A N 1
ATOM 2866 C CA . HIS A 1 347 ? 45.626 25.353 -37.319 1.00 73.88 347 HIS A CA 1
ATOM 2867 C C . HIS A 1 347 ? 44.411 26.048 -36.696 1.00 73.88 347 HIS A C 1
ATOM 2869 O O . HIS A 1 347 ? 43.967 25.628 -35.627 1.00 73.88 347 HIS A O 1
ATOM 2875 N N . THR A 1 348 ? 43.792 27.012 -37.386 1.00 78.12 348 THR A N 1
ATOM 2876 C CA . THR A 1 348 ? 42.529 27.624 -36.930 1.00 78.12 348 THR A CA 1
ATOM 2877 C C . THR A 1 348 ? 41.411 26.591 -36.848 1.00 78.12 348 THR A C 1
ATOM 2879 O O . THR A 1 348 ? 40.699 26.536 -35.847 1.00 78.12 348 THR A O 1
ATOM 2882 N N . ARG A 1 349 ? 41.297 25.687 -37.832 1.00 83.56 349 ARG A N 1
ATOM 2883 C CA . ARG A 1 349 ? 40.318 24.589 -37.781 1.00 83.56 349 ARG A CA 1
ATOM 2884 C C . ARG A 1 349 ? 40.581 23.628 -36.614 1.00 83.56 349 ARG A C 1
ATOM 2886 O O . ARG A 1 349 ? 39.628 23.189 -35.975 1.00 83.56 349 ARG A O 1
ATOM 2893 N N . ARG A 1 350 ? 41.845 23.317 -36.296 1.00 84.69 350 ARG A N 1
ATOM 2894 C CA . ARG A 1 350 ? 42.208 22.481 -35.134 1.00 84.69 350 ARG A CA 1
ATOM 2895 C C . ARG A 1 350 ? 41.866 23.150 -33.798 1.00 84.69 350 ARG A C 1
ATOM 2897 O O . ARG A 1 350 ? 41.313 22.470 -32.939 1.00 84.69 350 ARG A O 1
ATOM 2904 N N . PHE A 1 351 ? 42.110 24.452 -33.652 1.00 82.81 351 PHE A N 1
ATOM 2905 C CA . PHE A 1 351 ? 41.754 25.206 -32.445 1.00 82.81 351 PHE A CA 1
ATOM 2906 C C . PHE A 1 351 ? 40.231 25.323 -32.256 1.00 82.81 351 PHE A C 1
ATOM 2908 O O . PHE A 1 351 ? 39.715 25.004 -31.188 1.00 82.81 351 PHE A O 1
ATOM 2915 N N . VAL A 1 352 ? 39.470 25.644 -33.314 1.00 85.50 352 VAL A N 1
ATOM 2916 C CA . VAL A 1 352 ? 37.991 25.616 -33.263 1.00 85.50 352 VAL A CA 1
ATOM 2917 C C . VAL A 1 352 ? 37.475 24.232 -32.873 1.00 85.50 352 VAL A C 1
ATOM 2919 O O . VAL A 1 352 ? 36.570 24.118 -32.047 1.00 85.50 352 VAL A O 1
ATOM 2922 N N . ASN A 1 353 ? 38.062 23.172 -33.430 1.00 88.50 353 ASN A N 1
ATOM 2923 C CA . ASN A 1 353 ? 37.674 21.808 -33.093 1.00 88.50 353 ASN A CA 1
ATOM 2924 C C . ASN A 1 353 ? 37.998 21.449 -31.634 1.00 88.50 353 ASN A C 1
ATOM 2926 O O . ASN A 1 353 ? 37.176 20.778 -31.011 1.00 88.50 353 ASN A O 1
ATOM 2930 N N . SER A 1 354 ? 39.124 21.906 -31.068 1.00 89.69 354 SER A N 1
ATOM 2931 C CA . SER A 1 354 ? 39.433 21.663 -29.651 1.00 89.69 354 SER A CA 1
ATOM 2932 C C . SER A 1 354 ? 38.478 22.421 -28.729 1.00 89.69 354 SER A C 1
ATOM 2934 O O . SER A 1 354 ? 37.920 21.813 -27.822 1.00 89.69 354 SER A O 1
ATOM 2936 N N . VAL A 1 355 ? 38.180 23.694 -29.017 1.00 86.94 355 VAL A N 1
ATOM 2937 C CA . VAL A 1 355 ? 37.203 24.492 -28.251 1.00 86.94 355 VAL A CA 1
ATOM 2938 C C . VAL A 1 355 ? 35.810 23.861 -28.310 1.00 86.94 355 VAL A C 1
ATOM 2940 O O . VAL A 1 355 ? 35.146 23.707 -27.286 1.00 86.94 355 VAL A O 1
ATOM 2943 N N . LEU A 1 356 ? 35.363 23.425 -29.492 1.00 88.00 356 LEU A N 1
ATOM 2944 C CA . LEU A 1 356 ? 34.088 22.716 -29.637 1.00 88.00 356 LEU A CA 1
ATOM 2945 C C . LEU A 1 356 ? 34.070 21.394 -28.865 1.00 88.00 356 LEU A C 1
ATOM 2947 O O . LEU A 1 356 ? 33.025 21.009 -28.339 1.00 88.00 356 LEU A O 1
ATOM 2951 N N . GLN A 1 357 ? 35.193 20.682 -28.810 1.00 92.94 357 GLN A N 1
ATOM 2952 C CA . GLN A 1 357 ? 35.297 19.426 -28.078 1.00 92.94 357 GLN A CA 1
ATOM 2953 C C . GLN A 1 357 ? 35.278 19.649 -26.561 1.00 92.94 357 GLN A C 1
ATOM 2955 O O . GLN A 1 357 ? 34.547 18.938 -25.873 1.00 92.94 357 GLN A O 1
ATOM 2960 N N . ASP A 1 358 ? 35.971 20.669 -26.057 1.00 89.25 358 ASP A N 1
ATOM 2961 C CA . ASP A 1 358 ? 35.962 21.065 -24.643 1.00 89.25 358 ASP A CA 1
ATOM 2962 C C . ASP A 1 358 ? 34.573 21.525 -24.183 1.00 89.25 358 ASP A C 1
ATOM 2964 O O . ASP A 1 358 ? 34.087 21.130 -23.122 1.00 89.25 358 ASP A O 1
ATOM 2968 N N . VAL A 1 359 ? 33.880 22.314 -25.008 1.00 87.25 359 VAL A N 1
ATOM 2969 C CA . VAL A 1 359 ? 32.501 22.737 -24.732 1.00 87.25 359 VAL A CA 1
ATOM 2970 C C . VAL A 1 359 ? 31.567 21.522 -24.703 1.00 87.25 359 VAL A C 1
ATOM 2972 O O . VAL A 1 359 ? 30.771 21.374 -23.776 1.00 87.25 359 VAL A O 1
ATOM 2975 N N . LYS A 1 360 ? 31.695 20.593 -25.660 1.00 90.81 360 LYS A N 1
ATOM 2976 C CA . LYS A 1 360 ? 30.893 19.358 -25.684 1.00 90.81 360 LYS A CA 1
ATOM 2977 C C . LYS A 1 360 ? 31.134 18.472 -24.459 1.00 90.81 360 LYS A C 1
ATOM 2979 O O . LYS A 1 360 ? 30.172 17.924 -23.926 1.00 90.81 360 LYS A O 1
ATOM 2984 N N . THR A 1 361 ? 32.378 18.295 -24.014 1.00 90.12 361 THR A N 1
ATOM 2985 C CA . THR A 1 361 ? 32.686 17.462 -22.835 1.00 90.12 361 THR A CA 1
ATOM 2986 C C . THR A 1 361 ? 32.211 18.117 -21.540 1.00 90.12 361 THR A C 1
ATOM 2988 O O . THR A 1 361 ? 31.663 17.430 -20.678 1.00 90.12 361 THR A O 1
ATOM 2991 N N . SER A 1 362 ? 32.322 19.442 -21.432 1.00 87.38 362 SER A N 1
ATOM 2992 C CA . SER A 1 362 ? 31.759 20.220 -20.327 1.00 87.38 362 SER A CA 1
ATOM 2993 C C . SER A 1 362 ? 30.235 20.079 -20.231 1.00 87.38 362 SER A C 1
ATOM 2995 O O . SER A 1 362 ? 29.724 19.766 -19.152 1.00 87.38 362 SER A O 1
ATOM 2997 N N . TYR A 1 363 ? 29.506 20.249 -21.341 1.00 86.94 363 TYR A N 1
ATOM 2998 C CA . TYR A 1 363 ? 28.051 20.082 -21.341 1.00 86.94 363 TYR A CA 1
ATOM 2999 C C . TYR A 1 363 ? 27.648 18.651 -20.986 1.00 86.94 363 TYR A C 1
ATOM 3001 O O . TYR A 1 363 ? 26.762 18.478 -20.157 1.00 86.94 363 TYR A O 1
ATOM 3009 N N . ARG A 1 364 ? 28.351 17.633 -21.503 1.00 92.12 364 ARG A N 1
ATOM 3010 C CA . ARG A 1 364 ? 28.113 16.228 -21.121 1.00 92.12 364 ARG A CA 1
ATOM 3011 C C . ARG A 1 364 ? 28.315 15.988 -19.624 1.00 92.12 364 ARG A C 1
ATOM 3013 O O . ARG A 1 364 ? 27.454 15.400 -18.981 1.00 92.12 364 ARG A O 1
ATOM 3020 N N . SER A 1 365 ? 29.403 16.499 -19.045 1.00 88.75 365 SER A N 1
ATOM 3021 C CA . SER A 1 365 ? 29.658 16.408 -17.599 1.00 88.75 365 SER A CA 1
ATOM 3022 C C . SER A 1 365 ? 28.555 17.100 -16.784 1.00 88.75 365 SER A C 1
ATOM 3024 O O . SER A 1 365 ? 28.073 16.563 -15.784 1.00 88.75 365 SER A O 1
ATOM 3026 N N . ARG A 1 366 ? 28.083 18.270 -17.233 1.00 86.19 366 ARG A N 1
ATOM 3027 C CA . ARG A 1 366 ? 26.977 18.986 -16.583 1.00 86.19 366 ARG A CA 1
ATOM 3028 C C . ARG A 1 366 ? 25.647 18.243 -16.706 1.00 86.19 366 ARG A C 1
ATOM 3030 O O . ARG A 1 366 ? 24.902 18.180 -15.730 1.00 86.19 366 ARG A O 1
ATOM 3037 N N . GLU A 1 367 ? 25.349 17.678 -17.869 1.00 85.75 367 GLU A N 1
ATOM 3038 C CA . GLU A 1 367 ? 24.172 16.837 -18.091 1.00 85.75 367 GLU A CA 1
ATOM 3039 C C . GLU A 1 367 ? 24.192 15.608 -17.178 1.00 85.75 367 GLU A C 1
ATOM 3041 O O . GLU A 1 367 ? 23.182 15.308 -16.544 1.00 85.75 367 GLU A O 1
ATOM 3046 N N . GLU A 1 368 ? 25.339 14.946 -17.016 1.00 91.69 368 GLU A N 1
ATOM 3047 C CA . GLU A 1 368 ? 25.504 13.818 -16.091 1.00 91.69 368 GLU A CA 1
ATOM 3048 C C . GLU A 1 368 ? 25.289 14.225 -14.623 1.00 91.69 368 GLU A C 1
ATOM 3050 O O . GLU A 1 368 ? 24.619 13.516 -13.861 1.00 91.69 368 GLU A O 1
ATOM 3055 N N . GLN A 1 369 ? 25.788 15.395 -14.212 1.00 89.75 369 GLN A N 1
ATOM 3056 C CA . GLN A 1 369 ? 25.534 15.949 -12.876 1.00 89.75 369 GLN A CA 1
ATOM 3057 C C . GLN A 1 369 ? 24.046 16.252 -12.651 1.00 89.75 369 GLN A C 1
ATOM 3059 O O . GLN A 1 369 ? 23.488 15.899 -11.612 1.00 89.75 369 GLN A O 1
ATOM 3064 N N . LEU A 1 370 ? 23.371 16.867 -13.624 1.00 89.00 370 LEU A N 1
ATOM 3065 C CA . LEU A 1 370 ? 21.938 17.158 -13.523 1.00 89.00 370 LEU A CA 1
ATOM 3066 C C . LEU A 1 370 ? 21.101 15.874 -13.544 1.00 89.00 370 LEU A C 1
ATOM 3068 O O . LEU A 1 370 ? 20.167 15.734 -12.755 1.00 89.00 370 LEU A O 1
ATOM 3072 N N . ALA A 1 371 ? 21.466 14.901 -14.380 1.00 89.25 371 ALA A N 1
ATOM 3073 C CA . ALA A 1 371 ? 20.808 13.603 -14.439 1.00 89.25 371 ALA A CA 1
ATOM 3074 C C . ALA A 1 371 ? 20.975 12.825 -13.125 1.00 89.25 371 ALA A C 1
ATOM 3076 O O . ALA A 1 371 ? 20.015 12.223 -12.637 1.00 89.25 371 ALA A O 1
ATOM 3077 N N . SER A 1 372 ? 22.164 12.845 -12.519 1.00 91.81 372 SER A N 1
ATOM 3078 C CA . SER A 1 372 ? 22.400 12.206 -11.220 1.00 91.81 372 SER A CA 1
ATOM 3079 C C . SER A 1 372 ? 21.642 12.908 -10.088 1.00 91.81 372 SER A C 1
ATOM 3081 O O . SER A 1 372 ? 20.976 12.226 -9.306 1.00 91.81 372 SER A O 1
ATOM 3083 N N . ALA A 1 373 ? 21.623 14.245 -10.049 1.00 91.12 373 ALA A N 1
ATOM 3084 C CA . ALA A 1 373 ? 20.812 15.012 -9.102 1.00 91.12 373 ALA A CA 1
ATOM 3085 C C . ALA A 1 373 ? 19.310 14.712 -9.248 1.00 91.12 373 ALA A C 1
ATOM 3087 O O . ALA A 1 373 ? 18.645 14.402 -8.259 1.00 91.12 373 ALA A O 1
ATOM 3088 N N . ALA A 1 374 ? 18.783 14.691 -10.477 1.00 87.00 374 ALA A N 1
ATOM 3089 C CA . ALA A 1 374 ? 17.390 14.336 -10.751 1.00 87.00 374 ALA A CA 1
ATOM 3090 C C . ALA A 1 374 ? 17.052 12.912 -10.273 1.00 87.00 374 ALA A C 1
ATOM 3092 O O . ALA A 1 374 ? 16.013 12.693 -9.645 1.00 87.00 374 ALA A O 1
ATOM 3093 N N . ARG A 1 375 ? 17.948 11.936 -10.492 1.00 91.31 375 ARG A N 1
ATOM 3094 C CA . ARG A 1 375 ? 17.790 10.566 -9.967 1.00 91.31 375 ARG A CA 1
ATOM 3095 C C . ARG A 1 375 ? 17.777 10.540 -8.435 1.00 91.31 375 ARG A C 1
ATOM 3097 O O . ARG A 1 375 ? 16.962 9.820 -7.855 1.00 91.31 375 ARG A O 1
ATOM 3104 N N . MET A 1 376 ? 18.632 11.322 -7.773 1.00 90.88 376 MET A N 1
ATOM 3105 C CA . MET A 1 376 ? 18.655 11.426 -6.308 1.00 90.88 376 MET A CA 1
ATOM 3106 C C . MET A 1 376 ? 17.380 12.067 -5.753 1.00 90.88 376 MET A C 1
ATOM 3108 O O . MET A 1 376 ? 16.797 11.521 -4.816 1.00 90.88 376 MET A O 1
ATOM 3112 N N . TYR A 1 377 ? 16.898 13.164 -6.346 1.00 87.50 377 TYR A N 1
ATOM 3113 C CA . TYR A 1 377 ? 15.628 13.779 -5.952 1.00 87.50 377 TYR A CA 1
ATOM 3114 C C . TYR A 1 377 ? 14.457 12.822 -6.156 1.00 87.50 377 TYR A C 1
ATOM 3116 O O . TYR A 1 377 ? 13.661 12.645 -5.238 1.00 87.50 377 TYR A O 1
ATOM 3124 N N . LYS A 1 378 ? 14.408 12.101 -7.283 1.00 88.25 378 LYS A N 1
ATOM 3125 C CA . LYS A 1 378 ? 13.403 11.055 -7.522 1.00 88.25 378 LYS A CA 1
ATOM 3126 C C . LYS A 1 378 ? 13.455 9.951 -6.462 1.00 88.25 378 LYS A C 1
ATOM 3128 O O . LYS A 1 378 ? 12.414 9.475 -6.015 1.00 88.25 378 LYS A O 1
ATOM 3133 N N . LYS A 1 379 ? 14.653 9.541 -6.029 1.00 89.62 379 LYS A N 1
ATOM 3134 C CA . LYS A 1 379 ? 14.826 8.551 -4.953 1.00 89.62 379 LYS A CA 1
ATOM 3135 C C . LYS A 1 379 ? 14.326 9.082 -3.606 1.00 89.62 379 LYS A C 1
ATOM 3137 O O . LYS A 1 379 ? 13.580 8.375 -2.934 1.00 89.62 379 LYS A O 1
ATOM 3142 N N . ARG A 1 380 ? 14.702 10.309 -3.230 1.00 89.62 380 ARG A N 1
ATOM 3143 C CA . ARG A 1 380 ? 14.240 10.959 -1.990 1.00 89.62 380 ARG A CA 1
ATOM 3144 C C . ARG A 1 380 ? 12.727 11.135 -1.985 1.00 89.62 380 ARG A C 1
ATOM 3146 O O . ARG A 1 380 ? 12.087 10.774 -1.009 1.00 89.62 380 ARG A O 1
ATOM 3153 N N . LEU A 1 381 ? 12.160 11.594 -3.096 1.00 84.62 381 LEU A N 1
ATOM 3154 C CA . LEU A 1 381 ? 10.722 11.769 -3.265 1.00 84.62 381 LEU A CA 1
ATOM 3155 C C . LEU A 1 381 ? 9.973 10.450 -3.058 1.00 84.62 381 LEU A C 1
ATOM 3157 O O . LEU A 1 381 ? 9.058 10.396 -2.248 1.00 84.62 381 LEU A O 1
ATOM 3161 N N . ARG A 1 382 ? 10.437 9.353 -3.674 1.00 85.25 382 ARG A N 1
ATOM 3162 C CA . ARG A 1 382 ? 9.887 8.007 -3.432 1.00 85.25 382 ARG A CA 1
ATOM 3163 C C . ARG A 1 382 ? 9.967 7.587 -1.963 1.00 85.25 382 ARG A C 1
ATOM 3165 O O . ARG A 1 382 ? 9.055 6.931 -1.475 1.00 85.25 382 ARG A O 1
ATOM 3172 N N . GLN A 1 383 ? 11.049 7.924 -1.262 1.00 89.00 383 GLN A N 1
ATOM 3173 C CA . GLN A 1 383 ? 11.193 7.608 0.160 1.00 89.00 383 GLN A CA 1
ATOM 3174 C C . GLN A 1 383 ? 10.209 8.410 1.021 1.00 89.00 383 GLN A C 1
ATOM 3176 O O . GLN A 1 383 ? 9.569 7.828 1.893 1.00 89.00 383 GLN A O 1
ATOM 3181 N N . THR A 1 384 ? 10.035 9.703 0.741 1.00 87.94 384 THR A N 1
ATOM 3182 C CA . THR A 1 384 ? 9.038 10.548 1.412 1.00 87.94 384 THR A CA 1
ATOM 3183 C C . THR A 1 384 ? 7.619 10.058 1.142 1.00 87.94 384 THR A C 1
ATOM 3185 O O . THR A 1 384 ? 6.845 9.933 2.084 1.00 87.94 384 THR A O 1
ATOM 3188 N N . THR A 1 385 ? 7.284 9.702 -0.104 1.00 84.50 385 THR A N 1
ATOM 3189 C CA . THR A 1 385 ? 5.965 9.146 -0.442 1.00 84.50 385 THR A CA 1
ATOM 3190 C C . THR A 1 385 ? 5.691 7.850 0.315 1.00 84.50 385 THR A C 1
ATOM 3192 O O . THR A 1 385 ? 4.625 7.716 0.900 1.00 84.50 385 THR A O 1
ATOM 3195 N N . ARG A 1 386 ? 6.659 6.925 0.385 1.00 85.31 386 ARG A N 1
ATOM 3196 C CA . ARG A 1 386 ? 6.512 5.686 1.173 1.00 85.31 386 ARG A CA 1
ATOM 3197 C C . ARG A 1 386 ? 6.300 5.969 2.660 1.00 85.31 386 ARG A C 1
ATOM 3199 O O . ARG A 1 386 ? 5.499 5.300 3.300 1.00 85.31 386 ARG A O 1
ATOM 3206 N N . GLY A 1 387 ? 7.009 6.960 3.206 1.00 88.44 387 GLY A N 1
ATOM 3207 C CA . GLY A 1 387 ? 6.804 7.411 4.583 1.00 88.44 387 GLY A CA 1
ATOM 3208 C C . GLY A 1 387 ? 5.403 7.985 4.804 1.00 88.44 387 GLY A C 1
ATOM 3209 O O . GLY A 1 387 ? 4.761 7.657 5.797 1.00 88.44 387 GLY A O 1
ATOM 3210 N N . HIS A 1 388 ? 4.904 8.784 3.856 1.00 86.69 388 HIS A N 1
ATOM 3211 C CA . HIS A 1 388 ? 3.543 9.327 3.883 1.00 86.69 388 HIS A CA 1
ATOM 3212 C C . HIS A 1 388 ? 2.483 8.225 3.801 1.00 86.69 388 HIS A C 1
ATOM 3214 O O . HIS A 1 388 ? 1.553 8.213 4.596 1.00 86.69 388 HIS A O 1
ATOM 3220 N N . GLU A 1 389 ? 2.643 7.259 2.895 1.00 83.62 389 GLU A N 1
ATOM 3221 C CA . GLU A 1 389 ? 1.755 6.095 2.781 1.00 83.62 389 GLU A CA 1
ATOM 3222 C C . GLU A 1 389 ? 1.714 5.286 4.087 1.00 83.62 389 GLU A C 1
ATOM 3224 O O . GLU A 1 389 ? 0.626 4.963 4.562 1.00 83.62 389 GLU A O 1
ATOM 3229 N N . ALA A 1 390 ? 2.869 5.017 4.705 1.00 87.38 390 ALA A N 1
ATOM 3230 C CA . ALA A 1 390 ? 2.943 4.324 5.991 1.00 87.38 390 ALA A CA 1
ATOM 3231 C C . ALA A 1 390 ? 2.254 5.116 7.115 1.00 87.38 390 ALA A C 1
ATOM 3233 O O . ALA A 1 390 ? 1.474 4.554 7.879 1.00 87.38 390 ALA A O 1
ATOM 3234 N N . LEU A 1 391 ? 2.473 6.433 7.180 1.00 90.38 391 LEU A N 1
ATOM 3235 C CA . LEU A 1 391 ? 1.814 7.294 8.162 1.00 90.38 391 LEU A CA 1
ATOM 3236 C C . LEU A 1 391 ? 0.292 7.318 7.973 1.00 90.38 391 LEU A C 1
ATOM 3238 O O . LEU A 1 391 ? -0.445 7.306 8.956 1.00 90.38 391 LEU A O 1
ATOM 3242 N N . LEU A 1 392 ? -0.189 7.319 6.726 1.00 87.00 392 LEU A N 1
ATOM 3243 C CA . LEU A 1 392 ? -1.619 7.222 6.443 1.00 87.00 392 LEU A CA 1
ATOM 3244 C C . LEU A 1 392 ? -2.197 5.898 6.939 1.00 87.00 392 LEU A C 1
ATOM 3246 O O . LEU A 1 392 ? -3.300 5.920 7.470 1.00 87.00 392 LEU A O 1
ATOM 3250 N N . VAL A 1 393 ? -1.478 4.776 6.798 1.00 86.25 393 VAL A N 1
ATOM 3251 C CA . VAL A 1 393 ? -1.896 3.465 7.334 1.00 86.25 393 VAL A CA 1
ATOM 3252 C C . VAL A 1 393 ? -2.061 3.515 8.852 1.00 86.25 393 VAL A C 1
ATOM 3254 O O . VAL A 1 393 ? -3.116 3.136 9.359 1.00 86.25 393 VAL A O 1
ATOM 3257 N N . GLU A 1 394 ? -1.067 4.046 9.564 1.00 90.06 394 GLU A N 1
ATOM 3258 C CA . GLU A 1 394 ? -1.131 4.199 11.024 1.00 90.06 394 GLU A CA 1
ATOM 3259 C C . GLU A 1 394 ? -2.272 5.130 11.450 1.00 90.06 394 GLU A C 1
ATOM 3261 O O . GLU A 1 394 ? -3.027 4.822 12.374 1.00 90.06 394 GLU A O 1
ATOM 3266 N N . TYR A 1 395 ? -2.461 6.238 10.728 1.00 89.00 395 TYR A N 1
ATOM 3267 C CA . TYR A 1 395 ? -3.577 7.149 10.964 1.00 89.00 395 TYR A CA 1
ATOM 3268 C C . TYR A 1 395 ? -4.936 6.460 10.748 1.00 89.00 395 TYR A C 1
ATOM 3270 O O . TYR A 1 395 ? -5.838 6.666 11.563 1.00 89.00 395 TYR A O 1
ATOM 3278 N N . ARG A 1 396 ? -5.076 5.587 9.729 1.00 86.94 396 ARG A N 1
ATOM 3279 C CA . ARG A 1 396 ? -6.296 4.773 9.533 1.00 86.94 396 ARG A CA 1
ATOM 3280 C C . ARG A 1 396 ? -6.589 3.935 10.764 1.00 86.94 396 ARG A C 1
ATOM 3282 O O . ARG A 1 396 ? -7.682 4.012 11.319 1.00 86.94 396 ARG A O 1
ATOM 3289 N N . MET A 1 397 ? -5.595 3.162 11.203 1.00 87.06 397 MET A N 1
ATOM 3290 C CA . MET A 1 397 ? -5.759 2.233 12.317 1.00 87.06 397 MET A CA 1
ATOM 3291 C C . MET A 1 397 ? -6.120 2.970 13.601 1.00 87.06 397 MET A C 1
ATOM 3293 O O . MET A 1 397 ? -7.030 2.560 14.318 1.00 87.06 397 MET A O 1
ATOM 3297 N N . GLN A 1 398 ? -5.453 4.090 13.878 1.00 88.06 398 GLN A N 1
ATOM 3298 C CA . GLN A 1 398 ? -5.759 4.902 15.048 1.00 88.06 398 GLN A CA 1
ATOM 3299 C C . GLN A 1 398 ? -7.181 5.475 14.978 1.00 88.06 398 GLN A C 1
ATOM 3301 O O . GLN A 1 398 ? -7.905 5.474 15.975 1.00 88.06 398 GLN A O 1
ATOM 3306 N N . ARG A 1 399 ? -7.615 5.936 13.802 1.00 86.88 399 ARG A N 1
ATOM 3307 C CA . ARG A 1 399 ? -8.967 6.461 13.593 1.00 86.88 399 ARG A CA 1
ATOM 3308 C C . ARG A 1 399 ? -10.034 5.381 13.773 1.00 86.88 399 ARG A C 1
ATOM 3310 O O . ARG A 1 399 ? -11.052 5.640 14.411 1.00 86.88 399 ARG A O 1
ATOM 3317 N N . GLU A 1 400 ? -9.800 4.180 13.255 1.00 85.44 400 GLU A N 1
ATOM 3318 C CA . GLU A 1 400 ? -10.677 3.020 13.447 1.00 85.44 400 GLU A CA 1
ATOM 3319 C C . GLU A 1 400 ? -10.753 2.598 14.918 1.00 85.44 400 GLU A C 1
ATOM 3321 O O . GLU A 1 400 ? -11.844 2.340 15.419 1.00 85.44 400 GLU A O 1
ATOM 3326 N N . GLN A 1 401 ? -9.632 2.616 15.644 1.00 87.94 401 GLN A N 1
ATOM 3327 C CA . GLN A 1 401 ? -9.614 2.358 17.087 1.00 87.94 401 GLN A CA 1
ATOM 3328 C C . GLN A 1 401 ? -10.431 3.397 17.866 1.00 87.94 401 GLN A C 1
ATOM 3330 O O . GLN A 1 401 ? -11.183 3.031 18.765 1.00 87.94 401 GLN A O 1
ATOM 3335 N N . ILE A 1 402 ? -10.336 4.684 17.514 1.00 85.56 402 ILE A N 1
ATOM 3336 C CA . ILE A 1 402 ? -11.143 5.744 18.143 1.00 85.56 402 ILE A CA 1
ATOM 3337 C C . ILE A 1 402 ? -12.633 5.551 17.833 1.00 85.56 402 ILE A C 1
ATOM 3339 O O . ILE A 1 402 ? -13.460 5.673 18.734 1.00 85.56 402 ILE A O 1
ATOM 3343 N N . LEU A 1 403 ? -12.976 5.208 16.587 1.00 84.06 403 LEU A N 1
ATOM 3344 C CA . LEU A 1 403 ? -14.352 4.892 16.187 1.00 84.06 403 LEU A CA 1
ATOM 3345 C C . LEU A 1 403 ? -14.899 3.654 16.912 1.00 84.06 403 LEU A C 1
ATOM 3347 O O . LEU A 1 403 ? -16.072 3.632 17.267 1.00 84.06 403 LEU A O 1
ATOM 3351 N N . ALA A 1 404 ? -14.064 2.643 17.163 1.00 83.25 404 ALA A N 1
ATOM 3352 C CA . ALA A 1 404 ? -14.438 1.456 17.929 1.00 83.25 404 ALA A CA 1
ATOM 3353 C C . ALA A 1 404 ? -14.627 1.753 19.429 1.00 83.25 404 ALA A C 1
ATOM 3355 O O . ALA A 1 404 ? -15.418 1.093 20.095 1.00 83.25 404 ALA A O 1
ATOM 3356 N N . LEU A 1 405 ? -13.928 2.761 19.958 1.00 82.50 405 LEU A N 1
ATOM 3357 C CA . LEU A 1 405 ? -13.987 3.211 21.353 1.00 82.50 405 LEU A CA 1
ATOM 3358 C C . LEU A 1 405 ? -14.972 4.382 21.562 1.00 82.50 405 LEU A C 1
ATOM 3360 O O . LEU A 1 405 ? -14.749 5.196 22.462 1.00 82.50 405 LEU A O 1
ATOM 3364 N N . ALA A 1 406 ? -16.030 4.472 20.741 1.00 60.59 406 ALA A N 1
ATOM 3365 C CA . ALA A 1 406 ? -16.954 5.611 20.579 1.00 60.59 406 ALA A CA 1
ATOM 3366 C C . ALA A 1 406 ? -17.499 6.268 21.873 1.00 60.59 406 ALA A C 1
ATOM 3368 O O . ALA A 1 406 ? -17.968 7.404 21.829 1.00 60.59 406 ALA A O 1
ATOM 3369 N N . ASP A 1 407 ? -17.380 5.617 23.029 1.00 60.88 407 ASP A N 1
ATOM 3370 C CA . ASP A 1 407 ? -17.860 6.088 24.331 1.00 60.88 407 ASP A CA 1
ATOM 3371 C C . ASP A 1 407 ? -16.983 7.163 25.011 1.00 60.88 407 ASP A C 1
ATOM 3373 O O . ASP A 1 407 ? -17.398 7.752 26.008 1.00 60.88 407 ASP A O 1
ATOM 3377 N N . ARG A 1 408 ? -15.769 7.465 24.516 1.00 66.12 408 ARG A N 1
ATOM 3378 C CA . ARG A 1 408 ? -14.836 8.411 25.187 1.00 66.12 408 ARG A CA 1
ATOM 3379 C C . ARG A 1 408 ? -14.893 9.871 24.712 1.00 66.12 408 ARG A C 1
ATOM 3381 O O . ARG A 1 408 ? -14.032 10.658 25.098 1.00 66.12 408 ARG A O 1
ATOM 3388 N N . GLY A 1 409 ? -15.860 10.251 23.872 1.00 73.62 409 GLY A N 1
ATOM 3389 C CA . GLY A 1 409 ? -15.999 11.635 23.381 1.00 73.62 409 GLY A CA 1
ATOM 3390 C C . GLY A 1 409 ? -14.829 12.129 22.512 1.00 73.62 409 GLY A C 1
ATOM 3391 O O . GLY A 1 409 ? -14.686 13.328 22.278 1.00 73.62 409 GLY A O 1
ATOM 3392 N N . LEU A 1 410 ? -13.977 11.215 22.040 1.00 76.25 410 LEU A N 1
ATOM 3393 C CA . LEU A 1 410 ? -12.849 11.510 21.161 1.00 76.25 410 LEU A CA 1
ATOM 3394 C C . LEU A 1 410 ? -13.345 11.647 19.719 1.00 76.25 410 LEU A C 1
ATOM 3396 O O . LEU A 1 410 ? -13.966 10.736 19.177 1.00 76.25 410 LEU A O 1
ATOM 3400 N N . VAL A 1 411 ? -13.047 12.783 19.086 1.00 79.00 411 VAL A N 1
ATOM 3401 C CA . VAL A 1 411 ? -13.406 13.031 17.685 1.00 79.00 411 VAL A CA 1
ATOM 3402 C C . VAL A 1 411 ? -12.361 12.359 16.777 1.00 79.00 411 VAL A C 1
ATOM 3404 O O . VAL A 1 411 ? -11.189 12.727 16.852 1.00 79.00 411 VAL A O 1
ATOM 3407 N N . PRO A 1 412 ? -12.744 11.425 15.882 1.00 76.25 412 PRO A N 1
ATOM 3408 C CA . PRO A 1 412 ? -11.808 10.655 15.045 1.00 76.25 412 PRO A CA 1
ATOM 3409 C C . PRO A 1 412 ? -11.017 11.476 14.005 1.00 76.25 412 PRO A C 1
ATOM 3411 O O . PRO A 1 412 ? -10.147 10.942 13.322 1.00 76.25 412 PRO A O 1
ATOM 3414 N N . GLY A 1 413 ? -11.311 12.768 13.854 1.00 78.00 413 GLY A N 1
ATOM 3415 C CA . GLY A 1 413 ? -10.689 13.635 12.856 1.00 78.00 413 GLY A CA 1
ATOM 3416 C C . GLY A 1 413 ? -11.117 13.342 11.405 1.00 78.00 413 GLY A C 1
ATOM 3417 O O . GLY A 1 413 ? -11.945 12.454 11.149 1.00 78.00 413 GLY A O 1
ATOM 3418 N N . PRO A 1 414 ? -10.596 14.128 10.441 1.00 82.81 414 PRO A N 1
ATOM 3419 C CA . PRO A 1 414 ? -10.972 14.030 9.034 1.00 82.81 414 PRO A CA 1
ATOM 3420 C C . PRO A 1 414 ? -10.565 12.681 8.409 1.00 82.81 414 PRO A C 1
ATOM 3422 O O . PRO A 1 414 ? -9.548 12.112 8.788 1.00 82.81 414 PRO A O 1
ATOM 3425 N N . PRO A 1 415 ? -11.322 12.147 7.438 1.00 79.25 415 PRO A N 1
ATOM 3426 C CA . PRO A 1 415 ? -10.960 10.905 6.750 1.00 79.25 415 PRO A CA 1
ATOM 3427 C C . PRO A 1 415 ? -9.636 11.045 5.981 1.00 79.25 415 PRO A C 1
ATOM 3429 O O . PRO A 1 415 ? -9.318 12.125 5.478 1.00 79.25 415 PRO A O 1
ATOM 3432 N N . GLU A 1 416 ? -8.864 9.958 5.824 1.00 73.69 416 GLU A N 1
ATOM 3433 C CA . GLU A 1 416 ? -7.526 10.079 5.208 1.00 73.69 416 GLU A CA 1
ATOM 3434 C C . GLU A 1 416 ? -7.539 10.388 3.706 1.00 73.69 416 GLU A C 1
ATOM 3436 O O . GLU A 1 416 ? -6.497 10.702 3.127 1.00 73.69 416 GLU A O 1
ATOM 3441 N N . SER A 1 417 ? -8.717 10.396 3.077 1.00 70.75 417 SER A N 1
ATOM 3442 C CA . SER A 1 417 ? -8.921 10.983 1.751 1.00 70.75 417 SER A CA 1
ATOM 3443 C C . SER A 1 417 ? -8.500 12.455 1.690 1.00 70.75 417 SER A C 1
ATOM 3445 O O . SER A 1 417 ? -8.048 12.904 0.643 1.00 70.75 417 SER A O 1
ATOM 3447 N N . HIS A 1 418 ? -8.563 13.193 2.802 1.00 77.25 418 HIS A N 1
ATOM 3448 C CA . HIS A 1 418 ? -8.128 14.593 2.863 1.00 77.25 418 HIS A CA 1
ATOM 3449 C C . HIS A 1 418 ? -6.601 14.759 2.833 1.00 77.25 418 HIS A C 1
ATOM 3451 O O . HIS A 1 418 ? -6.109 15.842 2.532 1.00 77.25 418 HIS A O 1
ATOM 3457 N N . PHE A 1 419 ? -5.849 13.697 3.126 1.00 76.31 419 PHE A N 1
ATOM 3458 C CA . PHE A 1 419 ? -4.381 13.701 3.157 1.00 76.31 419 PHE A CA 1
ATOM 3459 C C . PHE A 1 419 ? -3.766 12.935 1.980 1.00 76.31 419 PHE A C 1
ATOM 3461 O O . PHE A 1 419 ? -2.548 12.779 1.876 1.00 76.31 419 PHE A O 1
ATOM 3468 N N . CYS A 1 420 ? -4.607 12.423 1.087 1.00 68.44 420 CYS A N 1
ATOM 3469 C CA . CYS A 1 420 ? -4.193 11.714 -0.106 1.00 68.44 420 CYS A CA 1
ATOM 3470 C C . CYS A 1 420 ? -3.471 12.661 -1.075 1.00 68.44 420 CYS A C 1
ATOM 3472 O O . CYS A 1 420 ? -4.038 13.657 -1.510 1.00 68.44 420 CYS A O 1
ATOM 3474 N N . LEU A 1 421 ? -2.236 12.320 -1.463 1.00 68.06 421 LEU A N 1
ATOM 3475 C CA . LEU A 1 421 ? -1.521 13.045 -2.518 1.00 68.06 421 LEU A CA 1
ATOM 3476 C C . LEU A 1 421 ? -2.300 12.895 -3.836 1.00 68.06 421 LEU A C 1
ATOM 3478 O O . LEU A 1 421 ? -2.605 11.764 -4.235 1.00 68.06 421 LEU A O 1
ATOM 3482 N N . LEU A 1 422 ? -2.658 14.032 -4.444 1.00 59.38 422 LEU A N 1
ATOM 3483 C CA . LEU A 1 422 ? -3.517 14.127 -5.631 1.00 59.38 422 LEU A CA 1
ATOM 3484 C C . LEU A 1 422 ? -2.749 13.874 -6.941 1.00 59.38 422 LEU A C 1
ATOM 3486 O O . LEU A 1 422 ? -3.352 13.517 -7.948 1.00 59.38 422 LEU A O 1
ATOM 3490 N N . ASP A 1 423 ? -1.420 14.006 -6.920 1.00 63.09 423 ASP A N 1
ATOM 3491 C CA . ASP A 1 423 ? -0.584 13.770 -8.097 1.00 63.09 423 ASP A CA 1
ATOM 3492 C C . ASP A 1 423 ? -0.459 12.275 -8.404 1.00 63.09 423 ASP A C 1
ATOM 3494 O O . ASP A 1 423 ? 0.217 11.515 -7.699 1.00 63.09 423 ASP A O 1
ATOM 3498 N N . GLY A 1 424 ? -1.088 11.861 -9.507 1.00 61.12 424 GLY A N 1
ATOM 3499 C CA . GLY A 1 424 ? -1.040 10.492 -10.021 1.00 61.12 424 GLY A CA 1
ATOM 3500 C C . GLY A 1 424 ? 0.382 10.004 -10.313 1.00 61.12 424 GLY A C 1
ATOM 3501 O O . GLY A 1 424 ? 0.662 8.825 -10.129 1.00 61.12 424 GLY A O 1
ATOM 3502 N N . GLU A 1 425 ? 1.308 10.898 -10.666 1.00 59.81 425 GLU A N 1
ATOM 3503 C CA . GLU A 1 425 ? 2.712 10.559 -10.956 1.00 59.81 425 GLU A CA 1
ATOM 3504 C C . GLU A 1 425 ? 3.536 10.185 -9.713 1.00 59.81 425 GLU A C 1
ATOM 3506 O O . GLU A 1 425 ? 4.594 9.557 -9.822 1.00 59.81 425 GLU A O 1
ATOM 3511 N N . LEU A 1 426 ? 3.067 10.578 -8.525 1.00 60.62 426 LEU A N 1
ATOM 3512 C CA . LEU A 1 426 ? 3.748 10.323 -7.256 1.00 60.62 426 LEU A CA 1
ATOM 3513 C C . LEU A 1 426 ? 3.239 9.066 -6.560 1.00 60.62 426 LEU A C 1
ATOM 3515 O O . LEU A 1 426 ? 3.937 8.543 -5.691 1.00 60.62 426 LEU A O 1
ATOM 3519 N N . ARG A 1 427 ? 2.047 8.586 -6.922 1.00 65.25 427 ARG A N 1
ATOM 3520 C CA . ARG A 1 427 ? 1.461 7.382 -6.339 1.00 65.25 427 ARG A CA 1
ATOM 3521 C C . ARG A 1 427 ? 2.116 6.127 -6.891 1.00 65.25 427 ARG A C 1
ATOM 3523 O O . ARG A 1 427 ? 2.409 6.021 -8.077 1.00 65.25 427 ARG A O 1
ATOM 3530 N N . THR A 1 428 ? 2.306 5.156 -6.009 1.00 67.69 428 THR A N 1
ATOM 3531 C CA . THR A 1 428 ? 2.569 3.773 -6.407 1.00 67.69 428 THR A CA 1
ATOM 3532 C C . THR A 1 428 ? 1.383 3.236 -7.219 1.00 67.69 428 THR A C 1
ATOM 3534 O O . THR A 1 428 ? 0.249 3.668 -7.001 1.00 67.69 428 THR A O 1
ATOM 3537 N N . ASP A 1 429 ? 1.611 2.290 -8.135 1.00 68.00 429 ASP A N 1
ATOM 3538 C CA . ASP A 1 429 ? 0.535 1.691 -8.949 1.00 68.00 429 ASP A CA 1
ATOM 3539 C C . ASP A 1 429 ? -0.590 1.121 -8.061 1.00 68.00 429 ASP A C 1
ATOM 3541 O O . ASP A 1 429 ? -1.772 1.330 -8.324 1.00 68.00 429 ASP A O 1
ATOM 3545 N N . GLN A 1 430 ? -0.222 0.544 -6.911 1.00 69.56 430 GLN A N 1
ATOM 3546 C CA . GLN A 1 430 ? -1.148 0.097 -5.863 1.00 69.56 430 GLN A CA 1
ATOM 3547 C C . GLN A 1 430 ? -1.973 1.253 -5.268 1.00 69.56 430 GLN A C 1
ATOM 3549 O O . GLN A 1 430 ? -3.170 1.122 -5.019 1.00 69.56 430 GLN A O 1
ATOM 3554 N N . GLY A 1 431 ? -1.359 2.419 -5.052 1.00 71.12 431 GLY A N 1
ATOM 3555 C CA . GLY A 1 431 ? -2.042 3.625 -4.588 1.00 71.12 431 GLY A CA 1
ATOM 3556 C C . GLY A 1 431 ? -3.002 4.219 -5.624 1.00 71.12 431 GLY A C 1
ATOM 3557 O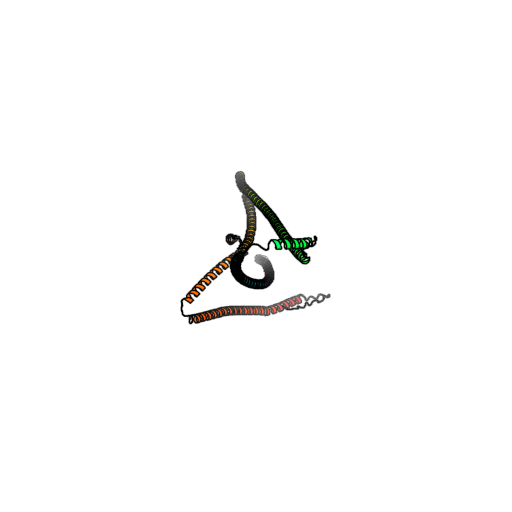 O . GLY A 1 431 ? -4.011 4.818 -5.238 1.00 71.12 431 GLY A O 1
ATOM 3558 N N . GLN A 1 432 ? -2.720 4.060 -6.919 1.00 74.25 432 GLN A N 1
ATOM 3559 C CA . GLN A 1 432 ? -3.634 4.440 -8.001 1.00 74.25 432 GLN A CA 1
ATOM 3560 C C . GLN A 1 432 ? -4.811 3.463 -8.104 1.00 74.25 432 GLN A C 1
ATOM 3562 O O . GLN A 1 432 ? -5.959 3.888 -8.211 1.00 74.25 432 GLN A O 1
ATOM 3567 N N . GLU A 1 433 ? -4.549 2.163 -8.006 1.00 76.44 433 GLU A N 1
ATOM 3568 C CA . GLU A 1 433 ? -5.576 1.121 -8.042 1.00 76.44 433 GLU A CA 1
ATOM 3569 C C . GLU A 1 433 ? -6.531 1.226 -6.848 1.00 76.44 433 GLU A C 1
ATOM 3571 O O . GLU A 1 433 ? -7.746 1.256 -7.023 1.00 76.44 433 GLU A O 1
ATOM 3576 N N . LEU A 1 434 ? -6.004 1.451 -5.640 1.00 76.94 434 LEU A N 1
ATOM 3577 C CA . LEU A 1 434 ? -6.824 1.740 -4.462 1.00 76.94 434 LEU A CA 1
ATOM 3578 C C . LEU A 1 434 ? -7.662 3.016 -4.613 1.00 76.94 434 LEU A C 1
ATOM 3580 O O . LEU A 1 434 ? -8.700 3.138 -3.971 1.00 76.94 434 LEU A O 1
ATOM 3584 N N . GLN A 1 435 ? -7.218 3.997 -5.401 1.00 76.81 435 GLN A N 1
ATOM 3585 C CA . GLN A 1 435 ? -8.013 5.194 -5.674 1.00 76.81 435 GLN A CA 1
ATOM 3586 C C . GLN A 1 435 ? -9.165 4.891 -6.633 1.00 76.81 435 GLN A C 1
ATOM 3588 O O . GLN A 1 435 ? -10.295 5.269 -6.339 1.00 76.81 435 GLN A O 1
ATOM 3593 N N . ARG A 1 436 ? -8.903 4.139 -7.708 1.00 81.75 436 ARG A N 1
ATOM 3594 C CA . ARG A 1 436 ? -9.944 3.664 -8.633 1.00 81.75 436 ARG A CA 1
ATOM 3595 C C . ARG A 1 436 ? -10.998 2.841 -7.899 1.00 81.75 436 ARG A C 1
ATOM 3597 O O . ARG A 1 436 ? -12.177 3.150 -7.987 1.00 81.75 436 ARG A O 1
ATOM 3604 N N . LEU A 1 437 ? -10.570 1.900 -7.057 1.00 80.94 437 LEU A N 1
ATOM 3605 C CA . LEU A 1 437 ? -11.475 1.094 -6.234 1.00 80.94 437 LEU A CA 1
ATOM 3606 C C . LEU A 1 437 ? -12.310 1.942 -5.262 1.00 80.94 437 LEU A C 1
ATOM 3608 O O . LEU A 1 437 ? -13.466 1.620 -4.998 1.00 80.94 437 LEU A O 1
ATOM 3612 N N . ARG A 1 438 ? -11.759 3.039 -4.727 1.00 80.56 438 ARG A N 1
ATOM 3613 C CA . ARG A 1 438 ? -12.521 3.979 -3.885 1.00 80.56 438 ARG A CA 1
ATOM 3614 C C . ARG A 1 438 ? -13.550 4.767 -4.689 1.00 80.56 438 ARG A C 1
ATOM 3616 O O . ARG A 1 438 ? -14.656 4.975 -4.199 1.00 80.56 438 ARG A O 1
ATOM 3623 N N . GLU A 1 439 ? -13.197 5.203 -5.892 1.00 82.19 439 GLU A N 1
ATOM 3624 C CA . GLU A 1 439 ? -14.112 5.901 -6.798 1.00 82.19 439 GLU A CA 1
ATOM 3625 C C . GLU A 1 439 ? -15.240 4.975 -7.265 1.00 82.19 439 GLU A C 1
ATOM 3627 O O . GLU A 1 439 ? -16.404 5.370 -7.226 1.00 82.19 439 GLU A O 1
ATOM 3632 N N . ASP A 1 440 ? -14.923 3.727 -7.604 1.00 82.25 440 ASP A N 1
ATOM 3633 C CA . ASP A 1 440 ? -15.902 2.701 -7.963 1.00 82.25 440 ASP A CA 1
ATOM 3634 C C . ASP A 1 440 ? -16.809 2.361 -6.780 1.00 82.25 440 ASP A C 1
ATOM 3636 O O . ASP A 1 440 ? -18.029 2.318 -6.934 1.00 82.25 440 ASP A O 1
ATOM 3640 N N . LYS A 1 441 ? -16.251 2.227 -5.569 1.00 84.94 441 LYS A N 1
ATOM 3641 C CA . LYS A 1 441 ? -17.043 2.069 -4.343 1.00 84.94 441 LYS A CA 1
ATOM 3642 C C . LYS A 1 441 ? -18.006 3.242 -4.141 1.00 84.94 441 LYS A C 1
ATOM 3644 O O . LYS A 1 441 ? -19.184 3.009 -3.897 1.00 84.94 441 LYS A O 1
ATOM 3649 N N . ALA A 1 442 ? -17.543 4.485 -4.269 1.00 82.44 442 ALA A N 1
ATOM 3650 C CA . ALA A 1 442 ? -18.396 5.663 -4.102 1.00 82.44 442 ALA A CA 1
ATOM 3651 C C . ALA A 1 442 ? -19.509 5.731 -5.166 1.00 82.44 442 ALA A C 1
ATOM 3653 O O . ALA A 1 442 ? -20.645 6.089 -4.849 1.00 82.44 442 ALA A O 1
ATOM 3654 N N . ARG A 1 443 ? -19.205 5.347 -6.413 1.00 92.50 443 ARG A N 1
ATOM 3655 C CA . ARG A 1 443 ? -20.193 5.222 -7.497 1.00 92.50 443 ARG A CA 1
ATOM 3656 C C . ARG A 1 443 ? -21.236 4.153 -7.183 1.00 92.50 443 ARG A C 1
ATOM 3658 O O . ARG A 1 443 ? -22.423 4.432 -7.308 1.00 92.50 443 ARG A O 1
ATOM 3665 N N . LEU A 1 444 ? -20.813 2.972 -6.736 1.00 86.31 444 LEU A N 1
ATOM 3666 C CA . LEU A 1 444 ? -21.712 1.877 -6.361 1.00 86.31 444 LEU A CA 1
ATOM 3667 C C . LEU A 1 444 ? -22.574 2.238 -5.145 1.00 86.31 444 LEU A C 1
ATOM 3669 O O . LEU A 1 444 ? -23.765 1.956 -5.136 1.00 86.31 444 LEU A O 1
ATOM 3673 N N . GLU A 1 445 ? -22.016 2.918 -4.141 1.00 85.06 445 GLU A N 1
ATOM 3674 C CA . GLU A 1 445 ? -22.775 3.424 -2.989 1.00 85.06 445 GLU A CA 1
ATOM 3675 C C . GLU A 1 445 ? -23.793 4.501 -3.387 1.00 85.06 445 GLU A C 1
ATOM 3677 O O . GLU A 1 445 ? -24.856 4.608 -2.775 1.00 85.06 445 GLU A O 1
ATOM 3682 N N . HIS A 1 446 ? -23.488 5.325 -4.391 1.00 84.69 446 HIS A N 1
ATOM 3683 C CA . HIS A 1 446 ? -24.459 6.265 -4.948 1.00 84.69 446 HIS A CA 1
ATOM 3684 C C . HIS A 1 446 ? -25.567 5.530 -5.708 1.00 84.69 446 HIS A C 1
ATOM 3686 O O . HIS A 1 446 ? -26.732 5.735 -5.396 1.00 84.69 446 HIS A O 1
ATOM 3692 N N . GLN A 1 447 ? -25.215 4.592 -6.590 1.00 89.50 447 GLN A N 1
ATOM 3693 C CA . GLN A 1 447 ? -26.181 3.764 -7.320 1.00 89.50 447 GLN A CA 1
ATOM 3694 C C . GLN A 1 447 ? -27.080 2.946 -6.384 1.00 89.50 447 GLN A C 1
ATOM 3696 O O . GLN A 1 447 ? -28.268 2.797 -6.651 1.00 89.50 447 GLN A O 1
ATOM 3701 N N . LEU A 1 448 ? -26.539 2.439 -5.272 1.00 85.75 448 LEU A N 1
ATOM 3702 C CA . LEU A 1 448 ? -27.309 1.720 -4.259 1.00 85.75 448 LEU A CA 1
ATOM 3703 C C . LEU A 1 448 ? -28.310 2.644 -3.557 1.00 85.75 448 LEU A C 1
ATOM 3705 O O . LEU A 1 448 ? -29.454 2.251 -3.346 1.00 85.75 448 LEU A O 1
ATOM 3709 N N . ARG A 1 449 ? -27.895 3.869 -3.207 1.00 85.88 449 ARG A N 1
ATOM 3710 C CA . ARG A 1 449 ? -28.792 4.880 -2.627 1.00 85.88 449 ARG A CA 1
ATOM 3711 C C . ARG A 1 449 ? -29.900 5.254 -3.603 1.00 85.88 449 ARG A C 1
ATOM 3713 O O . ARG A 1 449 ? -31.064 5.189 -3.227 1.00 85.88 449 ARG A O 1
ATOM 3720 N N . ASP A 1 450 ? -29.554 5.506 -4.858 1.00 85.81 450 ASP A N 1
ATOM 3721 C CA . ASP A 1 450 ? -30.520 5.845 -5.901 1.00 85.81 450 ASP A CA 1
ATOM 3722 C C . ASP A 1 450 ? -31.500 4.685 -6.153 1.00 85.81 450 ASP A C 1
ATOM 3724 O O . ASP A 1 450 ? -32.702 4.899 -6.298 1.00 85.81 450 ASP A O 1
ATOM 3728 N N . ALA A 1 451 ? -31.024 3.435 -6.150 1.00 82.62 451 ALA A N 1
ATOM 3729 C CA . ALA A 1 451 ? -31.870 2.249 -6.291 1.00 82.62 451 ALA A CA 1
ATOM 3730 C C . ALA A 1 451 ? -32.794 2.035 -5.078 1.00 82.62 451 ALA A C 1
ATOM 3732 O O . ALA A 1 451 ? -33.950 1.637 -5.242 1.00 82.62 451 ALA A O 1
ATOM 3733 N N . LEU A 1 452 ? -32.319 2.320 -3.861 1.00 81.62 452 LEU A N 1
ATOM 3734 C CA . LEU A 1 452 ? -33.129 2.274 -2.641 1.00 81.62 452 LEU A CA 1
ATOM 3735 C C . LEU A 1 452 ? -34.201 3.368 -2.633 1.00 81.62 452 LEU A C 1
ATOM 3737 O O . LEU A 1 452 ? -35.342 3.087 -2.259 1.00 81.62 452 LEU A O 1
ATOM 3741 N N . GLU A 1 453 ? -33.874 4.574 -3.096 1.00 79.00 453 GLU A N 1
ATOM 3742 C CA . GLU A 1 453 ? -34.822 5.679 -3.280 1.00 79.00 453 GLU A CA 1
ATOM 3743 C C . GLU A 1 453 ? -35.863 5.350 -4.364 1.00 79.00 453 GLU A C 1
ATOM 3745 O O . GLU A 1 453 ? -37.063 5.516 -4.155 1.00 79.00 453 GLU A O 1
ATOM 3750 N N . GLN A 1 454 ? -35.451 4.758 -5.488 1.00 77.19 454 GLN A N 1
ATOM 3751 C CA . GLN A 1 454 ? -36.371 4.276 -6.528 1.00 77.19 454 GLN A CA 1
ATOM 3752 C C . GLN A 1 454 ? -37.267 3.125 -6.039 1.00 77.19 454 GLN A C 1
ATOM 3754 O O . GLN A 1 454 ? -38.449 3.068 -6.385 1.00 77.19 454 GLN A O 1
ATOM 3759 N N . SER A 1 455 ? -36.738 2.223 -5.209 1.00 67.75 455 SER A N 1
ATOM 3760 C CA . SER A 1 455 ? -37.495 1.150 -4.553 1.00 67.75 455 SER A CA 1
ATOM 3761 C C . SER A 1 455 ? -38.525 1.702 -3.565 1.00 67.75 455 SER A C 1
ATOM 3763 O O . SER A 1 455 ? -39.665 1.237 -3.533 1.00 67.75 455 SER A O 1
ATOM 3765 N N . THR A 1 456 ? -38.158 2.711 -2.771 1.00 71.00 456 THR A N 1
ATOM 3766 C CA . THR A 1 456 ? -39.089 3.352 -1.831 1.00 71.00 456 THR A CA 1
ATOM 3767 C C . THR A 1 456 ? -40.175 4.126 -2.574 1.00 71.00 456 THR A C 1
ATOM 3769 O O . THR A 1 456 ? -41.349 3.950 -2.257 1.00 71.00 456 THR A O 1
ATOM 3772 N N . LEU A 1 457 ? -39.844 4.856 -3.642 1.00 63.06 457 LEU A N 1
ATOM 3773 C CA . LEU A 1 457 ? -40.824 5.532 -4.506 1.00 63.06 457 LEU A CA 1
ATOM 3774 C C . LEU A 1 457 ? -41.773 4.547 -5.217 1.00 63.06 457 LEU A C 1
ATOM 3776 O O . LEU A 1 457 ? -42.978 4.802 -5.302 1.00 63.06 457 LEU A O 1
ATOM 3780 N N . ARG A 1 458 ? -41.272 3.383 -5.661 1.00 57.03 458 ARG A N 1
ATOM 3781 C CA . ARG A 1 458 ? -42.107 2.283 -6.184 1.00 57.03 458 ARG A CA 1
ATOM 3782 C C . ARG A 1 458 ? -43.011 1.670 -5.113 1.00 57.03 458 ARG A C 1
ATOM 3784 O O . ARG A 1 458 ? -44.163 1.373 -5.411 1.00 57.03 458 ARG A O 1
ATOM 3791 N N . SER A 1 459 ? -42.532 1.513 -3.877 1.00 52.28 459 SER A N 1
ATOM 3792 C CA . SER A 1 459 ? -43.352 0.987 -2.774 1.00 52.28 459 SER A CA 1
ATOM 3793 C C . SER A 1 459 ? -44.458 1.952 -2.335 1.00 52.28 459 SER A C 1
ATOM 3795 O O . SER A 1 459 ? -45.562 1.510 -2.028 1.00 52.28 459 SER A O 1
ATOM 3797 N N . VAL A 1 460 ? -44.196 3.263 -2.378 1.00 55.19 460 VAL A N 1
ATOM 3798 C CA . VAL A 1 460 ? -45.185 4.305 -2.066 1.00 55.19 460 VAL A CA 1
ATOM 3799 C C . VAL A 1 460 ? -46.234 4.387 -3.180 1.00 55.19 460 VAL A C 1
ATOM 3801 O O . VAL A 1 460 ? -47.425 4.429 -2.893 1.00 55.19 460 VAL A O 1
ATOM 3804 N N . SER A 1 461 ? -45.821 4.257 -4.447 1.00 53.41 461 SER A N 1
ATOM 3805 C CA . SER A 1 461 ? -46.751 4.190 -5.589 1.00 53.41 461 SER A CA 1
ATOM 3806 C C . SER A 1 461 ? -47.658 2.945 -5.567 1.00 53.41 461 SER A C 1
ATOM 3808 O O . SER A 1 461 ? -48.765 2.977 -6.102 1.00 53.41 461 SER A O 1
ATOM 3810 N N . LEU A 1 462 ? -47.223 1.845 -4.935 1.00 49.41 462 LEU A N 1
ATOM 3811 C CA . LEU A 1 462 ? -48.021 0.619 -4.775 1.00 49.41 462 LEU A CA 1
ATOM 3812 C C . LEU A 1 462 ? -49.133 0.752 -3.719 1.00 49.41 462 LEU A C 1
ATOM 3814 O O . LEU A 1 462 ? -50.111 0.008 -3.767 1.00 49.41 462 LEU A O 1
ATOM 3818 N N . LEU A 1 463 ? -48.985 1.678 -2.767 1.00 51.81 463 LEU A N 1
ATOM 3819 C CA . LEU A 1 463 ? -49.971 1.937 -1.712 1.00 51.81 463 LEU A CA 1
ATOM 3820 C C . LEU A 1 463 ? -51.101 2.871 -2.176 1.00 51.81 463 LEU A C 1
ATOM 3822 O O . LEU A 1 463 ? -52.173 2.862 -1.575 1.00 51.81 463 LEU A O 1
ATOM 3826 N N . GLU A 1 464 ? -50.898 3.629 -3.257 1.00 48.19 464 GLU A N 1
ATOM 3827 C CA . GLU A 1 464 ? -51.876 4.600 -3.773 1.00 48.19 464 GLU A CA 1
ATOM 3828 C C . GLU A 1 464 ? -52.766 4.057 -4.912 1.00 48.19 464 GLU A C 1
ATOM 3830 O O . GLU A 1 464 ? -53.800 4.651 -5.216 1.00 48.19 464 GLU A O 1
ATOM 3835 N N . SER A 1 465 ? -52.441 2.903 -5.513 1.00 45.72 465 SER A N 1
ATOM 3836 C CA . SER A 1 465 ? -53.228 2.309 -6.608 1.00 45.72 465 SER A CA 1
ATOM 3837 C C . SER A 1 465 ? -53.979 1.048 -6.161 1.00 45.72 465 SER A C 1
ATOM 3839 O O . SER A 1 465 ? -53.429 -0.049 -6.067 1.00 45.72 465 SER A O 1
ATOM 3841 N N . GLY A 1 466 ? -55.270 1.212 -5.864 1.00 45.12 466 GLY A N 1
ATOM 3842 C CA . GLY A 1 466 ? -56.159 0.200 -5.284 1.00 45.12 466 GLY A CA 1
ATOM 3843 C C . GLY A 1 466 ? -56.593 -0.948 -6.205 1.00 45.12 466 GLY A C 1
ATOM 3844 O O . GLY A 1 466 ? -57.790 -1.182 -6.343 1.00 45.12 466 GLY A O 1
ATOM 3845 N N . ASN A 1 467 ? -55.666 -1.705 -6.802 1.00 50.78 467 ASN A N 1
ATOM 3846 C CA . ASN A 1 467 ? -55.994 -3.010 -7.398 1.00 50.78 467 ASN A CA 1
ATOM 3847 C C . ASN A 1 467 ? -54.803 -3.998 -7.368 1.00 50.78 467 ASN A C 1
ATOM 3849 O O . ASN A 1 467 ? -54.013 -4.050 -8.309 1.00 50.78 467 ASN A O 1
ATOM 3853 N N . PRO A 1 468 ? -54.676 -4.837 -6.320 1.00 53.91 468 PRO A N 1
ATOM 3854 C CA . PRO A 1 468 ? -53.519 -5.722 -6.125 1.00 53.91 468 PRO A CA 1
ATOM 3855 C C . PRO A 1 468 ? -53.535 -7.003 -6.978 1.00 53.91 468 PRO A C 1
ATOM 3857 O O . PRO A 1 468 ? -52.612 -7.810 -6.885 1.00 53.91 468 PRO A O 1
ATOM 3860 N N . ARG A 1 469 ? -54.587 -7.246 -7.776 1.00 48.62 469 ARG A N 1
ATOM 3861 C CA . ARG A 1 469 ? -54.790 -8.548 -8.438 1.00 48.62 469 ARG A CA 1
ATOM 3862 C C . ARG A 1 469 ? -54.293 -8.615 -9.884 1.00 48.62 469 ARG A C 1
ATOM 3864 O O . ARG A 1 469 ? -53.799 -9.663 -10.273 1.00 48.62 469 ARG A O 1
ATOM 3871 N N . ASN A 1 470 ? -54.346 -7.512 -10.633 1.00 54.88 470 ASN A N 1
ATOM 3872 C CA . ASN A 1 470 ? -53.864 -7.472 -12.023 1.00 54.88 470 ASN A CA 1
ATOM 3873 C C . ASN A 1 470 ? -52.382 -7.067 -12.110 1.00 54.88 470 ASN A C 1
ATOM 3875 O O . ASN A 1 470 ? -51.652 -7.565 -12.958 1.00 54.88 470 ASN A O 1
ATOM 3879 N N . THR A 1 471 ? -51.906 -6.243 -11.172 1.00 56.66 471 THR A N 1
ATOM 3880 C CA . THR A 1 471 ? -50.514 -5.769 -11.131 1.00 56.66 471 THR A CA 1
ATOM 3881 C C . THR A 1 471 ? -49.529 -6.877 -10.772 1.00 56.66 471 THR A C 1
ATOM 3883 O O . THR A 1 471 ? -48.456 -6.951 -11.357 1.00 56.66 471 THR A O 1
ATOM 3886 N N . SER A 1 472 ? -49.895 -7.795 -9.870 1.00 64.31 472 SER A N 1
ATOM 3887 C CA . SER A 1 472 ? -49.046 -8.951 -9.557 1.00 64.31 472 SER A CA 1
ATOM 3888 C C . SER A 1 472 ? -48.860 -9.859 -10.774 1.00 64.31 472 SER A C 1
ATOM 3890 O O . SER A 1 472 ? -47.757 -10.346 -11.005 1.00 64.31 472 SER A O 1
ATOM 3892 N N . GLU A 1 473 ? -49.906 -10.070 -11.572 1.00 72.88 473 GLU A N 1
ATOM 3893 C CA . GLU A 1 473 ? -49.846 -10.951 -12.737 1.00 72.88 473 GLU A CA 1
ATOM 3894 C C . GLU A 1 473 ? -48.998 -10.347 -13.863 1.00 72.88 473 GLU A C 1
ATOM 3896 O O . GLU A 1 473 ? -48.154 -11.052 -14.421 1.00 72.88 473 GLU A O 1
ATOM 3901 N N . GLU A 1 474 ? -49.141 -9.040 -14.108 1.00 74.00 474 GLU A N 1
ATOM 3902 C CA . GLU A 1 474 ? -48.317 -8.261 -15.042 1.00 74.00 474 GLU A CA 1
ATOM 3903 C C . GLU A 1 474 ? -46.840 -8.216 -14.604 1.00 74.00 474 GLU A C 1
ATOM 3905 O O . GLU A 1 474 ? -45.946 -8.542 -15.387 1.00 74.00 474 GLU A O 1
ATOM 3910 N N . MET A 1 475 ? -46.567 -7.970 -13.318 1.00 72.19 475 MET A N 1
ATOM 3911 C CA . MET A 1 475 ? -45.209 -8.034 -12.757 1.00 72.19 475 MET A CA 1
ATOM 3912 C C . MET A 1 475 ? -44.594 -9.432 -12.902 1.00 72.19 475 MET A C 1
ATOM 3914 O O . MET A 1 475 ? -43.422 -9.575 -13.242 1.00 72.19 475 MET A O 1
ATOM 3918 N N . TRP A 1 476 ? -45.379 -10.489 -12.685 1.00 79.06 476 TRP A N 1
ATOM 3919 C CA . TRP A 1 476 ? -44.919 -11.858 -12.907 1.00 79.06 476 TRP A CA 1
ATOM 3920 C C . TRP A 1 476 ? -44.728 -12.177 -14.394 1.00 79.06 476 TRP A C 1
ATOM 3922 O O . TRP A 1 476 ? -43.865 -12.993 -14.724 1.00 79.06 476 TRP A O 1
ATOM 3932 N N . THR A 1 477 ? -45.497 -11.575 -15.310 1.00 85.12 477 THR A N 1
ATOM 3933 C CA . THR A 1 477 ? -45.225 -11.693 -16.751 1.00 85.12 477 THR A CA 1
ATOM 3934 C C . THR A 1 477 ? -43.951 -10.969 -17.155 1.00 85.12 477 THR A C 1
ATOM 3936 O O . THR A 1 477 ? -43.193 -11.539 -17.939 1.00 85.12 477 THR A O 1
ATOM 3939 N N . ASP A 1 478 ? -43.667 -9.808 -16.570 1.00 84.88 478 ASP A N 1
ATOM 3940 C CA . ASP A 1 478 ? -42.449 -9.042 -16.832 1.00 84.88 478 ASP A CA 1
ATOM 3941 C C . ASP A 1 478 ? -41.216 -9.773 -16.306 1.00 84.88 478 ASP A C 1
ATOM 3943 O O . ASP A 1 478 ? -40.276 -9.987 -17.062 1.00 84.88 478 ASP A O 1
ATOM 3947 N N . ILE A 1 479 ? -41.261 -10.305 -15.081 1.00 84.00 479 ILE A N 1
ATOM 3948 C CA . ILE A 1 479 ? -40.176 -11.135 -14.533 1.00 84.00 479 ILE A CA 1
ATOM 3949 C C . ILE A 1 479 ? -39.954 -12.379 -15.400 1.00 84.00 479 ILE A C 1
ATOM 3951 O O . ILE A 1 479 ? -38.819 -12.740 -15.703 1.00 84.00 479 ILE A O 1
ATOM 3955 N N . ARG A 1 480 ? -41.024 -13.051 -15.847 1.00 87.94 480 ARG A N 1
ATOM 3956 C CA . ARG A 1 480 ? -40.895 -14.203 -16.758 1.00 87.94 480 ARG A CA 1
ATOM 3957 C C . ARG A 1 480 ? -40.317 -13.806 -18.114 1.00 87.94 480 ARG A C 1
ATOM 3959 O O . ARG A 1 480 ? -39.646 -14.632 -18.731 1.00 87.94 480 ARG A O 1
ATOM 3966 N N . LYS A 1 481 ? -40.601 -12.597 -18.595 1.00 91.62 481 LYS A N 1
ATOM 3967 C CA . LYS A 1 481 ? -40.058 -12.063 -19.844 1.00 91.62 481 LYS A CA 1
ATOM 3968 C C . LYS A 1 481 ? -38.582 -11.714 -19.683 1.00 91.62 481 LYS A C 1
ATOM 3970 O O . LYS A 1 481 ? -37.788 -12.214 -20.463 1.00 91.62 481 LYS A O 1
ATOM 3975 N N . GLU A 1 482 ? -38.201 -10.996 -18.632 1.00 91.06 482 GLU A N 1
ATOM 3976 C CA . GLU A 1 482 ? -36.800 -10.689 -18.320 1.00 91.06 482 GLU A CA 1
ATOM 3977 C C . GLU A 1 482 ? -35.970 -11.957 -18.117 1.00 91.06 482 GLU A C 1
ATOM 3979 O O . GLU A 1 482 ? -34.867 -12.062 -18.644 1.00 91.06 482 GLU A O 1
ATOM 3984 N N . LEU A 1 483 ? -36.513 -12.966 -17.427 1.00 87.81 483 LEU A N 1
ATOM 3985 C CA . LEU A 1 483 ? -35.830 -14.246 -17.248 1.00 87.81 483 LEU A CA 1
ATOM 3986 C C . LEU A 1 483 ? -35.639 -14.970 -18.588 1.00 87.81 483 LEU A C 1
ATOM 3988 O O . LEU A 1 483 ? -34.586 -15.554 -18.833 1.00 87.81 483 LEU A O 1
ATOM 3992 N N . LYS A 1 484 ? -36.643 -14.922 -19.473 1.00 91.62 484 LYS A N 1
ATOM 3993 C CA . LYS A 1 484 ? -36.518 -15.458 -20.832 1.00 91.62 484 LYS A CA 1
ATOM 3994 C C . LYS A 1 484 ? -35.477 -14.676 -21.621 1.00 91.62 484 LYS A C 1
ATOM 3996 O O . LYS A 1 484 ? -34.603 -15.312 -22.193 1.00 91.62 484 LYS A O 1
ATOM 4001 N N . ASP A 1 485 ? -35.528 -13.354 -21.631 1.00 92.19 485 ASP A N 1
ATOM 4002 C CA . ASP A 1 485 ? -34.608 -12.508 -22.394 1.00 92.19 485 ASP A CA 1
ATOM 4003 C C . ASP A 1 485 ? -33.163 -12.677 -21.898 1.00 92.19 485 ASP A C 1
ATOM 4005 O O . ASP A 1 485 ? -32.243 -12.803 -22.705 1.00 92.19 485 ASP A O 1
ATOM 4009 N N . PHE A 1 486 ? -32.966 -12.802 -20.582 1.00 93.50 486 PHE A N 1
ATOM 4010 C CA . PHE A 1 486 ? -31.679 -13.145 -19.983 1.00 93.50 486 PHE A CA 1
ATOM 4011 C C . PHE A 1 486 ? -31.186 -14.510 -20.466 1.00 93.50 486 PHE A C 1
ATOM 4013 O O . PHE A 1 486 ? -30.065 -14.615 -20.959 1.00 93.50 486 PHE A O 1
ATOM 4020 N N . VAL A 1 487 ? -32.019 -15.553 -20.386 1.00 92.62 487 VAL A N 1
ATOM 4021 C CA . VAL A 1 487 ? -31.641 -16.902 -20.837 1.00 92.62 487 VAL A CA 1
ATOM 4022 C C . VAL A 1 487 ? -31.322 -16.916 -22.334 1.00 92.62 487 VAL A C 1
ATOM 4024 O O . VAL A 1 487 ? -30.294 -17.468 -22.712 1.00 92.62 487 VAL A O 1
ATOM 4027 N N . HIS A 1 488 ? -32.130 -16.272 -23.180 1.00 92.38 488 HIS A N 1
ATOM 4028 C CA . HIS A 1 488 ? -31.875 -16.211 -24.624 1.00 92.38 488 HIS A CA 1
ATOM 4029 C C . HIS A 1 488 ? -30.593 -15.433 -24.933 1.00 92.38 488 HIS A C 1
ATOM 40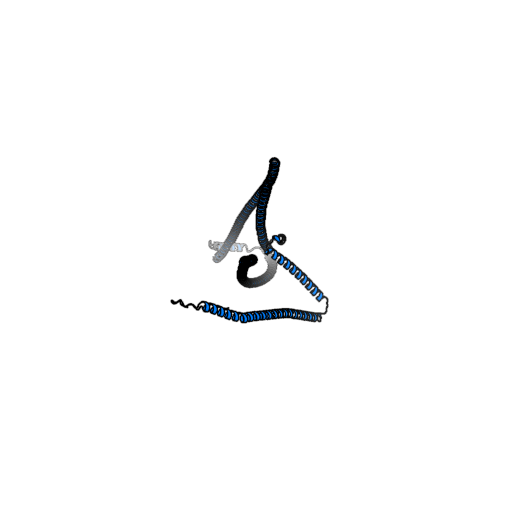31 O O . HIS A 1 488 ? -29.752 -15.937 -25.666 1.00 92.38 488 HIS A O 1
ATOM 4037 N N . SER A 1 489 ? -30.383 -14.265 -24.318 1.00 93.44 489 SER A N 1
ATOM 4038 C CA . SER A 1 489 ? -29.154 -13.479 -24.488 1.00 93.44 489 SER A CA 1
ATOM 4039 C C . SER A 1 489 ? -27.908 -14.273 -24.081 1.00 93.44 489 SER A C 1
ATOM 4041 O O . SER A 1 489 ? -26.922 -14.326 -24.818 1.00 93.44 489 SER A O 1
ATOM 4043 N N . THR A 1 490 ? -27.972 -14.968 -22.942 1.00 92.69 490 THR A N 1
ATOM 4044 C CA . THR A 1 490 ? -26.854 -15.781 -22.445 1.00 92.69 490 THR A CA 1
ATOM 4045 C C . THR A 1 490 ? -26.577 -16.969 -23.370 1.00 92.69 490 THR A C 1
ATOM 4047 O O . THR A 1 490 ? -25.420 -17.239 -23.692 1.00 92.69 490 THR A O 1
ATOM 4050 N N . LEU A 1 491 ? -27.627 -17.647 -23.848 1.00 94.56 491 LEU A N 1
ATOM 4051 C CA . LEU A 1 491 ? -27.505 -18.747 -24.804 1.00 94.56 491 LEU A CA 1
ATOM 4052 C C . LEU A 1 491 ? -26.924 -18.281 -26.137 1.00 94.56 491 LEU A C 1
ATOM 4054 O O . LEU A 1 491 ? -26.010 -18.918 -26.646 1.00 94.56 491 LEU A O 1
ATOM 4058 N N . GLU A 1 492 ? -27.374 -17.150 -26.676 1.00 94.56 492 GLU A N 1
ATOM 4059 C CA . GLU A 1 492 ? -26.828 -16.622 -27.925 1.00 94.56 492 GLU A CA 1
ATOM 4060 C C . GLU A 1 492 ? -25.338 -16.271 -27.805 1.00 94.56 492 GLU A C 1
ATOM 4062 O O . GLU A 1 492 ? -24.572 -16.490 -28.743 1.00 94.56 492 GLU A O 1
ATOM 4067 N N . VAL A 1 493 ? -24.897 -15.711 -26.671 1.00 94.25 493 VAL A N 1
ATOM 4068 C CA . VAL A 1 493 ? -23.469 -15.442 -26.429 1.00 94.25 493 VAL A CA 1
ATOM 4069 C C . VAL A 1 493 ? -22.682 -16.752 -26.395 1.00 94.25 493 VAL A C 1
ATOM 4071 O O . VAL A 1 493 ? -21.680 -16.872 -27.098 1.00 94.25 493 VAL A O 1
ATOM 4074 N N . GLN A 1 494 ? -23.172 -17.759 -25.671 1.00 91.75 494 GLN A N 1
ATOM 4075 C CA . GLN A 1 494 ? -22.530 -19.074 -25.606 1.00 91.75 494 GLN A CA 1
ATOM 4076 C C . GLN A 1 494 ? -22.509 -19.793 -26.964 1.00 91.75 494 GLN A C 1
ATOM 4078 O O . GLN A 1 494 ? -21.518 -20.436 -27.309 1.00 91.75 494 GLN A O 1
ATOM 4083 N N . GLU A 1 495 ? -23.562 -19.674 -27.771 1.00 94.44 495 GLU A N 1
ATOM 4084 C CA . GLU A 1 495 ? -23.609 -20.233 -29.125 1.00 94.44 495 GLU A CA 1
ATOM 4085 C C . GLU A 1 495 ? -22.636 -19.522 -30.069 1.00 94.44 495 GLU A C 1
ATOM 4087 O O . GLU A 1 495 ? -21.954 -20.185 -30.857 1.00 94.44 495 GLU A O 1
ATOM 4092 N N . ARG A 1 496 ? -22.498 -18.194 -29.957 1.00 94.25 496 ARG A N 1
ATOM 4093 C CA . ARG A 1 496 ? -21.485 -17.426 -30.699 1.00 94.25 496 ARG A CA 1
ATOM 4094 C C . ARG A 1 496 ? -20.073 -17.849 -30.306 1.00 94.25 496 ARG A C 1
ATOM 4096 O O . ARG A 1 496 ? -19.258 -18.098 -31.192 1.00 94.25 496 ARG A O 1
ATOM 4103 N N . GLU A 1 497 ? -19.788 -17.979 -29.013 1.00 95.19 497 GLU A N 1
ATOM 4104 C CA . GLU A 1 497 ? -18.493 -18.463 -28.519 1.00 95.19 497 GLU A CA 1
ATOM 4105 C C . GLU A 1 497 ? -18.211 -19.889 -28.998 1.00 95.19 497 GLU A C 1
ATOM 4107 O O . GLU A 1 497 ? -17.134 -20.170 -29.525 1.00 95.19 497 GLU A O 1
ATOM 4112 N N . ARG A 1 498 ? -19.199 -20.786 -28.914 1.00 95.56 498 ARG A N 1
ATOM 4113 C CA . ARG A 1 498 ? -19.085 -22.155 -29.425 1.00 95.56 498 ARG A CA 1
ATOM 4114 C C . ARG A 1 498 ? -18.795 -22.174 -30.927 1.00 95.56 498 ARG A C 1
ATOM 4116 O O . ARG A 1 498 ? -17.923 -22.925 -31.357 1.00 95.56 498 ARG A O 1
ATOM 4123 N N . ALA A 1 499 ? -19.475 -21.352 -31.726 1.00 93.38 499 ALA A N 1
ATOM 4124 C CA . ALA A 1 499 ? -19.231 -21.251 -33.166 1.00 93.38 499 ALA A CA 1
ATOM 4125 C C . ALA A 1 499 ? -17.828 -20.698 -33.483 1.00 93.38 499 ALA A C 1
ATOM 4127 O O . ALA A 1 499 ? -17.140 -21.202 -34.376 1.00 93.38 499 ALA A O 1
ATOM 4128 N N . GLN A 1 500 ? -17.358 -19.704 -32.727 1.00 95.31 500 GLN A N 1
ATOM 4129 C CA . GLN A 1 500 ? -15.996 -19.173 -32.856 1.00 95.31 500 GLN A CA 1
ATOM 4130 C C . GLN A 1 500 ? -14.934 -20.215 -32.484 1.00 95.31 500 GLN A C 1
ATOM 4132 O O . GLN A 1 500 ? -13.928 -20.359 -33.178 1.00 95.31 500 GLN A O 1
ATOM 4137 N N . LEU A 1 501 ? -15.161 -20.986 -31.421 1.00 94.94 501 LEU A N 1
ATOM 4138 C CA . LEU A 1 501 ? -14.256 -22.062 -31.024 1.00 94.94 501 LEU A CA 1
ATOM 4139 C C . LEU A 1 501 ? -14.230 -23.186 -32.061 1.00 94.94 501 LEU A C 1
ATOM 4141 O O . LEU A 1 501 ? -13.149 -23.658 -32.404 1.00 94.94 501 LEU A O 1
ATOM 4145 N N . LEU A 1 502 ? -15.385 -23.568 -32.611 1.00 96.38 502 LEU A N 1
ATOM 4146 C CA . LEU A 1 502 ? -15.471 -24.575 -33.672 1.00 96.38 502 LEU A CA 1
ATOM 4147 C C . LEU A 1 502 ? -14.756 -24.129 -34.951 1.00 96.38 502 LEU A C 1
ATOM 4149 O O . LEU A 1 502 ? -14.007 -24.909 -35.531 1.00 96.38 502 LEU A O 1
ATOM 4153 N N . THR A 1 503 ? -14.930 -22.876 -35.378 1.00 95.88 503 THR A N 1
ATOM 4154 C CA . THR A 1 503 ? -14.213 -22.352 -36.555 1.00 95.88 503 THR A CA 1
ATOM 4155 C C . THR A 1 503 ? -12.706 -22.301 -36.319 1.00 95.88 503 THR A C 1
ATOM 4157 O O . THR A 1 503 ? -11.939 -22.725 -37.182 1.00 95.88 503 THR A O 1
ATOM 4160 N N . ARG A 1 504 ? -12.261 -21.863 -35.136 1.00 96.56 504 ARG A N 1
ATOM 4161 C CA . ARG A 1 504 ? -10.839 -21.873 -34.771 1.00 96.56 504 ARG A CA 1
ATOM 4162 C C . ARG A 1 504 ? -10.261 -23.290 -34.725 1.00 96.56 504 ARG A C 1
ATOM 4164 O O . ARG A 1 504 ? -9.140 -23.489 -35.188 1.00 96.56 504 ARG A O 1
ATOM 4171 N N . ALA A 1 505 ? -11.009 -24.253 -34.191 1.00 95.06 505 ALA A N 1
ATOM 4172 C CA . ALA A 1 505 ? -10.612 -25.656 -34.166 1.00 95.06 505 ALA A CA 1
ATOM 4173 C C . ALA A 1 505 ? -10.477 -26.223 -35.587 1.00 95.06 505 ALA A C 1
ATOM 4175 O O . ALA A 1 505 ? -9.434 -26.780 -35.909 1.00 95.06 505 ALA A O 1
ATOM 4176 N N . ALA A 1 506 ? -11.454 -25.979 -36.466 1.00 94.88 506 ALA A N 1
ATOM 4177 C CA . ALA A 1 506 ? -11.401 -26.419 -37.862 1.00 94.88 506 ALA A CA 1
ATOM 4178 C C . ALA A 1 506 ? -10.201 -25.824 -38.626 1.00 94.88 506 ALA A C 1
ATOM 4180 O O . ALA A 1 506 ? -9.539 -26.520 -39.392 1.00 94.88 506 ALA A O 1
ATOM 4181 N N . VAL A 1 507 ? -9.874 -24.546 -38.391 1.00 96.50 507 VAL A N 1
ATOM 4182 C CA . VAL A 1 507 ? -8.674 -23.919 -38.973 1.00 96.50 507 VAL A CA 1
ATOM 4183 C C . VAL A 1 507 ? -7.397 -24.584 -38.453 1.00 96.50 507 VAL A C 1
ATOM 4185 O O . VAL A 1 507 ? -6.490 -24.853 -39.238 1.00 96.50 507 VAL A O 1
ATOM 4188 N N . ALA A 1 508 ? -7.321 -24.878 -37.153 1.00 93.38 508 ALA A N 1
ATOM 4189 C CA . ALA A 1 508 ? -6.169 -25.560 -36.570 1.00 93.38 508 ALA A CA 1
ATOM 4190 C C . ALA A 1 508 ? -6.010 -26.995 -37.110 1.00 93.38 508 ALA A C 1
ATOM 4192 O O . ALA A 1 508 ? -4.896 -27.405 -37.425 1.00 93.38 508 ALA A O 1
ATOM 4193 N N . GLU A 1 509 ? -7.106 -27.739 -37.279 1.00 94.69 509 GLU A N 1
ATOM 4194 C CA . GLU A 1 509 ? -7.108 -29.064 -37.918 1.00 94.69 509 GLU A CA 1
ATOM 4195 C C . GLU A 1 509 ? -6.635 -28.998 -39.380 1.00 94.69 509 GLU A C 1
ATOM 4197 O O . GLU A 1 509 ? -5.856 -29.849 -39.821 1.00 94.69 509 GLU A O 1
ATOM 4202 N N . GLY A 1 510 ? -7.032 -27.954 -40.115 1.00 94.56 510 GLY A N 1
ATOM 4203 C CA . GLY A 1 510 ? -6.532 -27.676 -41.464 1.00 94.56 510 GLY A CA 1
ATOM 4204 C C . GLY A 1 510 ? -5.021 -27.439 -41.486 1.00 94.56 510 GLY A C 1
ATOM 4205 O O . GLY A 1 510 ? -4.303 -28.107 -42.226 1.00 94.56 510 GLY A O 1
ATOM 4206 N N . GLN A 1 511 ? -4.516 -26.569 -40.608 1.00 95.06 511 GLN A N 1
ATOM 4207 C CA . GLN A 1 511 ? -3.077 -26.300 -40.481 1.00 95.06 511 GLN A CA 1
ATOM 4208 C C . GLN A 1 511 ? -2.279 -27.551 -40.093 1.00 95.06 511 GLN A C 1
ATOM 4210 O O . GLN A 1 511 ? -1.187 -27.777 -40.610 1.00 95.06 511 GLN A O 1
ATOM 4215 N N . LEU A 1 512 ? -2.816 -28.388 -39.202 1.00 94.94 512 LEU A N 1
ATOM 4216 C CA . LEU A 1 512 ? -2.194 -29.664 -38.846 1.00 94.94 512 LEU A CA 1
ATOM 4217 C C . LEU A 1 512 ? -2.133 -30.615 -40.043 1.00 94.94 512 LEU A C 1
ATOM 4219 O O . LEU A 1 512 ? -1.103 -31.255 -40.248 1.00 94.94 512 LEU A O 1
ATOM 4223 N N . SER A 1 513 ? -3.190 -30.668 -40.853 1.00 92.81 513 SER A N 1
ATOM 4224 C CA . SER A 1 513 ? -3.226 -31.483 -42.071 1.00 92.81 513 SER A CA 1
ATOM 4225 C C . SER A 1 513 ? -2.213 -30.993 -43.110 1.00 92.81 513 SER A C 1
ATOM 4227 O O . SER A 1 513 ? -1.503 -31.806 -43.697 1.00 92.81 513 SER A O 1
ATOM 4229 N N . GLU A 1 514 ? -2.077 -29.676 -43.293 1.00 94.19 514 GLU A N 1
ATOM 4230 C CA . GLU A 1 514 ? -1.058 -29.075 -44.167 1.00 94.19 514 GLU A CA 1
ATOM 4231 C C . GLU A 1 514 ? 0.366 -29.391 -43.689 1.00 94.19 514 GLU A C 1
ATOM 4233 O O . GLU A 1 514 ? 1.227 -29.767 -44.487 1.00 94.19 514 GLU A O 1
ATOM 4238 N N . LEU A 1 515 ? 0.624 -29.280 -42.381 1.00 91.94 515 LEU A N 1
ATOM 4239 C CA . LEU A 1 515 ? 1.916 -29.637 -41.794 1.00 91.94 515 LEU A CA 1
ATOM 4240 C C . LEU A 1 515 ? 2.205 -31.132 -41.935 1.00 91.94 515 LEU A C 1
ATOM 4242 O O . LEU A 1 515 ? 3.339 -31.504 -42.237 1.00 91.94 515 LEU A O 1
ATOM 4246 N N . GLN A 1 516 ? 1.200 -31.985 -41.746 1.00 92.12 516 GLN A N 1
ATOM 4247 C CA . GLN A 1 516 ? 1.336 -33.422 -41.936 1.00 92.12 516 GLN A CA 1
ATOM 4248 C C . GLN A 1 516 ? 1.637 -33.756 -43.400 1.00 92.12 516 GLN A C 1
ATOM 4250 O O . GLN A 1 516 ? 2.581 -34.492 -43.668 1.00 92.12 516 GLN A O 1
ATOM 4255 N N . GLU A 1 517 ? 0.934 -33.141 -44.352 1.00 91.31 517 GLU A N 1
ATOM 4256 C CA . GLU A 1 517 ? 1.200 -33.325 -45.779 1.00 91.31 517 GLU A CA 1
ATOM 4257 C C . GLU A 1 517 ? 2.593 -32.804 -46.171 1.00 91.31 517 GLU A C 1
ATOM 4259 O O . GLU A 1 517 ? 3.292 -33.426 -46.977 1.00 91.31 517 GLU A O 1
ATOM 4264 N N . TYR A 1 518 ? 3.041 -31.692 -45.582 1.00 91.69 518 TYR A N 1
ATOM 4265 C CA . TYR A 1 518 ? 4.402 -31.192 -45.760 1.00 91.69 518 TYR A CA 1
ATOM 4266 C C . TYR A 1 518 ? 5.430 -32.201 -45.243 1.00 91.69 518 TYR A C 1
ATOM 4268 O O . TYR A 1 518 ? 6.384 -32.531 -45.950 1.00 91.69 518 TYR A O 1
ATOM 4276 N N . VAL A 1 519 ? 5.233 -32.737 -44.038 1.00 90.00 519 VAL A N 1
ATOM 4277 C CA . VAL A 1 519 ? 6.102 -33.780 -43.485 1.00 90.00 519 VAL A CA 1
ATOM 4278 C C . VAL A 1 519 ? 6.101 -35.004 -44.397 1.00 90.00 519 VAL A C 1
ATOM 4280 O O . VAL A 1 519 ? 7.176 -35.451 -44.780 1.00 90.00 519 VAL A O 1
ATOM 4283 N N . ASP A 1 520 ? 4.947 -35.499 -44.832 1.00 86.81 520 ASP A N 1
ATOM 4284 C CA . ASP A 1 520 ? 4.860 -36.689 -45.683 1.00 86.81 520 ASP A CA 1
ATOM 4285 C C . ASP A 1 520 ? 5.555 -36.480 -47.040 1.00 86.81 520 ASP A C 1
ATOM 4287 O O . ASP A 1 520 ? 6.361 -37.314 -47.467 1.00 86.81 520 ASP A O 1
ATOM 4291 N N . LYS A 1 521 ? 5.332 -35.331 -47.694 1.00 87.56 521 LYS A N 1
ATOM 4292 C CA . LYS A 1 521 ? 5.967 -34.989 -48.980 1.00 87.56 521 LYS A CA 1
ATOM 4293 C C . LYS A 1 521 ? 7.474 -34.789 -48.857 1.00 87.56 521 LYS A C 1
ATOM 4295 O O . LYS A 1 521 ? 8.226 -35.215 -49.735 1.00 87.56 521 LYS A O 1
ATOM 4300 N N . HIS A 1 522 ? 7.928 -34.095 -47.818 1.00 86.62 522 HIS A N 1
ATOM 4301 C CA . HIS A 1 522 ? 9.320 -33.664 -47.719 1.00 86.62 522 HIS A CA 1
ATOM 4302 C C . HIS A 1 522 ? 10.202 -34.667 -46.980 1.00 86.62 522 HIS A C 1
ATOM 4304 O O . HIS A 1 522 ? 11.359 -34.832 -47.351 1.00 86.62 522 HIS A O 1
ATOM 4310 N N . LEU A 1 523 ? 9.685 -35.398 -45.995 1.00 86.25 523 LEU A N 1
ATOM 4311 C CA . LEU A 1 523 ? 10.469 -36.356 -45.214 1.00 86.25 523 LEU A CA 1
ATOM 4312 C C . LEU A 1 523 ? 10.865 -37.585 -46.044 1.00 86.25 523 LEU A C 1
ATOM 4314 O O . LEU A 1 523 ? 11.985 -38.071 -45.895 1.00 86.25 523 LEU A O 1
ATOM 4318 N N . GLY A 1 524 ? 9.998 -38.049 -46.953 1.00 80.38 524 GLY A N 1
ATOM 4319 C CA . GLY A 1 524 ? 10.348 -39.070 -47.949 1.00 80.38 524 GLY A CA 1
ATOM 4320 C C . GLY A 1 524 ? 11.462 -38.598 -48.886 1.00 80.38 524 GLY A C 1
ATOM 4321 O O . GLY A 1 524 ? 12.502 -39.245 -48.979 1.00 80.38 524 GLY A O 1
ATOM 4322 N N . ARG A 1 525 ? 11.308 -37.400 -49.469 1.00 85.19 525 ARG A N 1
ATOM 4323 C CA . ARG A 1 525 ? 12.322 -36.778 -50.341 1.00 85.19 525 ARG A CA 1
ATOM 4324 C C . ARG A 1 525 ? 13.654 -36.558 -49.635 1.00 85.19 525 ARG A C 1
ATOM 4326 O O . ARG A 1 525 ? 14.698 -36.851 -50.199 1.00 85.19 525 ARG A O 1
ATOM 4333 N N . TYR A 1 526 ? 13.642 -36.075 -48.394 1.00 88.25 526 TYR A N 1
ATOM 4334 C CA . TYR A 1 526 ? 14.868 -35.898 -47.622 1.00 88.25 526 TYR A CA 1
ATOM 4335 C C . TYR A 1 526 ? 15.528 -37.234 -47.295 1.00 88.25 526 TYR A C 1
ATOM 4337 O O . TYR A 1 526 ? 16.750 -37.317 -47.331 1.00 88.25 526 TYR A O 1
ATOM 4345 N N . LYS A 1 527 ? 14.760 -38.294 -47.013 1.00 84.75 527 LYS A N 1
ATOM 4346 C CA . LYS A 1 527 ? 15.324 -39.639 -46.835 1.00 84.75 527 LYS A CA 1
ATOM 4347 C C . LYS A 1 527 ? 15.976 -40.144 -48.119 1.00 84.75 527 LYS A C 1
ATOM 4349 O O . LYS A 1 527 ? 17.104 -40.620 -48.049 1.00 84.75 527 LYS A O 1
ATOM 4354 N N . GLU A 1 528 ? 15.305 -40.002 -49.257 1.00 86.69 528 GLU A N 1
ATOM 4355 C CA . GLU A 1 528 ? 15.838 -40.380 -50.570 1.00 86.69 528 GLU A CA 1
ATOM 4356 C C . GLU A 1 528 ? 17.109 -39.592 -50.907 1.00 86.69 528 GLU A C 1
ATOM 4358 O O . GLU A 1 528 ? 18.127 -40.193 -51.243 1.00 86.69 528 GLU A O 1
ATOM 4363 N N . GLU A 1 529 ? 17.109 -38.275 -50.704 1.00 87.94 529 GLU A N 1
ATOM 4364 C CA . GLU A 1 529 ? 18.275 -37.415 -50.923 1.00 87.94 529 GLU A CA 1
ATOM 4365 C C . GLU A 1 529 ? 19.425 -37.775 -49.974 1.00 87.94 529 GLU A C 1
ATOM 4367 O O . GLU A 1 529 ? 20.568 -37.906 -50.399 1.00 87.94 529 GLU A O 1
ATOM 4372 N N . ILE A 1 530 ? 19.144 -38.040 -48.695 1.00 85.38 530 ILE A N 1
ATOM 4373 C CA . ILE A 1 530 ? 20.155 -38.520 -47.744 1.00 85.38 530 ILE A CA 1
ATOM 4374 C C . ILE A 1 530 ? 20.730 -39.863 -48.207 1.00 85.38 530 ILE A C 1
ATOM 4376 O O . ILE A 1 530 ? 21.942 -40.060 -48.127 1.00 85.38 530 ILE A O 1
ATOM 4380 N N . THR A 1 531 ? 19.905 -40.794 -48.697 1.00 87.50 531 THR A N 1
ATOM 4381 C CA . THR A 1 531 ? 20.404 -42.068 -49.241 1.00 87.50 531 THR A CA 1
ATOM 4382 C C . THR A 1 531 ? 21.197 -41.880 -50.532 1.00 87.50 531 THR A C 1
ATOM 4384 O O . THR A 1 531 ? 22.229 -42.526 -50.704 1.00 87.50 531 THR A O 1
ATOM 4387 N N . HIS A 1 532 ? 20.788 -40.955 -51.400 1.00 89.31 532 HIS A N 1
ATOM 4388 C CA . HIS A 1 532 ? 21.495 -40.611 -52.628 1.00 89.31 532 HIS A CA 1
ATOM 4389 C C . HIS A 1 532 ? 22.867 -39.994 -52.329 1.00 89.31 532 HIS A C 1
ATOM 4391 O O . HIS A 1 532 ? 23.883 -40.455 -52.849 1.00 89.31 532 HIS A O 1
ATOM 4397 N N . LEU A 1 533 ? 22.919 -39.025 -51.412 1.00 87.38 533 LEU A N 1
ATOM 4398 C CA . LEU A 1 533 ? 24.149 -38.391 -50.940 1.00 87.38 533 LEU A CA 1
ATOM 4399 C C . LEU A 1 533 ? 25.080 -39.391 -50.241 1.00 87.38 533 LEU A C 1
ATOM 4401 O O . LEU A 1 533 ? 26.292 -39.341 -50.448 1.00 87.38 533 LEU A O 1
ATOM 4405 N N . ARG A 1 534 ? 24.537 -40.339 -49.464 1.00 85.88 534 ARG A N 1
ATOM 4406 C CA . ARG A 1 534 ? 25.316 -41.444 -48.876 1.00 85.88 534 ARG A CA 1
ATOM 4407 C C . ARG A 1 534 ? 25.892 -42.372 -49.946 1.00 85.88 534 ARG A C 1
ATOM 4409 O O . ARG A 1 534 ? 27.081 -42.655 -49.897 1.00 85.88 534 ARG A O 1
ATOM 4416 N N . HIS A 1 535 ? 25.119 -42.754 -50.964 1.00 82.38 535 HIS A N 1
ATOM 4417 C CA . HIS A 1 535 ? 25.640 -43.528 -52.098 1.00 82.38 535 HIS A CA 1
ATOM 4418 C C . HIS A 1 535 ? 26.721 -42.776 -52.891 1.00 82.38 535 HIS A C 1
ATOM 4420 O O . HIS A 1 535 ? 27.703 -43.378 -53.326 1.00 82.38 535 HIS A O 1
ATOM 4426 N N . LEU A 1 536 ? 26.587 -41.460 -53.059 1.00 80.25 536 LEU A N 1
ATOM 4427 C CA . LEU A 1 536 ? 27.612 -40.600 -53.664 1.00 80.25 536 LEU A CA 1
ATOM 4428 C C . LEU A 1 536 ? 28.898 -40.527 -52.826 1.00 80.25 536 LEU A C 1
ATOM 4430 O O . LEU A 1 536 ? 29.997 -40.447 -53.380 1.00 80.25 536 LEU A O 1
ATOM 4434 N N . LEU A 1 537 ? 28.779 -40.579 -51.499 1.00 73.50 537 LEU A N 1
ATOM 4435 C CA . LEU A 1 537 ? 29.917 -40.672 -50.584 1.00 73.50 537 LEU A CA 1
ATOM 4436 C C . LEU A 1 537 ? 30.566 -42.065 -50.619 1.00 73.50 537 LEU A C 1
ATOM 4438 O O . LEU A 1 537 ? 31.789 -42.144 -50.699 1.00 73.50 537 LEU A O 1
ATOM 4442 N N . ASP A 1 538 ? 29.783 -43.143 -50.666 1.00 66.31 538 ASP A N 1
ATOM 4443 C CA . ASP A 1 538 ? 30.291 -44.522 -50.750 1.00 66.31 538 ASP A CA 1
ATOM 4444 C C . ASP A 1 538 ? 30.962 -44.822 -52.106 1.00 66.31 538 ASP A C 1
ATOM 4446 O O . ASP A 1 538 ? 31.980 -45.517 -52.178 1.00 66.31 538 ASP A O 1
ATOM 4450 N N . THR A 1 539 ? 30.459 -44.234 -53.196 1.00 59.38 539 THR A N 1
ATOM 4451 C CA . THR A 1 539 ? 31.073 -44.332 -54.535 1.00 59.38 539 THR A CA 1
ATOM 4452 C C . THR A 1 539 ? 32.343 -43.490 -54.667 1.00 59.38 539 THR A C 1
ATOM 4454 O O . THR A 1 539 ? 33.271 -43.903 -55.364 1.00 59.38 539 THR A O 1
ATOM 4457 N N . LYS A 1 540 ? 32.458 -42.367 -53.944 1.00 53.09 540 LYS A N 1
ATOM 4458 C CA . LYS A 1 540 ? 33.729 -41.631 -53.787 1.00 53.09 540 LYS A CA 1
ATOM 4459 C C . LYS A 1 540 ? 34.676 -42.264 -52.754 1.00 53.09 540 LYS A C 1
ATOM 4461 O O . LYS A 1 540 ? 35.864 -41.945 -52.756 1.00 53.09 540 LYS A O 1
ATOM 4466 N N . GLY A 1 541 ? 34.175 -43.167 -51.908 1.00 49.19 541 GLY A N 1
ATOM 4467 C CA . GLY A 1 541 ? 34.914 -43.859 -50.848 1.00 49.19 541 GLY A CA 1
ATOM 4468 C C . GLY A 1 541 ? 35.508 -45.222 -51.226 1.00 49.19 541 GLY A C 1
ATOM 4469 O O . GLY A 1 541 ? 36.298 -45.766 -50.456 1.00 49.19 541 GLY A O 1
ATOM 4470 N N . SER A 1 542 ? 35.206 -45.782 -52.404 1.00 42.75 542 SER A N 1
ATOM 4471 C CA . SER A 1 542 ? 35.765 -47.076 -52.834 1.00 42.75 542 SER A CA 1
ATOM 4472 C C . SER A 1 542 ? 37.204 -46.960 -53.356 1.00 42.75 542 SER A C 1
ATOM 4474 O O . SER A 1 542 ? 37.484 -47.069 -54.548 1.00 42.75 542 SER A O 1
ATOM 4476 N N . ARG A 1 543 ? 38.146 -46.791 -52.424 1.00 37.31 543 ARG A N 1
ATOM 4477 C CA . ARG A 1 543 ? 39.557 -47.174 -52.574 1.00 37.31 543 ARG A CA 1
ATOM 4478 C C . ARG A 1 543 ? 39.888 -48.114 -51.408 1.00 37.31 543 ARG A C 1
ATOM 4480 O O . ARG A 1 543 ? 39.725 -47.702 -50.262 1.00 37.31 543 ARG A O 1
ATOM 4487 N N . PRO A 1 544 ? 40.317 -49.367 -51.644 1.00 45.81 544 PRO A N 1
ATOM 4488 C CA . PRO A 1 544 ? 40.407 -50.345 -50.573 1.00 45.81 544 PRO A CA 1
ATOM 4489 C C . PRO A 1 544 ? 41.634 -50.023 -49.726 1.00 45.81 544 PRO A C 1
ATOM 4491 O O . PRO A 1 544 ? 42.764 -50.049 -50.221 1.00 45.81 544 PRO A O 1
ATOM 4494 N N . ARG A 1 545 ? 41.430 -49.721 -48.443 1.00 35.19 545 ARG A N 1
ATOM 4495 C CA . ARG A 1 545 ? 42.526 -49.695 -47.479 1.00 35.19 545 ARG A CA 1
ATOM 4496 C C . ARG A 1 545 ? 42.210 -50.627 -46.321 1.00 35.19 545 ARG A C 1
ATOM 4498 O O . ARG A 1 545 ? 41.277 -50.437 -45.557 1.00 35.19 545 ARG A O 1
ATOM 4505 N N . SER A 1 546 ? 43.023 -51.670 -46.319 1.00 38.47 546 SER A N 1
ATOM 4506 C CA . SER A 1 546 ? 43.177 -52.739 -45.355 1.00 38.47 546 SER A CA 1
ATOM 4507 C C . SER A 1 546 ? 43.190 -52.280 -43.892 1.00 38.47 546 SER A C 1
ATOM 4509 O O . SER A 1 546 ? 43.873 -51.316 -43.553 1.00 38.47 546 SER A O 1
ATOM 4511 N N . ALA A 1 547 ? 42.544 -53.120 -43.080 1.00 40.56 547 ALA A N 1
ATOM 4512 C CA . ALA A 1 547 ? 42.866 -53.495 -41.707 1.00 40.56 547 ALA A CA 1
ATOM 4513 C C . ALA A 1 547 ? 42.529 -52.551 -40.534 1.00 40.56 547 ALA A C 1
ATOM 4515 O O . ALA A 1 547 ? 42.866 -51.373 -40.507 1.00 40.56 547 ALA A O 1
ATOM 4516 N N . VAL A 1 548 ? 42.033 -53.236 -39.493 1.00 35.91 548 VAL A N 1
ATOM 4517 C CA . VAL A 1 548 ? 41.977 -52.896 -38.062 1.00 35.91 548 VAL A CA 1
ATOM 4518 C C . VAL A 1 548 ? 40.675 -52.245 -37.576 1.00 35.91 548 VAL A C 1
ATOM 4520 O O . VAL A 1 548 ? 40.568 -51.036 -37.422 1.00 35.91 548 VAL A O 1
ATOM 4523 N N . GLU A 1 549 ? 39.712 -53.099 -37.219 1.00 42.97 549 GLU A N 1
ATOM 4524 C CA . GLU A 1 549 ? 38.898 -52.896 -36.011 1.00 42.97 549 GLU A CA 1
ATOM 4525 C C . GLU A 1 549 ? 39.704 -53.382 -34.785 1.00 42.97 549 GLU A C 1
ATOM 4527 O O . GLU A 1 549 ? 40.503 -54.319 -34.913 1.00 42.97 549 GLU A O 1
ATOM 4532 N N . PRO A 1 550 ? 39.514 -52.782 -33.593 1.00 45.19 550 PRO A N 1
ATOM 4533 C CA . PRO A 1 550 ? 38.489 -53.341 -32.710 1.00 45.19 550 PRO A CA 1
ATOM 4534 C C . PRO A 1 550 ? 37.651 -52.307 -31.933 1.00 45.19 550 PRO A C 1
ATOM 4536 O O . PRO A 1 550 ? 38.179 -51.443 -31.244 1.00 45.19 550 PRO A O 1
ATOM 4539 N N . LYS A 1 551 ? 36.335 -52.552 -31.974 1.00 39.94 551 LYS A N 1
ATOM 4540 C CA . LYS A 1 551 ? 35.361 -52.544 -30.863 1.00 39.94 551 LYS A CA 1
ATOM 4541 C C . LYS A 1 551 ? 35.169 -51.266 -30.030 1.00 39.94 551 LYS A C 1
ATOM 4543 O O . LYS A 1 551 ? 35.981 -50.927 -29.176 1.00 39.94 551 LYS A O 1
ATOM 4548 N N . SER A 1 552 ? 33.957 -50.719 -30.119 1.00 36.69 552 SER A N 1
ATOM 4549 C CA . SER A 1 552 ? 33.267 -50.066 -29.002 1.00 36.69 552 SER A CA 1
ATOM 4550 C C . SER A 1 552 ? 31.907 -50.740 -28.770 1.00 36.69 552 SER A C 1
ATOM 4552 O O . SER A 1 552 ? 31.141 -50.971 -29.705 1.00 36.69 552 SER A O 1
ATOM 4554 N N . ASP A 1 553 ? 31.660 -51.118 -27.516 1.00 41.22 553 ASP A N 1
ATOM 4555 C CA . ASP A 1 553 ? 30.452 -51.795 -27.034 1.00 41.22 553 ASP A CA 1
ATOM 4556 C C . ASP A 1 553 ? 29.161 -50.976 -27.250 1.00 41.22 553 ASP A C 1
ATOM 4558 O O . ASP A 1 553 ? 29.186 -49.745 -27.149 1.00 41.22 553 ASP A O 1
ATOM 4562 N N . PRO A 1 554 ? 27.998 -51.631 -27.450 1.00 49.84 554 PRO A N 1
ATOM 4563 C CA . PRO A 1 554 ? 26.697 -50.979 -27.458 1.00 49.84 554 PRO A CA 1
ATOM 4564 C C . PRO A 1 554 ? 26.047 -51.064 -26.070 1.00 49.84 554 PRO A C 1
ATOM 4566 O O . PRO A 1 554 ? 25.680 -52.140 -25.599 1.00 49.84 554 PRO A O 1
ATOM 4569 N N . GLY A 1 555 ? 25.843 -49.923 -25.413 1.00 38.53 555 GLY A N 1
ATOM 4570 C CA . GLY A 1 555 ? 25.170 -49.896 -24.117 1.00 38.53 555 GLY A CA 1
ATOM 4571 C C . GLY A 1 555 ? 24.623 -48.525 -23.754 1.00 38.53 555 GLY A C 1
ATOM 4572 O O . GLY A 1 555 ? 25.315 -47.737 -23.127 1.00 38.53 555 GLY A O 1
ATOM 4573 N N . HIS A 1 556 ? 23.378 -48.244 -24.142 1.00 40.53 556 HIS A N 1
ATOM 4574 C CA . HIS A 1 556 ? 22.298 -47.991 -23.181 1.00 40.53 556 HIS A CA 1
ATOM 4575 C C . HIS A 1 556 ? 20.986 -47.666 -23.903 1.00 40.53 556 HIS A C 1
ATOM 4577 O O . HIS A 1 556 ? 20.750 -46.566 -24.396 1.00 40.53 556 HIS A O 1
ATOM 4583 N N . HIS A 1 557 ? 20.084 -48.645 -23.882 1.00 44.25 557 HIS A N 1
ATOM 4584 C CA . HIS A 1 557 ? 18.654 -48.387 -23.906 1.00 44.25 557 HIS A CA 1
ATOM 4585 C C . HIS A 1 557 ? 18.290 -47.573 -22.658 1.00 44.25 557 HIS A C 1
ATOM 4587 O O . HIS A 1 557 ? 18.413 -48.088 -21.547 1.00 44.25 557 HIS A O 1
ATOM 4593 N N . SER A 1 558 ? 17.805 -46.343 -22.826 1.00 38.88 558 SER A N 1
ATOM 4594 C CA . SER A 1 558 ? 17.014 -45.687 -21.784 1.00 38.88 558 SER A CA 1
ATOM 4595 C C . SER A 1 558 ? 15.554 -45.714 -22.206 1.00 38.88 558 SER A C 1
ATOM 4597 O O . SER A 1 558 ? 15.134 -45.063 -23.165 1.00 38.88 558 SER A O 1
ATOM 4599 N N . LYS A 1 559 ? 14.807 -46.576 -21.518 1.00 42.84 559 LYS A N 1
ATOM 4600 C CA . LYS A 1 559 ? 13.364 -46.722 -21.640 1.00 42.84 559 LYS A CA 1
ATOM 4601 C C . LYS A 1 559 ? 12.709 -45.447 -21.122 1.00 42.84 559 LYS A C 1
ATOM 4603 O O . LYS A 1 559 ? 12.914 -45.035 -19.986 1.00 42.84 559 LYS A O 1
ATOM 4608 N N . ARG A 1 560 ? 11.887 -44.861 -21.982 1.00 37.22 560 ARG A N 1
ATOM 4609 C CA . ARG A 1 560 ? 10.909 -43.831 -21.659 1.00 37.22 560 ARG A CA 1
ATOM 4610 C C . ARG A 1 560 ? 9.791 -44.509 -20.857 1.00 37.22 560 ARG A C 1
ATOM 4612 O O . ARG A 1 560 ? 8.964 -45.194 -21.448 1.00 37.22 560 ARG A O 1
ATOM 4619 N N . SER A 1 561 ? 9.792 -44.360 -19.535 1.00 40.62 561 SER A N 1
ATOM 4620 C CA . SER A 1 561 ? 8.600 -44.625 -18.726 1.00 40.62 561 SER A CA 1
ATOM 4621 C C . SER A 1 561 ? 7.828 -43.325 -18.587 1.00 40.62 561 SER A C 1
ATOM 4623 O O . SER A 1 561 ? 8.201 -42.422 -17.846 1.00 40.62 561 SER A O 1
ATOM 4625 N N . THR A 1 562 ? 6.767 -43.240 -19.375 1.00 47.03 562 THR A N 1
ATOM 4626 C CA . THR A 1 562 ? 5.592 -42.427 -19.097 1.00 47.03 562 THR A CA 1
ATOM 4627 C C . THR A 1 562 ? 4.893 -43.004 -17.872 1.00 47.03 562 THR A C 1
ATOM 4629 O O . THR A 1 562 ? 4.430 -44.143 -17.927 1.00 47.03 562 THR A O 1
ATOM 4632 N N . SER A 1 563 ? 4.772 -42.211 -16.816 1.00 45.34 563 SER A N 1
ATOM 4633 C CA . SER A 1 563 ? 3.777 -42.442 -15.776 1.00 45.34 563 SER A CA 1
ATOM 4634 C C . SER A 1 563 ? 3.014 -41.143 -15.582 1.00 45.34 563 SER A C 1
ATOM 4636 O O . SER A 1 563 ? 3.560 -40.148 -15.113 1.00 45.34 563 SER A O 1
ATOM 4638 N N . HIS A 1 564 ? 1.767 -41.161 -16.043 1.00 42.28 564 HIS A N 1
ATOM 4639 C CA . HIS A 1 564 ? 0.697 -40.367 -15.463 1.00 42.28 564 HIS A CA 1
ATOM 4640 C C . HIS A 1 564 ? 0.578 -40.708 -13.979 1.00 42.28 564 HIS A C 1
ATOM 4642 O O . HIS A 1 564 ? 0.663 -41.887 -13.652 1.00 42.28 564 HIS A O 1
ATOM 4648 N N . GLU A 1 565 ? 0.330 -39.708 -13.137 1.00 45.78 565 GLU A N 1
ATOM 4649 C CA . GLU A 1 565 ? -0.618 -39.797 -12.022 1.00 45.78 565 GLU A CA 1
ATOM 4650 C C . GLU A 1 565 ? -0.827 -38.404 -11.398 1.00 45.78 565 GLU A C 1
ATOM 4652 O O . GLU A 1 565 ? 0.112 -37.813 -10.872 1.00 45.78 565 GLU A O 1
ATOM 4657 N N . ILE A 1 566 ? -2.090 -37.962 -11.511 1.00 45.09 566 ILE A N 1
ATOM 4658 C CA . ILE A 1 566 ? -2.848 -36.907 -10.802 1.00 45.09 566 ILE A CA 1
ATOM 4659 C C . ILE A 1 566 ? -2.404 -35.452 -10.989 1.00 45.09 566 ILE A C 1
ATOM 4661 O O . ILE A 1 566 ? -1.421 -35.010 -10.359 1.00 45.09 566 ILE A O 1
#

InterPro domains:
  IPR029329 Domain of unknown function DUF4472 [PF14739] (60-166)
  IPR039873 Coiled-coil domain-containing protein 78 [PTHR22106] (9-563)